Protein AF-A0A926Q793-F1 (afdb_monomer)

pLDDT: mean 77.3, std 20.94, range [22.98, 98.56]

Foldseek 3Di:
DPPPPQAFPDDQVWTWGQAPVRDTWTKHKHDPDDPPPDDDDDDDDDDDDPDDDDDDDDDDDDDDDDDDDDPPQAEIEMETDPDPPPDPRSLVSVLVNVLVVLVVVVHAYEYEEEEVRQVSSQSSQLSNAQRYEYEYEDYYADDPPPPDQPPLPSQGSHQEYEYEYELPRPSLQRTVLSVCVSNVWDDPFLQWTAGPSQYIYRYAHQDDPVRDHDPVLVCQQVVQVSPSPHTNCVSVVSCVVVVRGDRVLRFLGADDCQLVLCVFPVVWWWFWDDPDPFKIKIFTPPGDASGNNKKKKKWWDAPPDDPPDGTDIDIGSHRIDMDTQPGWGKIKIWIAGSNNDTSDIDMDTPPPPDRDTHDDNFAEEEEEEDVLLVVLCVDRRFTHHQYYAYLAQLLQLPFPAFPCPPQFALVLQPDPVLSVNQVNSNVSCPLVCLQVTDHQAYEYERLSLQWKWFDGDRGIGTPDPSRVSRRHDGDPVRIDGRLDPSSLVSNLVSVVVVCVSPPQLRYEYELDAFAQAAPVRHGDPPNVSSVVSRVSSVVSVVSCVVVSHHYQDDDNNFQHAYCPAPVHTDSSHTDPVSSVSSRVVVSVSVVVVVVVVVVVVD

Sequence (602 aa):
MTSDALMPRLTSQGGSVTLSSGRRLGIKIDLLGDVEGLQDGGAVPVWLVPGSRMVGHGIPARNSGPQPEDVALPAVVVTFEPCEVDSASEQGELTDVLARLCDRLGREIVLLGQDETAEEALAQAAALGQAASCLVWSLPRRDAGDGAPLSPGNTSWGRRTVILQDAADPGIRTGLGPRMRALGYVHRGRGLHTTATGHCAIILRFGTDDHTPSPTLLRVALGSLLDPGRPARSVFEALQGAGFIDAASALALPRDLRREAWSLLADAALEAEPVASDRQSVRMSGVKTGVGGLTFEFSLTCDADDPTDAPLRVITASPSATLRTECPGTLKVAVVDGLGNRLQTLWSRWPIADSGAQRSLAPVVFVYGSCVTRDAFALSGAPPLADYIARSPLGSAFSPPPDAQDLIRLEDNPSAFQRRMVDVDLNKGLATLLESTRFDLLVLDFIDERLSMVRTGSGFVTYSPEAERCGLRPDTADLVSPGSAEHVAAFTSGLDALIAVVPSDRILVNKVYWATTTADGEPLAHADSIRQNNETLDALYTLSADRDLRFLHYPERVFVSDPAHKWGLSPFHYAGTLYDHTLRGIAGAFSDLSVHATASRR

Mean predicted aligned error: 17.27 Å

Solvent-accessible surface area (backbone atoms only — not comparable to full-atom values): 33531 Å² total; per-residue (Å²): 131,67,89,71,78,59,58,57,70,87,39,94,85,39,34,55,41,61,46,96,88,69,49,71,45,53,36,37,49,52,75,68,71,92,68,91,86,67,88,78,88,81,82,95,80,85,88,84,76,91,88,73,93,74,84,87,81,90,84,84,93,80,80,93,71,82,84,80,75,90,74,80,67,61,41,39,40,38,37,64,50,92,65,86,76,88,41,75,67,57,50,50,52,51,44,53,47,52,50,53,50,30,65,73,67,74,35,41,33,37,28,34,22,50,33,76,35,20,57,54,26,43,53,46,11,26,75,49,27,81,49,14,26,25,46,30,32,39,62,48,66,53,64,101,75,72,83,68,73,83,60,90,81,74,79,51,48,21,56,30,24,36,38,41,37,35,55,83,45,75,29,34,39,54,27,51,26,56,50,37,62,77,62,55,49,42,80,74,58,69,28,35,25,34,31,95,84,45,32,29,40,38,38,41,74,62,87,41,99,80,44,54,74,48,72,70,56,50,50,42,37,48,64,38,60,46,39,83,88,49,60,35,59,46,24,58,55,43,34,42,76,70,64,62,56,57,76,84,61,27,57,36,33,45,33,88,43,74,61,48,32,43,84,37,42,72,61,33,22,43,37,46,46,81,77,50,100,54,29,32,36,39,32,52,43,56,54,72,76,74,42,23,36,44,32,30,37,41,35,40,43,48,74,84,60,61,94,85,61,80,57,56,70,48,77,36,74,51,58,55,51,76,46,68,43,88,57,44,28,41,36,36,41,33,36,27,29,26,28,52,48,76,62,50,73,41,76,42,62,30,60,65,88,54,86,56,67,52,60,58,76,71,67,21,31,29,38,44,25,36,68,65,64,56,56,30,59,76,43,89,49,46,65,55,70,57,48,78,47,35,73,49,29,46,30,22,32,64,26,49,64,46,88,57,77,86,52,55,43,55,82,66,33,87,47,70,68,50,33,49,32,44,49,34,29,53,67,32,39,54,62,59,49,64,72,74,48,78,56,64,35,38,41,35,39,66,71,30,46,71,47,31,31,33,63,29,95,83,20,26,35,49,55,35,78,56,32,43,52,13,52,49,79,81,58,80,89,36,54,40,50,54,72,35,74,67,40,52,51,32,32,52,56,15,49,54,53,48,44,74,76,42,60,35,87,39,34,36,34,48,62,78,64,59,18,63,26,31,74,89,67,48,76,49,84,61,57,69,61,46,50,53,51,39,55,34,50,50,54,53,53,58,72,46,63,83,59,67,54,42,72,42,82,72,67,74,89,44,44,19,10,21,78,83,32,97,85,44,70,42,48,70,29,56,36,70,67,38,33,58,50,52,51,52,45,54,56,50,53,55,56,52,55,63,51,49,70,64,56,80,72,110

Nearest PDB structures (foldseek):
  8iyk-assembly1_J  TM=6.801E-01  e=9.091E-03  Escherichia phage Lambda
  8xci-assembly1_J  TM=6.787E-01  e=3.158E-02  Escherichia phage Lambda
  4m4r-assembly3_E  TM=6.258E-01  e=3.961E-02  Homo sapiens
  8ave-assembly1_B  TM=6.323E-01  e=1.376E-01  Homo sapiens
  8u18-assembly1_B  TM=6.955E-01  e=2.083E+00  Mus musculus

Radius of gyration: 31.12 Å; Cα contacts (8 Å, |Δi|>4): 1107; chains: 1; bounding box: 81×74×91 Å

Structure (mmCIF, N/CA/C/O backbone):
data_AF-A0A926Q793-F1
#
_entry.id   AF-A0A926Q793-F1
#
loop_
_atom_site.group_PDB
_atom_site.id
_atom_site.type_symbol
_atom_site.label_atom_id
_atom_site.label_alt_id
_atom_site.label_comp_id
_atom_site.label_asym_id
_atom_site.label_entity_id
_atom_site.label_seq_id
_atom_site.pdbx_PDB_ins_code
_atom_site.Cartn_x
_atom_site.Cartn_y
_atom_site.Cartn_z
_atom_site.occupancy
_atom_site.B_iso_or_equiv
_atom_site.auth_seq_id
_atom_site.auth_comp_id
_atom_site.auth_asym_id
_atom_site.auth_atom_id
_atom_site.pdbx_PDB_model_num
ATOM 1 N N . MET A 1 1 ? -3.024 -10.209 53.846 1.00 34.31 1 MET A N 1
ATOM 2 C CA . MET A 1 1 ? -4.459 -9.857 53.804 1.00 34.31 1 MET A CA 1
ATOM 3 C C . MET A 1 1 ? -5.192 -11.045 53.201 1.00 34.31 1 MET A C 1
ATOM 5 O O . MET A 1 1 ? -4.675 -11.608 52.247 1.00 34.31 1 MET A O 1
ATOM 9 N N . THR A 1 2 ? -6.285 -11.513 53.802 1.00 28.75 2 THR A N 1
ATOM 10 C CA . THR A 1 2 ? -7.090 -12.629 53.267 1.00 28.75 2 THR A CA 1
ATOM 11 C C . THR A 1 2 ? -7.702 -12.246 51.912 1.00 28.75 2 THR A C 1
ATOM 13 O O . THR A 1 2 ? -7.978 -11.070 51.680 1.00 28.75 2 THR A O 1
ATOM 16 N N . SER A 1 3 ? -7.895 -13.221 51.015 1.00 35.44 3 SER A N 1
ATOM 17 C CA . SER A 1 3 ? -8.279 -13.022 49.601 1.00 35.44 3 SER A CA 1
ATOM 18 C C . SER A 1 3 ? -9.604 -12.277 49.375 1.00 35.44 3 SER A C 1
ATOM 20 O O . SER A 1 3 ? -9.831 -11.772 48.281 1.00 35.44 3 SER A O 1
ATOM 22 N N . ASP A 1 4 ? -10.447 -12.147 50.402 1.00 36.28 4 ASP A N 1
ATOM 23 C CA . ASP A 1 4 ? -11.729 -11.430 50.342 1.00 36.28 4 ASP A CA 1
ATOM 24 C C . ASP A 1 4 ? -11.617 -9.914 50.582 1.00 36.28 4 ASP A C 1
ATOM 26 O O . ASP A 1 4 ? -12.575 -9.180 50.348 1.00 36.28 4 ASP A O 1
ATOM 30 N N . ALA A 1 5 ? -10.461 -9.408 51.032 1.00 38.66 5 ALA A N 1
ATOM 31 C CA . ALA A 1 5 ? -10.291 -7.990 51.375 1.00 38.66 5 ALA A CA 1
ATOM 32 C C . ALA A 1 5 ? -10.231 -7.045 50.154 1.00 38.66 5 ALA A C 1
ATOM 34 O O . ALA A 1 5 ? -10.380 -5.836 50.317 1.00 38.66 5 ALA A O 1
ATOM 35 N N . LEU A 1 6 ? -10.023 -7.590 48.950 1.00 37.19 6 LEU A N 1
ATOM 36 C CA . LEU A 1 6 ? -9.885 -6.851 47.684 1.00 37.19 6 LEU A CA 1
ATOM 37 C C . LEU A 1 6 ? -11.171 -6.814 46.842 1.00 37.19 6 LEU A C 1
ATOM 39 O O . LEU A 1 6 ? -11.205 -6.153 45.806 1.00 37.19 6 LEU A O 1
ATOM 43 N N . MET A 1 7 ? -12.231 -7.521 47.248 1.00 38.41 7 MET A N 1
ATOM 44 C CA . MET A 1 7 ? -13.502 -7.492 46.522 1.00 38.41 7 MET A CA 1
ATOM 45 C C . MET A 1 7 ? -14.282 -6.217 46.871 1.00 38.41 7 MET A C 1
ATOM 47 O O . MET A 1 7 ? -14.561 -5.984 48.052 1.00 38.41 7 MET A O 1
ATOM 51 N N . PRO A 1 8 ? -14.685 -5.391 45.886 1.00 42.28 8 PRO A N 1
ATOM 52 C CA . PRO A 1 8 ? -15.555 -4.259 46.163 1.00 42.28 8 PRO A CA 1
ATOM 53 C C . PRO A 1 8 ? -16.870 -4.774 46.761 1.00 42.28 8 PRO A C 1
ATOM 55 O O . PRO A 1 8 ? -17.512 -5.676 46.215 1.00 42.28 8 PRO A O 1
ATOM 58 N N . ARG A 1 9 ? -17.287 -4.199 47.897 1.00 37.53 9 ARG A N 1
ATOM 59 C CA . ARG A 1 9 ? -18.649 -4.399 48.405 1.00 37.53 9 ARG A CA 1
ATOM 60 C C . ARG A 1 9 ? -19.602 -3.815 47.365 1.00 37.53 9 ARG A C 1
ATOM 62 O O . ARG A 1 9 ? -19.669 -2.599 47.214 1.00 37.53 9 ARG A O 1
ATOM 69 N N . LEU A 1 10 ? -20.281 -4.685 46.622 1.00 40.56 10 LEU A N 1
ATOM 70 C CA . LEU A 1 10 ? -21.237 -4.288 45.594 1.00 40.56 10 LEU A CA 1
ATOM 71 C C . LEU A 1 10 ? -22.401 -3.542 46.253 1.00 40.56 10 LEU A C 1
ATOM 73 O O . LEU A 1 10 ? -23.198 -4.146 46.966 1.00 40.56 10 LEU A O 1
ATOM 77 N N . THR A 1 11 ? -22.494 -2.238 46.015 1.00 40.78 11 THR A N 1
ATOM 78 C CA . THR A 1 11 ? -23.680 -1.440 46.340 1.00 40.78 11 THR A CA 1
ATOM 79 C C . THR A 1 11 ? -24.105 -0.667 45.096 1.00 40.78 11 THR A C 1
ATOM 81 O O . THR A 1 11 ? -23.256 -0.285 44.291 1.00 40.78 11 THR A O 1
ATOM 84 N N . SER A 1 12 ? -25.404 -0.406 44.939 1.00 38.47 12 SER A N 1
ATOM 85 C CA . SER A 1 12 ? -25.966 0.375 43.822 1.00 38.47 12 SER A CA 1
ATOM 86 C C . SER A 1 12 ? -25.524 1.850 43.798 1.00 38.47 12 SER A C 1
ATOM 88 O O . SER A 1 12 ? -25.884 2.584 42.883 1.00 38.47 12 SER A O 1
ATOM 90 N N . GLN A 1 13 ? -24.738 2.296 44.788 1.00 39.31 13 GLN A N 1
ATOM 91 C CA . GLN A 1 13 ? -24.248 3.672 44.927 1.00 39.31 13 GLN A CA 1
ATOM 92 C C . GLN A 1 13 ? -22.768 3.853 44.543 1.00 39.31 13 GLN A C 1
ATOM 94 O O . GLN A 1 13 ? -22.224 4.938 44.728 1.00 39.31 13 GLN A O 1
ATOM 99 N N . GLY A 1 14 ? -22.128 2.826 43.973 1.00 49.50 14 GLY A N 1
ATOM 100 C CA . GLY A 1 14 ? -20.699 2.831 43.644 1.00 49.50 14 GLY A CA 1
ATOM 101 C C . GLY A 1 14 ? -19.843 2.097 44.680 1.00 49.50 14 GLY A C 1
ATOM 102 O O . GLY A 1 14 ? -20.291 1.778 45.784 1.00 49.50 14 GLY A O 1
ATOM 103 N N . GLY A 1 15 ? -18.608 1.773 44.297 1.00 51.38 15 GLY A N 1
ATOM 104 C CA . GLY A 1 15 ? -17.627 1.104 45.145 1.00 51.38 15 GLY A CA 1
ATOM 105 C C . GLY A 1 15 ? -16.230 1.684 44.936 1.00 51.38 15 GLY A C 1
ATOM 106 O O . GLY A 1 15 ? -15.945 2.334 43.938 1.00 51.38 15 GLY A O 1
ATOM 107 N N . SER A 1 16 ? -15.332 1.458 45.890 1.00 54.00 16 SER A N 1
ATOM 108 C CA . SER A 1 16 ? -13.910 1.762 45.709 1.00 54.00 16 SER A CA 1
ATOM 109 C C . SER A 1 16 ? -13.113 0.473 45.809 1.00 54.00 16 SER A C 1
ATOM 111 O O . SER A 1 16 ? -13.300 -0.267 46.780 1.00 54.00 16 SER A O 1
ATOM 113 N N . VAL A 1 17 ? -12.207 0.230 44.869 1.00 57.56 17 VAL A N 1
ATOM 114 C CA . VAL A 1 17 ? -11.187 -0.813 45.011 1.00 57.56 17 VAL A CA 1
ATOM 115 C C . VAL A 1 17 ? -9.955 -0.163 45.622 1.00 57.56 17 VAL A C 1
ATOM 117 O O . VAL A 1 17 ? -9.436 0.817 45.093 1.00 57.56 17 VAL A O 1
ATOM 120 N N . THR A 1 18 ? -9.516 -0.672 46.772 1.00 56.72 18 THR A N 1
ATOM 121 C CA . THR A 1 18 ? -8.247 -0.253 47.374 1.00 56.72 18 THR A CA 1
ATOM 122 C C . THR A 1 18 ? -7.154 -1.173 46.850 1.00 56.72 18 THR A C 1
ATOM 124 O O . THR A 1 18 ? -7.192 -2.371 47.120 1.00 56.72 18 THR A O 1
ATOM 127 N N . LEU A 1 19 ? -6.207 -0.612 46.106 1.00 59.62 19 LEU A N 1
ATOM 128 C CA . LEU A 1 19 ? -5.046 -1.323 45.577 1.00 59.62 19 LEU A CA 1
ATOM 129 C C . LEU A 1 19 ? -4.042 -1.635 46.694 1.00 59.62 19 LEU A C 1
ATOM 131 O O . LEU A 1 19 ? -4.097 -1.048 47.780 1.00 59.62 19 LEU A O 1
ATOM 135 N N . SER A 1 20 ? -3.089 -2.527 46.433 1.00 56.03 20 SER A N 1
ATOM 136 C CA . SER A 1 20 ? -2.014 -2.872 47.371 1.00 56.03 20 SER A CA 1
ATOM 137 C C . SER A 1 20 ? -1.132 -1.667 47.729 1.00 56.03 20 SER A C 1
ATOM 139 O O . SER A 1 20 ? -0.585 -1.616 48.832 1.00 56.03 20 SER A O 1
ATOM 141 N N . SER A 1 21 ? -1.088 -0.654 46.853 1.00 56.56 21 SER A N 1
ATOM 142 C CA . SER A 1 21 ? -0.462 0.656 47.081 1.00 56.56 21 SER A CA 1
ATOM 143 C C . SER A 1 21 ? -1.178 1.508 48.142 1.00 56.56 21 SER A C 1
ATOM 145 O O . SER A 1 21 ? -0.675 2.555 48.544 1.00 56.56 21 SER A O 1
ATOM 147 N N . GLY A 1 22 ? -2.357 1.086 48.613 1.00 53.34 22 GLY A N 1
ATOM 148 C CA . GLY A 1 22 ? -3.218 1.847 49.522 1.00 53.34 22 GLY A CA 1
ATOM 149 C C . GLY A 1 22 ? -4.073 2.905 48.818 1.00 53.34 22 GLY A C 1
ATOM 150 O O . GLY A 1 22 ? -4.920 3.537 49.455 1.00 53.34 22 GLY A O 1
ATOM 151 N N . ARG A 1 23 ? -3.893 3.082 47.505 1.00 58.78 23 ARG A N 1
ATOM 152 C CA . ARG A 1 23 ? -4.673 3.997 46.672 1.00 58.78 23 ARG A CA 1
ATOM 153 C C . ARG A 1 23 ? -6.082 3.446 46.440 1.00 58.78 23 ARG A C 1
ATOM 155 O O . ARG A 1 23 ? -6.265 2.252 46.217 1.00 58.78 23 ARG A O 1
ATOM 162 N N . ARG A 1 24 ? -7.092 4.319 46.492 1.00 55.59 24 ARG A N 1
ATOM 163 C CA . ARG A 1 24 ? -8.491 3.978 46.190 1.00 55.59 24 ARG A CA 1
ATOM 164 C C . ARG A 1 24 ? -8.835 4.382 44.762 1.00 55.59 24 ARG A C 1
ATOM 166 O O . ARG A 1 24 ? -8.795 5.565 44.448 1.00 55.59 24 ARG A O 1
ATOM 173 N N . LEU A 1 25 ? -9.216 3.408 43.942 1.00 57.34 25 LEU A N 1
ATOM 174 C CA . LEU A 1 25 ? -9.839 3.632 42.641 1.00 57.34 25 LEU A CA 1
ATOM 175 C C . LEU A 1 25 ? -11.357 3.629 42.801 1.00 57.34 25 LEU A C 1
ATOM 177 O O . LEU A 1 25 ? -11.924 2.661 43.318 1.00 57.34 25 LEU A O 1
ATOM 181 N N . GLY A 1 26 ? -12.010 4.702 42.362 1.00 54.91 26 GLY A N 1
ATOM 182 C CA . GLY A 1 26 ? -13.461 4.746 42.237 1.00 54.91 26 GLY A CA 1
ATOM 183 C C . GLY A 1 26 ? -13.909 3.875 41.068 1.00 54.91 26 GLY A C 1
ATOM 184 O O . GLY A 1 26 ? -13.520 4.108 39.925 1.00 54.91 26 GLY A O 1
ATOM 185 N N . ILE A 1 27 ? -14.708 2.849 41.356 1.00 55.69 27 ILE A N 1
ATOM 186 C CA . ILE A 1 27 ? -15.314 1.990 40.340 1.00 55.69 27 ILE A CA 1
ATOM 187 C C . ILE A 1 27 ? -16.811 1.983 40.581 1.00 55.69 27 ILE A C 1
ATOM 189 O O . ILE A 1 27 ? -17.297 1.547 41.630 1.00 55.69 27 ILE A O 1
ATOM 193 N N . LYS A 1 28 ? -17.566 2.410 39.576 1.00 59.88 28 LYS A N 1
ATOM 194 C CA . LYS A 1 28 ? -19.014 2.292 39.627 1.00 59.88 28 LYS A CA 1
ATOM 195 C C . LYS A 1 28 ? -19.443 1.060 38.841 1.00 59.88 28 LYS A C 1
ATOM 197 O O . LYS A 1 28 ? -19.129 0.911 37.662 1.00 59.88 28 LYS A O 1
ATOM 202 N N . ILE A 1 29 ? -20.112 0.152 39.547 1.00 54.25 29 ILE A N 1
ATOM 203 C CA . ILE A 1 29 ? -20.659 -1.087 39.001 1.00 54.25 29 ILE A CA 1
ATOM 204 C C . ILE A 1 29 ? -22.170 -0.914 38.971 1.00 54.25 29 ILE A C 1
ATOM 206 O O . ILE A 1 29 ? -22.807 -0.863 40.023 1.00 54.25 29 ILE A O 1
ATOM 210 N N . ASP A 1 30 ? -22.727 -0.823 37.770 1.00 55.72 30 ASP A N 1
ATOM 211 C CA . ASP A 1 30 ? -24.167 -0.748 37.570 1.00 55.72 30 ASP A CA 1
ATOM 212 C C . ASP A 1 30 ? -24.683 -2.139 37.184 1.00 55.72 30 ASP A C 1
ATOM 214 O O . ASP A 1 30 ? -24.424 -2.663 36.095 1.00 55.72 30 ASP A O 1
ATOM 218 N N . LEU A 1 31 ? -25.405 -2.763 38.118 1.00 46.66 31 LEU A N 1
ATOM 219 C CA . LEU A 1 31 ? -26.127 -4.004 37.864 1.00 46.66 31 LEU A CA 1
ATOM 220 C C . LEU A 1 31 ? -27.448 -3.655 37.178 1.00 46.66 31 LEU A C 1
ATOM 222 O O . LEU A 1 31 ? -28.327 -3.036 37.773 1.00 46.66 31 LEU A O 1
ATOM 226 N N . LEU A 1 32 ? -27.585 -4.042 35.914 1.00 45.41 32 LEU A N 1
ATOM 227 C CA . LEU A 1 32 ? -28.839 -3.903 35.185 1.00 45.41 32 LEU A CA 1
ATOM 228 C C . LEU A 1 32 ? -29.719 -5.114 35.530 1.00 45.41 32 LEU A C 1
ATOM 230 O O . LEU A 1 32 ? -29.405 -6.225 35.103 1.00 45.41 32 LEU A O 1
ATOM 234 N N . GLY A 1 33 ? -30.774 -4.906 36.332 1.00 37.12 33 GLY A N 1
ATOM 235 C CA . GLY A 1 33 ? -31.764 -5.931 36.701 1.00 37.12 33 GLY A CA 1
ATOM 236 C C . GLY A 1 33 ? -32.275 -5.876 38.140 1.00 37.12 33 GLY A C 1
ATOM 237 O O . GLY A 1 33 ? -31.576 -5.376 39.018 1.00 37.12 33 GLY A O 1
ATOM 238 N N . ASP A 1 34 ? -33.473 -6.425 38.378 1.00 33.47 34 ASP A N 1
ATOM 239 C CA . ASP A 1 34 ? -33.979 -6.682 39.731 1.00 33.47 34 ASP A CA 1
ATOM 240 C C . ASP A 1 34 ? -33.060 -7.688 40.438 1.00 33.47 34 ASP A C 1
ATOM 242 O O . ASP A 1 34 ? -32.859 -8.815 39.985 1.00 33.47 34 ASP A O 1
ATOM 246 N N . VAL A 1 35 ? -32.485 -7.262 41.562 1.00 32.94 35 VAL A N 1
ATOM 247 C CA . VAL A 1 35 ? -31.796 -8.139 42.511 1.00 32.94 35 VAL A CA 1
ATOM 248 C C . VAL A 1 35 ? -32.752 -8.348 43.682 1.00 32.94 35 VAL A C 1
ATOM 250 O O . VAL A 1 35 ? -32.570 -7.774 44.758 1.00 32.94 35 VAL A O 1
ATOM 253 N N . GLU A 1 36 ? -33.813 -9.133 43.481 1.00 31.09 36 GLU A N 1
ATOM 254 C CA . GLU A 1 36 ? -34.595 -9.637 44.614 1.00 31.09 36 GLU A CA 1
ATOM 255 C C . GLU A 1 36 ? -33.693 -10.575 45.435 1.00 31.09 36 GLU A C 1
ATOM 257 O O . GLU A 1 36 ? -33.402 -11.708 45.062 1.00 31.09 36 GLU A O 1
ATOM 262 N N . GLY A 1 37 ? -33.160 -10.040 46.534 1.00 32.03 37 GLY A N 1
ATOM 263 C CA . GLY A 1 37 ? -32.202 -10.716 47.413 1.00 32.03 37 GLY A CA 1
ATOM 264 C C . GLY A 1 37 ? -31.459 -9.786 48.378 1.00 32.03 37 GLY A C 1
ATOM 265 O O . GLY A 1 37 ? -30.885 -10.257 49.357 1.00 32.03 37 GLY A O 1
ATOM 266 N N . LEU A 1 38 ? -31.504 -8.467 48.163 1.00 31.42 38 LEU A N 1
ATOM 267 C CA . LEU A 1 38 ? -31.003 -7.461 49.106 1.00 31.42 38 LEU A CA 1
ATOM 268 C C . LEU A 1 38 ? -32.174 -6.582 49.577 1.00 31.42 38 LEU A C 1
ATOM 270 O O . LEU A 1 38 ? -32.523 -5.598 48.934 1.00 31.42 38 LEU A O 1
ATOM 274 N N . GLN A 1 39 ? -32.806 -6.960 50.692 1.00 25.59 39 GLN A N 1
ATOM 275 C CA . GLN A 1 39 ? -33.683 -6.066 51.471 1.00 25.59 39 GLN A CA 1
ATOM 276 C C . GLN A 1 39 ? -32.825 -4.878 51.969 1.00 25.59 39 GLN A C 1
ATOM 278 O O . GLN A 1 39 ? -31.686 -5.096 52.372 1.00 25.59 39 GLN A O 1
ATOM 283 N N . ASP A 1 40 ? -33.213 -3.602 51.937 1.00 27.59 40 ASP A N 1
ATOM 284 C CA . ASP A 1 40 ? -34.526 -2.959 51.948 1.00 27.59 40 ASP A CA 1
ATOM 285 C C . ASP A 1 40 ? -34.541 -1.685 51.075 1.00 27.59 40 ASP A C 1
ATOM 287 O O . ASP A 1 40 ? -33.612 -0.878 51.117 1.00 27.59 40 ASP A O 1
ATOM 291 N N . GLY A 1 41 ? -35.679 -1.441 50.411 1.00 26.38 41 GLY A N 1
ATOM 292 C CA . GLY A 1 41 ? -36.278 -0.102 50.359 1.00 26.38 41 GLY A CA 1
ATOM 293 C C . GLY A 1 41 ? -35.934 0.835 49.193 1.00 26.38 41 GLY A C 1
ATOM 294 O O . GLY A 1 41 ? -35.222 1.814 49.377 1.00 26.38 41 GLY A O 1
ATOM 295 N N . GLY A 1 42 ? -36.636 0.666 48.065 1.00 23.61 42 GLY A N 1
ATOM 296 C CA . GLY A 1 42 ? -37.146 1.803 47.280 1.00 23.61 42 GLY A CA 1
ATOM 297 C C . GLY A 1 42 ? -36.498 2.077 45.915 1.00 23.61 42 GLY A C 1
ATOM 298 O O . GLY A 1 42 ? -35.332 2.431 45.833 1.00 23.61 42 GLY A O 1
ATOM 299 N N . ALA A 1 43 ? -37.337 2.023 44.870 1.00 23.20 43 ALA A N 1
ATOM 300 C CA . ALA A 1 43 ? -37.154 2.558 43.512 1.00 23.20 43 ALA A CA 1
ATOM 301 C C . ALA A 1 43 ? -35.888 2.129 42.733 1.00 23.20 43 ALA A C 1
ATOM 303 O O . ALA A 1 43 ? -34.804 2.668 42.921 1.00 23.20 43 ALA A O 1
ATOM 304 N N . VAL A 1 44 ? -36.068 1.261 41.729 1.00 31.72 44 VAL A N 1
ATOM 305 C CA . VAL A 1 44 ? -35.074 1.025 40.666 1.00 31.72 44 VAL A CA 1
ATOM 306 C C . VAL A 1 44 ? -35.256 2.083 39.575 1.00 31.72 44 VAL A C 1
ATOM 308 O O . VAL A 1 44 ? -36.219 2.029 38.808 1.00 31.72 44 VAL A O 1
ATOM 311 N N . PRO A 1 45 ? -34.402 3.117 39.547 1.00 30.91 45 PRO A N 1
ATOM 312 C CA . PRO A 1 45 ? -33.781 3.485 38.274 1.00 30.91 45 PRO A CA 1
ATOM 313 C C . PRO A 1 45 ? -32.407 4.144 38.469 1.00 30.91 45 PRO A C 1
ATOM 315 O O . PRO A 1 45 ? -32.345 5.241 39.016 1.00 30.91 45 PRO A O 1
ATOM 318 N N . VAL A 1 46 ? -31.310 3.592 37.935 1.00 23.33 46 VAL A N 1
ATOM 319 C CA . VAL A 1 46 ? -30.091 4.405 37.754 1.00 23.33 46 VAL A CA 1
ATOM 320 C C . VAL A 1 46 ? -29.374 4.078 36.447 1.00 23.33 46 VAL A C 1
ATOM 322 O O . VAL A 1 46 ? -28.727 3.051 36.286 1.00 23.33 46 VAL A O 1
ATOM 325 N N . TRP A 1 47 ? -29.505 5.031 35.526 1.00 34.09 47 TRP A N 1
ATOM 326 C CA . TRP A 1 47 ? -28.586 5.331 34.433 1.00 34.09 47 TRP A CA 1
ATOM 327 C C . TRP A 1 47 ? -27.540 6.311 34.953 1.00 34.09 47 TRP A C 1
ATOM 329 O O . TRP A 1 47 ? -27.947 7.317 35.530 1.00 34.09 47 TRP A O 1
ATOM 339 N N . LEU A 1 48 ? -26.249 6.109 34.682 1.00 24.81 48 LEU A N 1
ATOM 340 C CA . LEU A 1 48 ? -25.236 7.157 34.855 1.00 24.81 48 LEU A CA 1
ATOM 341 C C . LEU A 1 48 ? -24.120 7.003 33.810 1.00 24.81 48 LEU A C 1
ATOM 343 O O . LEU A 1 48 ? -23.364 6.039 33.814 1.00 24.81 48 LEU A O 1
ATOM 347 N N . VAL A 1 49 ? -24.070 7.991 32.918 1.00 28.00 49 VAL A N 1
ATOM 348 C CA . VAL A 1 49 ? -22.944 8.348 32.043 1.00 28.00 49 VAL A CA 1
ATOM 349 C C . VAL A 1 49 ? -22.160 9.447 32.782 1.00 28.00 49 VAL A C 1
ATOM 351 O O . VAL A 1 49 ? -22.812 10.292 33.409 1.00 28.00 49 VAL A O 1
ATOM 354 N N . PRO A 1 50 ? -20.816 9.481 32.762 1.00 27.11 50 PRO A N 1
ATOM 355 C CA . PRO A 1 50 ? -20.056 10.534 33.437 1.00 27.11 50 PRO A CA 1
ATOM 356 C C . PRO A 1 50 ? -20.296 11.912 32.789 1.00 27.11 50 PRO A C 1
ATOM 358 O O . PRO A 1 50 ? -20.356 12.022 31.571 1.00 27.11 50 PRO A O 1
ATOM 361 N N . GLY A 1 51 ? -20.412 12.976 33.596 1.00 28.64 51 GLY A N 1
ATOM 362 C CA . GLY A 1 51 ? -20.114 14.350 33.150 1.00 28.64 51 GLY A CA 1
ATOM 363 C C . GLY A 1 51 ? -21.246 15.387 33.087 1.00 28.64 51 GLY A C 1
ATOM 364 O O . GLY A 1 51 ? -20.957 16.573 33.223 1.00 28.64 51 GLY A O 1
ATOM 365 N N . SER A 1 52 ? -22.529 15.030 32.963 1.00 23.97 52 SER A N 1
ATOM 366 C CA . SER A 1 52 ? -23.607 16.039 32.848 1.00 23.97 52 SER A CA 1
ATOM 367 C C . SER A 1 52 ? -24.463 16.138 34.118 1.00 23.97 52 SER A C 1
ATOM 369 O O . SER A 1 52 ? -25.220 15.229 34.453 1.00 23.97 52 SER A O 1
ATOM 371 N N . ARG A 1 53 ? -24.411 17.281 34.821 1.00 29.38 53 ARG A N 1
ATOM 372 C CA . ARG A 1 53 ? -25.445 17.647 35.808 1.00 29.38 53 ARG A CA 1
ATOM 373 C C . ARG A 1 53 ? -26.794 17.739 35.084 1.00 29.38 53 ARG A C 1
ATOM 375 O O . ARG A 1 53 ? -27.022 18.705 34.363 1.00 29.38 53 ARG A O 1
ATOM 382 N N . MET A 1 54 ? -27.709 16.797 35.312 1.00 25.02 54 MET A N 1
ATOM 383 C CA . MET A 1 54 ? -29.122 16.980 34.970 1.00 25.02 54 MET A CA 1
ATOM 384 C C . MET A 1 54 ? -30.030 16.714 36.165 1.00 25.02 54 MET A C 1
ATOM 386 O O . MET A 1 54 ? -29.974 15.682 36.828 1.00 25.02 54 MET A O 1
ATOM 390 N N . VAL A 1 55 ? -30.846 17.730 36.421 1.00 25.61 55 VAL A N 1
ATOM 391 C CA . VAL A 1 55 ? -31.783 17.895 37.525 1.00 25.61 55 VAL A CA 1
ATOM 392 C C . VAL A 1 55 ? -32.935 16.902 37.391 1.00 25.61 55 VAL A C 1
ATOM 394 O O . VAL A 1 55 ? -33.505 16.732 36.315 1.00 25.61 55 VAL A O 1
ATOM 397 N N . GLY A 1 56 ? -33.275 16.252 38.503 1.00 30.22 56 GLY A N 1
ATOM 398 C CA . GLY A 1 56 ? -34.395 15.328 38.582 1.00 30.22 56 GLY A CA 1
ATOM 399 C C . GLY A 1 56 ? -35.744 16.037 38.520 1.00 30.22 56 GLY A C 1
ATOM 400 O O . GLY A 1 56 ? -35.948 17.046 39.184 1.00 30.22 56 GLY A O 1
ATOM 401 N N . HIS A 1 57 ? -36.689 15.444 37.795 1.00 22.98 57 HIS A N 1
ATOM 402 C CA . HIS A 1 57 ? -38.114 15.607 38.065 1.00 22.98 57 HIS A CA 1
ATOM 403 C C . HIS A 1 57 ? -38.845 14.298 37.754 1.00 22.98 57 HIS A C 1
ATOM 405 O O . HIS A 1 57 ? -38.770 13.773 36.646 1.00 22.98 57 HIS A O 1
ATOM 411 N N . GLY A 1 58 ? -39.506 13.752 38.778 1.00 30.39 58 GLY A N 1
ATOM 412 C CA . GLY A 1 58 ? -40.311 12.536 38.699 1.00 30.39 58 GLY A CA 1
ATOM 413 C C . GLY A 1 58 ? -41.727 12.784 38.179 1.00 30.39 58 GLY A C 1
ATOM 414 O O . GLY A 1 58 ? -42.241 13.894 38.287 1.00 30.39 58 GLY A O 1
ATOM 415 N N . ILE A 1 59 ? -42.359 11.725 37.662 1.00 23.02 59 ILE A N 1
ATOM 416 C CA . ILE A 1 59 ? -43.790 11.611 37.311 1.00 23.02 59 ILE A CA 1
ATOM 417 C C . ILE A 1 59 ? -44.220 10.141 37.583 1.00 23.02 59 ILE A C 1
ATOM 419 O O . ILE A 1 59 ? -43.368 9.255 37.510 1.00 23.02 59 ILE A O 1
ATOM 423 N N . PRO A 1 60 ? -45.478 9.867 38.006 1.00 28.98 60 PRO A N 1
ATOM 424 C CA . PRO A 1 60 ? -45.764 8.912 39.075 1.00 28.98 60 PRO A CA 1
ATOM 425 C C . PRO A 1 60 ? -46.102 7.490 38.616 1.00 28.98 60 PRO A C 1
ATOM 427 O O . PRO A 1 60 ? -46.567 7.245 37.505 1.00 28.98 60 PRO A O 1
ATOM 430 N N . ALA A 1 61 ? -45.935 6.566 39.563 1.00 35.06 61 ALA A N 1
ATOM 431 C CA . ALA A 1 61 ? -46.286 5.160 39.457 1.00 35.06 61 ALA A CA 1
ATOM 432 C C . ALA A 1 61 ? -47.770 4.940 39.116 1.00 35.06 61 ALA A C 1
ATOM 434 O O . ALA A 1 61 ? -48.655 5.480 39.786 1.00 35.06 61 ALA A O 1
ATOM 435 N N . ARG A 1 62 ? -48.041 4.059 38.142 1.00 27.25 62 ARG A N 1
ATOM 436 C CA . ARG A 1 62 ? -49.317 3.339 38.042 1.00 27.25 62 ARG A CA 1
ATOM 437 C C . ARG A 1 62 ? -49.148 1.889 37.575 1.00 27.25 62 ARG A C 1
ATOM 439 O O . ARG A 1 62 ? -48.745 1.635 36.449 1.00 27.25 62 ARG A O 1
ATOM 446 N N . ASN A 1 63 ? -49.594 1.015 38.480 1.00 30.02 63 ASN A N 1
ATOM 447 C CA . ASN A 1 63 ? -50.396 -0.203 38.324 1.00 30.02 63 ASN A CA 1
ATOM 448 C C . ASN A 1 63 ? -49.865 -1.428 37.560 1.00 30.02 63 ASN A C 1
ATOM 450 O O . ASN A 1 63 ? -49.962 -1.524 36.343 1.00 30.02 63 ASN A O 1
ATOM 454 N N . SER A 1 64 ? -49.488 -2.426 38.373 1.00 40.50 64 SER A N 1
ATOM 455 C CA . SER A 1 64 ? -50.008 -3.809 38.395 1.00 40.50 64 SER A CA 1
ATOM 456 C C . SER A 1 64 ? -50.387 -4.443 37.046 1.00 40.50 64 SER A C 1
ATOM 458 O O . SER A 1 64 ? -51.553 -4.427 36.645 1.00 40.50 64 SER A O 1
ATOM 460 N N . GLY A 1 65 ? -49.396 -5.079 36.420 1.00 27.47 65 GLY A N 1
ATOM 461 C CA . GLY A 1 65 ? -49.526 -6.131 35.406 1.00 27.47 65 GLY A CA 1
ATOM 462 C C . GLY A 1 65 ? -48.733 -7.378 35.838 1.00 27.47 65 GLY A C 1
ATOM 463 O O . GLY A 1 65 ? -48.021 -7.300 36.842 1.00 27.47 65 GLY A O 1
ATOM 464 N N . PRO A 1 66 ? -48.889 -8.527 35.151 1.00 29.84 66 PRO A N 1
ATOM 465 C CA . PRO A 1 66 ? -48.386 -9.822 35.613 1.00 29.84 66 PRO A CA 1
ATOM 466 C C . PRO A 1 66 ? -46.863 -9.791 35.781 1.00 29.84 66 PRO A C 1
ATOM 468 O O . PRO A 1 66 ? -46.171 -9.160 34.982 1.00 29.84 66 PRO A O 1
ATOM 471 N N . GLN A 1 67 ? -46.363 -10.444 36.836 1.00 32.91 67 GLN A N 1
ATOM 472 C CA . GLN A 1 67 ? -44.929 -10.511 37.113 1.00 32.91 67 GLN A CA 1
ATOM 473 C C . GLN A 1 67 ? -44.181 -11.099 35.906 1.00 32.91 67 GLN A C 1
ATOM 475 O O . GLN A 1 67 ? -44.623 -12.123 35.378 1.00 32.91 67 GLN A O 1
ATOM 480 N N . PRO A 1 68 ? -43.095 -10.456 35.445 1.00 32.44 68 PRO A N 1
ATOM 481 C CA . PRO A 1 68 ? -42.303 -10.990 34.355 1.00 32.44 68 PRO A CA 1
ATOM 482 C C . PRO A 1 68 ? -41.539 -12.223 34.847 1.00 32.44 68 PRO A C 1
ATOM 484 O O . PRO A 1 68 ? -40.923 -12.199 35.907 1.00 32.44 68 PRO A O 1
ATOM 487 N N . GLU A 1 69 ? -41.609 -13.301 34.068 1.00 29.98 69 GLU A N 1
ATOM 488 C CA . GLU A 1 69 ? -40.742 -14.474 34.197 1.00 29.98 69 GLU A CA 1
ATOM 489 C C . GLU A 1 69 ? -39.263 -14.037 34.227 1.00 29.98 69 GLU A C 1
ATOM 491 O O . GLU A 1 69 ? -38.901 -13.080 33.540 1.00 29.98 69 GLU A O 1
ATOM 496 N N . ASP A 1 70 ? -38.427 -14.728 35.014 1.00 32.53 70 ASP A N 1
ATOM 497 C CA . ASP A 1 70 ? -36.986 -14.481 35.197 1.00 32.53 70 ASP A CA 1
ATOM 498 C C . ASP A 1 70 ? -36.221 -14.401 33.859 1.00 32.53 70 ASP A C 1
ATOM 500 O O . ASP A 1 70 ? -35.637 -15.373 33.369 1.00 32.53 70 ASP A O 1
ATOM 504 N N . VAL A 1 71 ? -36.175 -13.215 33.252 1.00 33.69 71 VAL A N 1
ATOM 505 C CA . VAL A 1 71 ? -35.265 -12.920 32.145 1.00 33.69 71 VAL A CA 1
ATOM 506 C C . VAL A 1 71 ? -33.896 -12.652 32.762 1.00 33.69 71 VAL A C 1
ATOM 508 O O . VAL A 1 71 ? -33.600 -11.541 33.200 1.00 33.69 71 VAL A O 1
ATOM 511 N N . ALA A 1 72 ? -33.048 -13.679 32.822 1.00 39.53 72 ALA A N 1
ATOM 512 C CA . ALA A 1 72 ? -31.653 -13.527 33.220 1.00 39.53 72 ALA A CA 1
ATOM 513 C C . ALA A 1 72 ? -30.966 -12.478 32.325 1.00 39.53 72 ALA A C 1
ATOM 515 O O . ALA A 1 72 ? -30.790 -12.681 31.123 1.00 39.53 72 ALA A O 1
ATOM 516 N N . LEU A 1 73 ? -30.600 -11.334 32.907 1.00 48.69 73 LEU A N 1
ATOM 517 C CA . LEU A 1 73 ? -29.982 -10.238 32.162 1.00 48.69 73 LEU A CA 1
ATOM 518 C C . LEU A 1 73 ? -28.503 -10.546 31.855 1.00 48.69 73 LEU A C 1
ATOM 520 O O . LEU A 1 73 ? -27.797 -11.051 32.734 1.00 48.69 73 LEU A O 1
ATOM 524 N N . PRO A 1 74 ? -27.997 -10.255 30.641 1.00 54.84 74 PRO A N 1
ATOM 525 C CA . PRO A 1 74 ? -26.861 -11.015 30.108 1.00 54.84 74 PRO A CA 1
ATOM 526 C C . PRO A 1 74 ? -25.462 -10.500 30.500 1.00 54.84 74 PRO A C 1
ATOM 528 O O . PRO A 1 74 ? -24.499 -11.260 30.397 1.00 54.84 74 PRO A O 1
ATOM 531 N N . ALA A 1 75 ? -25.324 -9.236 30.930 1.00 55.88 75 ALA A N 1
ATOM 532 C CA . ALA A 1 75 ? -24.025 -8.579 31.138 1.00 55.88 75 ALA A CA 1
ATOM 533 C C . ALA A 1 75 ? -24.021 -7.552 32.293 1.00 55.88 75 ALA A C 1
ATOM 535 O O . ALA A 1 75 ? -25.073 -7.062 32.706 1.00 55.88 75 ALA A O 1
ATOM 536 N N . VAL A 1 76 ? -22.829 -7.228 32.810 1.00 65.25 76 VAL A N 1
ATOM 537 C CA . VAL A 1 76 ? -22.585 -6.308 33.944 1.00 65.25 76 VAL A CA 1
ATOM 538 C C . VAL A 1 76 ? -21.835 -5.073 33.457 1.00 65.25 76 VAL A C 1
ATOM 540 O O . VAL A 1 76 ? -20.844 -5.224 32.751 1.00 65.25 76 VAL A O 1
ATOM 543 N N . VAL A 1 77 ? -22.257 -3.864 33.838 1.00 64.69 77 VAL A N 1
ATOM 544 C CA . VAL A 1 77 ? -21.613 -2.620 33.380 1.00 64.69 77 VAL A CA 1
ATOM 545 C C . VAL A 1 77 ? -20.647 -2.086 34.431 1.00 64.69 77 VAL A C 1
ATOM 547 O O . VAL A 1 77 ? -20.995 -1.971 35.607 1.00 64.69 77 VAL A O 1
ATOM 550 N N . VAL A 1 78 ? -19.439 -1.731 33.994 1.00 66.38 78 VAL A N 1
ATOM 551 C CA . VAL A 1 78 ? -18.411 -1.118 34.841 1.00 66.38 78 VAL A CA 1
ATOM 552 C C . VAL A 1 78 ? -17.927 0.177 34.196 1.00 66.38 78 VAL A C 1
ATOM 554 O O . VAL A 1 78 ? -17.524 0.188 33.034 1.00 66.38 78 VAL A O 1
ATOM 557 N N . THR A 1 79 ? -17.953 1.263 34.965 1.00 63.88 79 THR A N 1
ATOM 558 C CA . THR A 1 79 ? -17.391 2.571 34.591 1.00 63.88 79 THR A CA 1
ATOM 559 C C . THR A 1 79 ? -16.269 2.942 35.554 1.00 63.88 79 THR A C 1
ATOM 561 O O . THR A 1 79 ? -16.389 2.719 36.765 1.00 63.88 79 THR A O 1
ATOM 564 N N . PHE A 1 80 ? -15.220 3.564 35.028 1.00 62.72 80 PHE A N 1
ATOM 565 C CA . PHE A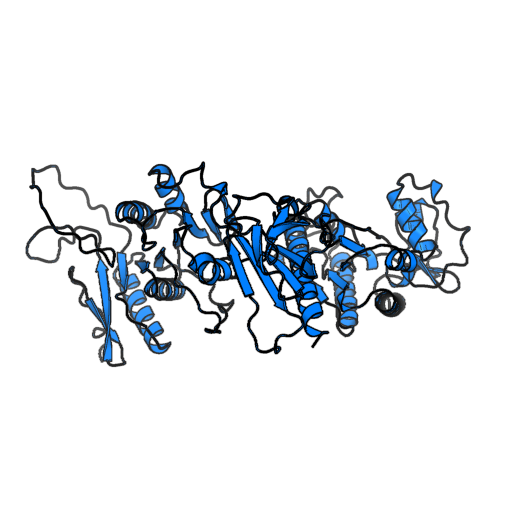 1 80 ? -14.102 4.082 35.815 1.00 62.72 80 PHE A CA 1
ATOM 566 C C . PHE A 1 80 ? -14.351 5.546 36.190 1.00 62.72 80 PHE A C 1
ATOM 568 O O . PHE A 1 80 ? -14.831 6.325 35.365 1.00 62.72 80 PHE A O 1
ATOM 575 N N . GLU A 1 81 ? -14.032 5.931 37.425 1.00 61.03 81 GLU A N 1
ATOM 576 C CA . GLU A 1 81 ? -13.853 7.351 37.742 1.00 61.03 81 GLU A CA 1
ATOM 577 C C . GLU A 1 81 ? -12.498 7.826 37.190 1.00 61.03 81 GLU A C 1
ATOM 579 O O . GLU A 1 81 ? -11.557 7.027 37.173 1.00 61.03 81 GLU A O 1
ATOM 584 N N . PRO A 1 82 ? -12.366 9.093 36.744 1.00 54.94 82 PRO A N 1
ATOM 585 C CA . PRO A 1 82 ? -11.094 9.637 36.271 1.00 54.94 82 PRO A CA 1
ATOM 586 C C . PRO A 1 82 ? -10.013 9.462 37.338 1.00 54.94 82 PRO A C 1
ATOM 588 O O . PRO A 1 82 ? -10.051 10.084 38.401 1.00 54.94 82 PRO A O 1
ATOM 591 N N . CYS A 1 83 ? -9.088 8.542 37.093 1.00 51.25 83 CYS A N 1
ATOM 592 C CA . CYS A 1 83 ? -8.027 8.200 38.022 1.00 51.25 83 CYS A CA 1
ATOM 593 C C . CYS A 1 83 ? -6.898 7.560 37.211 1.00 51.25 83 CYS A C 1
ATOM 595 O O . CYS A 1 83 ? -7.054 6.437 36.740 1.00 51.25 83 CYS A O 1
ATOM 597 N N . GLU A 1 84 ? -5.782 8.264 37.025 1.00 51.16 84 GLU A N 1
ATOM 598 C CA . GLU A 1 84 ? -4.650 7.781 36.221 1.00 51.16 84 GLU A CA 1
ATOM 599 C C . GLU A 1 84 ? -4.008 6.558 36.885 1.00 51.16 84 GLU A C 1
ATOM 601 O O . GLU A 1 84 ? -3.331 6.689 37.903 1.00 51.16 84 GLU A O 1
ATOM 606 N N . VAL A 1 85 ? -4.272 5.340 36.411 1.00 56.53 85 VAL A N 1
ATOM 607 C CA . VAL A 1 85 ? -3.586 4.147 36.929 1.00 56.53 85 VAL A CA 1
ATOM 608 C C . VAL A 1 85 ? -2.166 4.139 36.357 1.00 56.53 85 VAL A C 1
ATOM 610 O O . VAL A 1 85 ? -1.931 3.652 35.255 1.00 56.53 85 VAL A O 1
ATOM 613 N N . ASP A 1 86 ? -1.224 4.718 37.100 1.00 56.50 86 ASP A N 1
ATOM 614 C CA . ASP A 1 86 ? 0.100 5.081 36.574 1.00 56.50 86 ASP A CA 1
ATOM 615 C C . ASP A 1 86 ? 1.092 3.914 36.497 1.00 56.50 86 ASP A C 1
ATOM 617 O O . ASP A 1 86 ? 2.126 4.016 35.834 1.00 56.50 86 ASP A O 1
ATOM 621 N N . SER A 1 87 ? 0.820 2.797 37.182 1.00 64.62 87 SER A N 1
ATOM 622 C CA . SER A 1 87 ? 1.763 1.680 37.270 1.00 64.62 87 SER A CA 1
ATOM 623 C C . SER A 1 87 ? 1.207 0.361 36.730 1.00 64.62 87 SER A C 1
ATOM 625 O O . SER A 1 87 ? 0.060 -0.014 36.966 1.00 64.62 87 SER A O 1
ATOM 627 N N . ALA A 1 88 ? 2.069 -0.410 36.058 1.00 65.56 88 ALA A N 1
ATOM 628 C CA . ALA A 1 88 ? 1.732 -1.740 35.538 1.00 65.56 88 ALA A CA 1
ATOM 629 C C . ALA A 1 88 ? 1.267 -2.718 36.639 1.00 65.56 88 ALA A C 1
ATOM 631 O O . ALA A 1 88 ? 0.459 -3.608 36.382 1.00 65.56 88 ALA A O 1
ATOM 632 N N . SER A 1 89 ? 1.756 -2.538 37.872 1.00 68.69 89 SER A N 1
ATOM 633 C CA . SER A 1 89 ? 1.317 -3.316 39.038 1.00 68.69 89 SER A CA 1
ATOM 634 C C . SER A 1 89 ? -0.143 -3.029 39.386 1.00 68.69 89 SER A C 1
ATOM 636 O O . SER A 1 89 ? -0.920 -3.952 39.611 1.00 68.69 89 SER A O 1
ATOM 638 N N . GLU A 1 90 ? -0.529 -1.754 39.399 1.00 68.38 90 GLU A N 1
ATOM 639 C CA . GLU A 1 90 ? -1.894 -1.331 39.711 1.00 68.38 90 GLU A CA 1
ATOM 640 C C . GLU A 1 90 ? -2.882 -1.732 38.607 1.00 68.38 90 GLU A C 1
ATOM 642 O O . GLU A 1 90 ? -3.994 -2.169 38.909 1.00 68.38 90 GLU A O 1
ATOM 647 N N . GLN A 1 91 ? -2.457 -1.684 37.339 1.00 69.88 91 GLN A N 1
ATOM 648 C CA . GLN A 1 91 ? -3.242 -2.208 36.216 1.00 69.88 91 GLN A CA 1
ATOM 649 C C . GLN A 1 91 ? -3.506 -3.713 36.355 1.00 69.88 91 GLN A C 1
ATOM 651 O O . GLN A 1 91 ? -4.642 -4.148 36.170 1.00 69.88 91 GLN A O 1
ATOM 656 N N . GLY A 1 92 ? -2.483 -4.495 36.724 1.00 70.62 92 GLY A N 1
ATOM 657 C CA . GLY A 1 92 ? -2.614 -5.937 36.947 1.00 70.62 92 GLY A CA 1
ATOM 658 C C . GLY A 1 92 ? -3.551 -6.280 38.107 1.00 70.62 92 GLY A C 1
ATOM 659 O O . GLY A 1 92 ? -4.391 -7.168 37.985 1.00 70.62 92 GLY A O 1
ATOM 660 N N . GLU A 1 93 ? -3.480 -5.535 39.212 1.00 72.00 93 GLU A N 1
ATOM 661 C CA . GLU A 1 93 ? -4.396 -5.719 40.345 1.00 72.00 93 GLU A CA 1
ATOM 662 C C . GLU A 1 93 ? -5.853 -5.416 39.988 1.00 72.00 93 GLU A C 1
ATOM 664 O O . GLU A 1 93 ? -6.763 -6.137 40.411 1.00 72.00 93 GLU A O 1
ATOM 669 N N . LEU A 1 94 ? -6.084 -4.367 39.197 1.00 72.06 94 LEU A N 1
ATOM 670 C CA . LEU A 1 94 ? -7.411 -4.025 38.702 1.00 72.06 94 LEU A CA 1
ATOM 671 C C . LEU A 1 94 ? -7.956 -5.117 37.770 1.00 72.06 94 LEU A C 1
ATOM 673 O O . LEU A 1 94 ? -9.095 -5.557 37.955 1.00 72.06 94 LEU A O 1
ATOM 677 N N . THR A 1 95 ? -7.137 -5.615 36.838 1.00 77.75 95 THR A N 1
ATOM 678 C CA . THR A 1 95 ? -7.489 -6.750 35.971 1.00 77.75 95 THR A CA 1
ATOM 679 C C . THR A 1 95 ? -7.885 -7.971 36.797 1.00 77.75 95 THR A C 1
ATOM 681 O O . THR A 1 95 ? -8.936 -8.563 36.560 1.00 77.75 95 THR A O 1
ATOM 684 N N . ASP A 1 96 ? -7.099 -8.313 37.816 1.00 75.00 96 ASP A N 1
ATOM 685 C CA . ASP A 1 96 ? -7.362 -9.433 38.719 1.00 75.00 96 ASP A CA 1
ATOM 686 C C . ASP A 1 96 ? -8.700 -9.294 39.463 1.00 75.00 96 ASP A C 1
ATOM 688 O O . ASP A 1 96 ? -9.430 -10.271 39.664 1.00 75.00 96 ASP A O 1
ATOM 692 N N . VAL A 1 97 ? -9.042 -8.078 39.899 1.00 72.00 97 VAL A N 1
ATOM 693 C CA . VAL A 1 97 ? -10.332 -7.795 40.544 1.00 72.00 97 VAL A CA 1
ATOM 694 C C . VAL A 1 97 ? -11.486 -7.978 39.559 1.00 72.00 97 VAL A C 1
ATOM 696 O O . VAL A 1 97 ? -12.483 -8.613 39.914 1.00 72.00 97 VAL A O 1
ATOM 699 N N . LEU A 1 98 ? -11.353 -7.473 38.332 1.00 74.12 98 LEU A N 1
ATOM 700 C CA . LEU A 1 98 ? -12.375 -7.600 37.292 1.00 74.12 98 LEU A CA 1
ATOM 701 C C . LEU A 1 98 ? -12.547 -9.052 36.820 1.00 74.12 98 LEU A C 1
ATOM 703 O O . LEU A 1 98 ? -13.679 -9.496 36.634 1.00 74.12 98 LEU A O 1
ATOM 707 N N . ALA A 1 99 ? -11.461 -9.819 36.705 1.00 75.50 99 ALA A N 1
ATOM 708 C CA . ALA A 1 99 ? -11.501 -11.238 36.354 1.00 75.50 99 ALA A CA 1
ATOM 709 C C . ALA A 1 99 ? -12.264 -12.049 37.410 1.00 75.50 99 ALA A C 1
ATOM 711 O O . ALA A 1 99 ? -13.217 -12.757 37.089 1.00 75.50 99 ALA A O 1
ATOM 712 N N . ARG A 1 100 ? -11.940 -11.853 38.697 1.00 71.75 100 ARG A N 1
ATOM 713 C CA . ARG A 1 100 ? -12.675 -12.482 39.809 1.00 71.75 100 ARG A CA 1
ATOM 714 C C . ARG A 1 100 ? -14.149 -12.073 39.846 1.00 71.75 100 ARG A C 1
ATOM 716 O O . ARG A 1 100 ? -15.002 -12.875 40.225 1.00 71.75 100 ARG A O 1
ATOM 723 N N . LEU A 1 101 ? -14.464 -10.831 39.473 1.00 68.62 101 LEU A N 1
ATOM 724 C CA . LEU A 1 101 ? -15.845 -10.368 39.359 1.00 68.62 101 LEU A CA 1
ATOM 725 C C . LEU A 1 101 ? -16.585 -11.101 38.230 1.00 68.62 101 LEU A C 1
ATOM 727 O O . LEU A 1 101 ? -17.705 -11.559 38.455 1.00 68.62 101 LEU A O 1
ATOM 731 N N . CYS A 1 102 ? -15.957 -11.245 37.061 1.00 69.38 102 CYS A N 1
ATOM 732 C CA . CYS A 1 102 ? -16.497 -11.999 35.930 1.00 69.38 102 CYS A CA 1
ATOM 733 C C . CYS A 1 102 ? -16.772 -13.458 36.319 1.00 69.38 102 CYS A C 1
ATOM 735 O O . CYS A 1 102 ? -17.892 -13.936 36.137 1.00 69.38 102 CYS A O 1
ATOM 737 N N . ASP A 1 103 ? -15.796 -14.131 36.936 1.00 70.75 103 ASP A N 1
ATOM 738 C CA . ASP A 1 103 ? -15.918 -15.525 37.377 1.00 70.75 103 ASP A CA 1
ATOM 739 C C . ASP A 1 103 ? -17.048 -15.711 38.394 1.00 70.75 103 ASP A C 1
ATOM 741 O O . ASP A 1 103 ? -17.850 -16.638 38.286 1.00 70.75 103 ASP A O 1
ATOM 745 N N . ARG A 1 104 ? -17.156 -14.802 39.371 1.00 67.50 104 ARG A N 1
ATOM 746 C CA . ARG A 1 104 ? -18.194 -14.873 40.408 1.00 67.50 104 ARG A CA 1
ATOM 747 C C . ARG A 1 104 ? -19.597 -14.650 39.853 1.00 67.50 104 ARG A C 1
ATOM 749 O O . ARG A 1 104 ? -20.549 -15.237 40.361 1.00 67.50 104 ARG A O 1
ATOM 756 N N . LEU A 1 105 ? -19.740 -13.761 38.873 1.00 67.00 105 LEU A N 1
ATOM 757 C CA . LEU A 1 105 ? -21.037 -13.440 38.281 1.00 67.00 105 LEU A CA 1
ATOM 758 C C . LEU A 1 105 ? -21.423 -14.421 37.168 1.00 67.00 105 LEU A C 1
ATOM 760 O O . LEU A 1 105 ? -22.610 -14.534 36.868 1.00 67.00 105 LEU A O 1
ATOM 764 N N . GLY A 1 106 ? -20.452 -15.119 36.568 1.00 69.19 106 GLY A N 1
ATOM 765 C CA . GLY A 1 106 ? -20.667 -16.003 35.422 1.00 69.19 106 GLY A CA 1
ATOM 766 C C . GLY A 1 106 ? -21.207 -15.260 34.195 1.00 69.19 106 GLY A C 1
ATOM 767 O O . GLY A 1 106 ? -21.949 -15.838 33.402 1.00 69.19 106 GLY A O 1
ATOM 768 N N . ARG A 1 107 ? -20.906 -13.961 34.075 1.00 71.81 107 ARG A N 1
ATOM 769 C CA . ARG A 1 107 ? -21.468 -13.043 33.071 1.00 71.81 107 ARG A CA 1
ATOM 770 C C . ARG A 1 107 ? -20.370 -12.221 32.417 1.00 71.81 107 ARG A C 1
ATOM 772 O O . ARG A 1 107 ? -19.368 -11.911 33.050 1.00 71.81 107 ARG A O 1
ATOM 779 N N . GLU A 1 108 ? -20.611 -11.818 31.173 1.00 79.56 108 GLU A N 1
ATOM 780 C CA . GLU A 1 108 ? -19.745 -10.870 30.474 1.00 79.56 108 GLU A CA 1
ATOM 781 C C . GLU A 1 108 ? -19.778 -9.495 31.160 1.00 79.56 108 GLU A C 1
ATOM 783 O O . GLU A 1 108 ? -20.842 -9.006 31.556 1.00 79.56 108 GLU A O 1
ATOM 788 N N . ILE A 1 109 ? -18.616 -8.850 31.260 1.00 82.19 109 ILE A N 1
ATOM 789 C CA . ILE A 1 109 ? -18.505 -7.464 31.721 1.00 82.19 109 ILE A CA 1
ATOM 790 C C . ILE A 1 109 ? -18.449 -6.525 30.511 1.00 82.19 109 ILE A C 1
ATOM 792 O O . ILE A 1 109 ? -17.707 -6.766 29.566 1.00 82.19 109 ILE A O 1
ATOM 796 N N . VAL A 1 110 ? -19.206 -5.430 30.541 1.00 83.56 110 VAL A N 1
ATOM 797 C CA . VAL A 1 110 ? -19.114 -4.328 29.579 1.00 83.56 110 VAL A CA 1
ATOM 798 C C . VAL A 1 110 ? -18.439 -3.142 30.261 1.00 83.56 110 VAL A C 1
ATOM 800 O O . VAL A 1 110 ? -19.002 -2.525 31.165 1.00 83.56 110 VAL A O 1
ATOM 803 N N . LEU A 1 111 ? -17.226 -2.833 29.816 1.00 85.50 111 LEU A N 1
ATOM 804 C CA . LEU A 1 111 ? -16.438 -1.697 30.276 1.00 85.50 111 LEU A CA 1
ATOM 805 C C . LEU A 1 111 ? -16.832 -0.438 29.498 1.00 85.50 111 LEU A C 1
ATOM 807 O O . LEU A 1 111 ? -16.922 -0.468 28.269 1.00 85.50 111 LEU A O 1
ATOM 811 N N . LEU A 1 112 ? -17.064 0.660 30.213 1.00 84.62 112 LEU A N 1
ATOM 812 C CA . LEU A 1 112 ? -17.373 1.966 29.636 1.00 84.62 112 LEU A CA 1
ATOM 813 C C . LEU A 1 112 ? -16.270 2.969 29.957 1.00 84.62 112 LEU A C 1
ATOM 815 O O . LEU A 1 112 ? -15.804 3.033 31.097 1.00 84.62 112 LEU A O 1
ATOM 819 N N . GLY A 1 113 ? -15.903 3.782 28.969 1.00 80.62 113 GLY A N 1
ATOM 820 C CA . GLY A 1 113 ? -14.896 4.823 29.143 1.00 80.62 113 GLY A CA 1
ATOM 821 C C . GLY A 1 113 ? -15.086 6.012 28.206 1.00 80.62 113 GLY A C 1
ATOM 822 O O . GLY A 1 113 ? -15.524 5.870 27.067 1.00 80.62 113 GLY A O 1
ATOM 823 N N . GLN A 1 114 ? -14.729 7.184 28.709 1.00 81.75 114 GLN A N 1
ATOM 824 C CA . GLN A 1 114 ? -14.737 8.464 28.010 1.00 81.75 114 GLN A CA 1
ATOM 825 C C . GLN A 1 114 ? -13.391 9.166 28.206 1.00 81.75 114 GLN A C 1
ATOM 827 O O . GLN A 1 114 ? -12.851 9.123 29.316 1.00 81.75 114 GLN A O 1
ATOM 832 N N . ASP A 1 115 ? -12.886 9.849 27.177 1.00 76.25 115 ASP A N 1
ATOM 833 C CA . ASP A 1 115 ? -11.670 10.664 27.270 1.00 76.25 115 ASP A CA 1
ATOM 834 C C . ASP A 1 115 ? -10.518 9.841 27.881 1.00 76.25 115 ASP A C 1
ATOM 836 O O . ASP A 1 115 ? -10.237 8.728 27.436 1.00 76.25 115 ASP A O 1
ATOM 840 N N . GLU A 1 116 ? -9.874 10.318 28.941 1.00 72.94 116 GLU A N 1
ATOM 841 C CA . GLU A 1 116 ? -8.777 9.611 29.619 1.00 72.94 116 GLU A CA 1
ATOM 842 C C . GLU A 1 116 ? -9.182 8.215 30.133 1.00 72.94 116 GLU A C 1
ATOM 844 O O . GLU A 1 116 ? -8.409 7.261 30.038 1.00 72.94 116 GLU A O 1
ATOM 849 N N . THR A 1 117 ? -10.429 8.043 30.589 1.00 75.44 117 THR A N 1
ATOM 850 C CA . THR A 1 117 ? -10.929 6.739 31.073 1.00 75.44 117 THR A CA 1
ATOM 851 C C . THR A 1 117 ? -11.198 5.740 29.945 1.00 75.44 117 THR A C 1
ATOM 853 O O . THR A 1 117 ? -11.325 4.541 30.201 1.00 75.44 117 THR A O 1
ATOM 856 N N . ALA A 1 118 ? -11.264 6.198 28.689 1.00 79.19 118 ALA A N 1
ATOM 857 C CA . ALA A 1 118 ? -11.389 5.310 27.540 1.00 79.19 118 ALA A CA 1
ATOM 858 C C . ALA A 1 118 ? -10.143 4.433 27.369 1.00 79.19 118 ALA A C 1
ATOM 860 O O . ALA A 1 118 ? -10.276 3.254 27.057 1.00 79.19 118 ALA A O 1
ATOM 861 N N . GLU A 1 119 ? -8.942 4.968 27.601 1.00 78.88 119 GLU A N 1
ATOM 862 C CA . GLU A 1 119 ? -7.703 4.182 27.508 1.00 78.88 119 GLU A CA 1
ATOM 863 C C . GLU A 1 119 ? -7.663 3.069 28.559 1.00 78.88 119 GLU A C 1
ATOM 865 O O . GLU A 1 119 ? -7.337 1.928 28.230 1.00 78.88 119 GLU A O 1
ATOM 870 N N . GLU A 1 120 ? -8.083 3.367 29.790 1.00 76.94 120 GLU A N 1
ATOM 871 C CA . GLU A 1 120 ? -8.154 2.372 30.863 1.00 76.94 120 GLU A CA 1
ATOM 872 C C . GLU A 1 120 ? -9.180 1.278 30.540 1.00 76.94 120 GLU A C 1
ATOM 874 O O . GLU A 1 120 ? -8.877 0.087 30.609 1.00 76.94 120 GLU A O 1
ATOM 879 N N . ALA A 1 121 ? -10.381 1.656 30.089 1.00 81.00 121 ALA A N 1
ATOM 880 C CA . ALA A 1 121 ? -11.408 0.692 29.699 1.00 81.00 121 ALA A CA 1
ATOM 881 C C . ALA A 1 121 ? -10.945 -0.230 28.559 1.00 81.00 121 ALA A C 1
ATOM 883 O O . ALA A 1 121 ? -11.274 -1.419 28.540 1.00 81.00 121 ALA A O 1
ATOM 884 N N . LEU A 1 122 ? -10.165 0.296 27.613 1.00 83.69 122 LEU A N 1
ATOM 885 C CA . LEU A 1 122 ? -9.573 -0.485 26.531 1.00 83.69 122 LEU A CA 1
ATOM 886 C C . LEU A 1 122 ? -8.468 -1.420 27.029 1.00 83.69 122 LEU A C 1
ATOM 888 O O . LEU A 1 122 ? -8.440 -2.581 26.620 1.00 83.69 122 LEU A O 1
ATOM 892 N N . ALA A 1 123 ? -7.593 -0.946 27.919 1.00 80.38 123 ALA A N 1
ATOM 893 C CA . ALA A 1 123 ? -6.523 -1.746 28.510 1.00 80.38 123 ALA A CA 1
ATOM 894 C C . ALA A 1 123 ? -7.077 -2.920 29.332 1.00 80.38 123 ALA A C 1
ATOM 896 O O . ALA A 1 123 ? -6.651 -4.062 29.156 1.00 80.38 123 ALA A O 1
ATOM 897 N N . GLN A 1 124 ? -8.090 -2.669 30.162 1.00 83.00 124 GLN A N 1
ATOM 898 C CA . GLN A 1 124 ? -8.737 -3.713 30.956 1.00 83.00 124 GLN A CA 1
ATOM 899 C C . GLN A 1 124 ? -9.511 -4.702 30.075 1.00 83.00 124 GLN A C 1
ATOM 901 O O . GLN A 1 124 ? -9.437 -5.911 30.295 1.00 83.00 124 GLN A O 1
ATOM 906 N N . ALA A 1 125 ? -10.197 -4.233 29.025 1.00 85.94 125 ALA A N 1
ATOM 907 C CA . ALA A 1 125 ? -10.852 -5.126 28.067 1.00 85.94 125 ALA A CA 1
ATOM 908 C C . ALA A 1 125 ? -9.833 -6.040 27.373 1.00 85.94 125 ALA A C 1
ATOM 910 O O . ALA A 1 125 ? -10.055 -7.245 27.253 1.00 85.94 125 ALA A O 1
ATOM 911 N N . ALA A 1 126 ? -8.696 -5.476 26.957 1.00 83.75 126 ALA A N 1
ATOM 912 C CA . ALA A 1 126 ? -7.600 -6.212 26.342 1.00 83.75 126 ALA A CA 1
ATOM 913 C C . ALA A 1 126 ? -7.075 -7.334 27.243 1.00 83.75 126 ALA A C 1
ATOM 915 O O . ALA A 1 126 ? -6.920 -8.464 26.768 1.00 83.75 126 ALA A O 1
ATOM 916 N N . ALA A 1 127 ? -6.858 -7.025 28.524 1.00 83.25 127 ALA A N 1
ATOM 917 C CA . ALA A 1 127 ? -6.344 -7.951 29.526 1.00 83.25 127 ALA A CA 1
ATOM 918 C C . ALA A 1 127 ? -7.348 -9.063 29.884 1.00 83.25 127 ALA A C 1
ATOM 920 O O . ALA A 1 127 ? -6.961 -10.218 30.052 1.00 83.25 127 ALA A O 1
ATOM 921 N N . LEU A 1 128 ? -8.644 -8.743 29.941 1.00 82.75 128 LEU A N 1
ATOM 922 C CA . LEU A 1 128 ? -9.715 -9.700 30.251 1.00 82.75 128 LEU A CA 1
ATOM 923 C C . LEU A 1 128 ? -10.106 -10.590 29.058 1.00 82.75 128 LEU A C 1
ATOM 925 O O . LEU A 1 128 ? -10.746 -11.631 29.231 1.00 82.75 128 LEU A O 1
ATOM 929 N N . GLY A 1 129 ? -9.748 -10.207 27.831 1.00 86.19 129 GLY A N 1
ATOM 930 C CA . GLY A 1 129 ? -10.004 -11.007 26.635 1.00 86.19 129 GLY A CA 1
ATOM 931 C C . GLY A 1 129 ? -11.493 -11.319 26.441 1.00 86.19 129 GLY A C 1
ATOM 932 O O . GLY A 1 129 ? -12.331 -10.423 26.396 1.00 86.19 129 GLY A O 1
ATOM 933 N N . GLN A 1 130 ? -11.849 -12.601 26.315 1.00 85.69 130 GLN A N 1
ATOM 934 C CA . GLN A 1 130 ? -13.232 -13.024 26.033 1.00 85.69 130 GLN A CA 1
ATOM 935 C C . GLN A 1 130 ? -14.224 -12.773 27.185 1.00 85.69 130 GLN A C 1
ATOM 937 O O . GLN A 1 130 ? -15.433 -12.898 26.981 1.00 85.69 130 GLN A O 1
ATOM 942 N N . ALA A 1 131 ? -13.728 -12.418 28.372 1.00 83.69 131 ALA A N 1
ATOM 943 C CA . ALA A 1 131 ? -14.544 -12.120 29.544 1.00 83.69 131 ALA A CA 1
ATOM 944 C C . ALA A 1 131 ? -15.175 -10.715 29.512 1.00 83.69 131 ALA A C 1
ATOM 946 O O . ALA A 1 131 ? -16.142 -10.464 30.236 1.00 83.69 131 ALA A O 1
ATOM 947 N N . ALA A 1 132 ? -14.658 -9.802 28.679 1.00 86.88 132 ALA A N 1
ATOM 948 C CA . ALA A 1 132 ? -15.100 -8.412 28.673 1.00 86.88 132 ALA A CA 1
ATOM 949 C C . ALA A 1 132 ? -15.335 -7.850 27.270 1.00 86.88 132 ALA A C 1
ATOM 951 O O . ALA A 1 132 ? -14.532 -8.044 26.363 1.00 86.88 132 ALA A O 1
ATOM 952 N N . SER A 1 133 ? -16.406 -7.080 27.113 1.00 90.00 133 SER A N 1
ATOM 953 C CA . SER A 1 133 ? -16.614 -6.159 25.998 1.00 90.00 133 SER A CA 1
ATOM 954 C C . SER A 1 133 ? -16.398 -4.718 26.445 1.00 90.00 133 SER A C 1
ATOM 956 O O . SER A 1 133 ? -16.376 -4.421 27.636 1.00 90.00 133 SER A O 1
ATOM 958 N N . CYS A 1 134 ? -16.242 -3.807 25.491 1.00 91.12 134 CYS A N 1
ATOM 959 C CA . CYS A 1 134 ? -15.933 -2.415 25.779 1.00 91.12 134 CYS A CA 1
ATOM 960 C C . CYS A 1 134 ? -16.663 -1.456 24.831 1.00 91.12 134 CYS A C 1
ATOM 962 O O . CYS A 1 134 ? -16.698 -1.679 23.617 1.00 91.12 134 CYS A O 1
ATOM 964 N N . LEU A 1 135 ? -17.244 -0.392 25.386 1.00 90.44 135 LEU A N 1
ATOM 965 C CA . LEU A 1 135 ? -17.795 0.744 24.649 1.00 90.44 135 LEU A CA 1
ATOM 966 C C . LEU A 1 135 ? -17.121 2.016 25.151 1.00 90.44 135 LEU A C 1
ATOM 968 O O . LEU A 1 135 ? -17.323 2.424 26.292 1.00 90.44 135 LEU A O 1
ATOM 972 N N . VAL A 1 136 ? -16.357 2.654 24.273 1.00 89.12 136 VAL A N 1
ATOM 973 C CA . VAL A 1 136 ? -15.663 3.901 24.583 1.00 89.12 136 VAL A CA 1
ATOM 974 C C . VAL A 1 136 ? -16.020 5.005 23.612 1.00 89.12 136 VAL A C 1
ATOM 976 O O . VAL A 1 136 ? -16.422 4.738 22.476 1.00 89.12 136 VAL A O 1
ATOM 979 N N . TRP A 1 137 ? -15.851 6.247 24.046 1.00 88.19 137 TRP A N 1
ATOM 980 C CA . TRP A 1 137 ? -16.018 7.408 23.186 1.00 88.19 137 TRP A CA 1
ATOM 981 C C . TRP A 1 137 ? -15.024 8.523 23.492 1.00 88.19 137 TRP A C 1
ATOM 983 O O . TRP A 1 137 ? -14.421 8.540 24.563 1.00 88.19 137 TRP A O 1
ATOM 993 N N . SER A 1 138 ? -14.857 9.422 22.518 1.00 77.69 138 SER A N 1
ATOM 994 C CA . SER A 1 138 ? -14.023 10.629 22.622 1.00 77.69 138 SER A CA 1
ATOM 995 C C . SER A 1 138 ? -12.593 10.300 23.047 1.00 77.69 138 SER A C 1
ATOM 997 O O . SER A 1 138 ? -12.152 10.640 24.132 1.00 77.69 138 SER A O 1
ATOM 999 N N . LEU A 1 139 ? -11.865 9.546 22.216 1.00 78.56 139 LEU A N 1
ATOM 1000 C CA . LEU A 1 139 ? -10.500 9.160 22.576 1.00 78.56 139 LEU A CA 1
ATOM 1001 C C . LEU A 1 139 ? -9.594 10.395 22.709 1.00 78.56 139 LEU A C 1
ATOM 1003 O O . LEU A 1 139 ? -9.618 11.261 21.829 1.00 78.56 139 LEU A O 1
ATOM 1007 N N . PRO A 1 140 ? -8.745 10.454 23.751 1.00 69.19 140 PRO A N 1
ATOM 1008 C CA . PRO A 1 140 ? -7.947 11.630 24.038 1.00 69.19 140 PRO A CA 1
ATOM 1009 C C . PRO A 1 140 ? -6.895 11.855 22.951 1.00 69.19 140 PRO A C 1
ATOM 1011 O O . PRO A 1 140 ? -6.435 10.933 22.262 1.00 69.19 140 PRO A O 1
ATOM 1014 N N . ARG A 1 141 ? -6.488 13.117 22.802 1.00 68.12 141 ARG A N 1
ATOM 1015 C CA . ARG A 1 141 ? -5.357 13.480 21.945 1.00 68.12 141 ARG A CA 1
ATOM 1016 C C . ARG A 1 141 ? -4.079 12.896 22.540 1.00 68.12 141 ARG A C 1
ATOM 1018 O O . ARG A 1 141 ? -3.860 12.999 23.739 1.00 68.12 141 ARG A O 1
ATOM 1025 N N . ARG A 1 142 ? -3.210 12.345 21.693 1.00 61.25 142 ARG A N 1
ATOM 1026 C CA . ARG A 1 142 ? -1.812 12.096 22.059 1.00 61.25 142 ARG A CA 1
ATOM 1027 C C . ARG A 1 142 ? -0.961 13.236 21.526 1.00 61.25 142 ARG A C 1
ATOM 1029 O O . ARG A 1 142 ? -0.987 13.498 20.319 1.00 61.25 142 ARG A O 1
ATOM 1036 N N . ASP A 1 143 ? -0.237 13.914 22.407 1.00 47.38 143 ASP A N 1
ATOM 1037 C CA . ASP A 1 143 ? 0.725 14.926 21.992 1.00 47.38 143 ASP A CA 1
ATOM 1038 C C . ASP A 1 143 ? 1.935 14.259 21.330 1.00 47.38 143 ASP A C 1
ATOM 1040 O O . ASP A 1 143 ? 2.316 13.132 21.649 1.00 47.38 143 ASP A O 1
ATOM 1044 N N . ALA A 1 144 ? 2.552 14.958 20.375 1.00 38.19 144 ALA A N 1
ATOM 1045 C CA . ALA A 1 144 ? 3.636 14.442 19.532 1.00 38.19 144 ALA A CA 1
ATOM 1046 C C . ALA A 1 144 ? 4.952 14.115 20.286 1.00 38.19 144 ALA A C 1
ATOM 1048 O O . ALA A 1 144 ? 5.965 13.847 19.642 1.00 38.19 144 ALA A O 1
ATOM 1049 N N . GLY A 1 145 ? 4.943 14.133 21.624 1.00 35.00 145 GLY A N 1
ATOM 1050 C CA . GLY A 1 145 ? 6.062 13.801 22.510 1.00 35.00 145 GLY A CA 1
ATOM 1051 C C . GLY A 1 145 ? 5.846 12.570 23.401 1.00 35.00 145 GLY A C 1
ATOM 1052 O O . GLY A 1 145 ? 6.829 12.065 23.940 1.00 35.00 145 GLY A O 1
ATOM 1053 N N . ASP A 1 146 ? 4.625 12.030 23.511 1.00 37.75 146 ASP A N 1
ATOM 1054 C CA . ASP A 1 146 ? 4.344 10.831 24.319 1.00 37.75 146 ASP A CA 1
ATOM 1055 C C . ASP A 1 146 ? 4.694 9.560 23.532 1.00 37.75 146 ASP A C 1
ATOM 1057 O O . ASP A 1 146 ? 3.857 8.822 23.005 1.00 37.75 146 ASP A O 1
ATOM 1061 N N . GLY A 1 147 ? 6.006 9.365 23.388 1.00 34.84 147 GLY A N 1
ATOM 1062 C CA . GLY A 1 147 ? 6.691 8.381 22.557 1.00 34.84 147 GLY A CA 1
ATOM 1063 C C . GLY A 1 147 ? 6.596 6.925 23.013 1.00 34.84 147 GLY A C 1
ATOM 1064 O O . GLY A 1 147 ? 7.600 6.219 22.988 1.00 34.84 147 GLY A O 1
ATOM 1065 N N . ALA A 1 148 ? 5.408 6.435 23.359 1.00 33.44 148 ALA A N 1
ATOM 1066 C CA . ALA A 1 148 ? 5.155 4.999 23.358 1.00 33.44 148 ALA A CA 1
ATOM 1067 C C . ALA A 1 148 ? 4.412 4.629 22.061 1.00 33.44 148 ALA A C 1
ATOM 1069 O O . ALA A 1 148 ? 3.193 4.836 21.974 1.00 33.44 148 ALA A O 1
ATOM 1070 N N . PRO A 1 149 ? 5.096 4.090 21.027 1.00 36.69 149 PRO A N 1
ATOM 1071 C CA . PRO A 1 149 ? 4.390 3.442 19.931 1.00 36.69 149 PRO A CA 1
ATOM 1072 C C . PRO A 1 149 ? 3.440 2.401 20.526 1.00 36.69 149 PRO A C 1
ATOM 1074 O O . PRO A 1 149 ? 3.818 1.658 21.435 1.00 36.69 149 PRO A O 1
ATOM 1077 N N . LEU A 1 150 ? 2.195 2.360 20.036 1.00 41.41 150 LEU A N 1
ATOM 1078 C CA . LEU A 1 150 ? 1.282 1.264 20.356 1.00 41.41 150 LEU A CA 1
ATOM 1079 C C . LEU A 1 150 ? 2.017 -0.028 20.000 1.00 41.41 150 LEU A C 1
ATOM 1081 O O . LEU A 1 150 ? 2.271 -0.292 18.825 1.00 41.41 150 LEU A O 1
ATOM 1085 N N . SER A 1 151 ? 2.444 -0.771 21.022 1.00 35.00 151 SER A N 1
ATOM 1086 C CA . SER A 1 151 ? 3.231 -1.978 20.818 1.00 35.00 151 SER A CA 1
ATOM 1087 C C . SER A 1 151 ? 2.403 -2.938 19.957 1.00 35.00 151 SER A C 1
ATOM 1089 O O . SER A 1 151 ? 1.263 -3.229 20.332 1.00 35.00 151 SER A O 1
ATOM 1091 N N . PRO A 1 152 ? 2.941 -3.455 18.835 1.00 34.69 152 PRO A N 1
ATOM 1092 C CA . PRO A 1 152 ? 2.232 -4.369 17.930 1.00 34.69 152 PRO A CA 1
ATOM 1093 C C . PRO A 1 152 ? 1.682 -5.645 18.598 1.00 34.69 152 PRO A C 1
ATOM 1095 O O . PRO A 1 152 ? 0.944 -6.395 17.967 1.00 34.69 152 PRO A O 1
ATOM 1098 N N . GLY A 1 153 ? 2.039 -5.900 19.862 1.00 33.84 153 GLY A N 1
ATOM 1099 C CA . GLY A 1 153 ? 1.604 -7.047 20.655 1.00 33.84 153 GLY A CA 1
ATOM 1100 C C . GLY A 1 153 ? 0.256 -6.905 21.370 1.00 33.84 153 GLY A C 1
ATOM 1101 O O . GLY A 1 153 ? -0.291 -7.928 21.764 1.00 33.84 153 GLY A O 1
ATOM 1102 N N . ASN A 1 154 ? -0.324 -5.706 21.519 1.00 42.75 154 ASN A N 1
ATOM 1103 C CA . ASN A 1 154 ? -1.593 -5.545 22.250 1.00 42.75 154 ASN A CA 1
ATOM 1104 C C . ASN A 1 154 ? -2.790 -5.510 21.279 1.00 42.75 154 ASN A C 1
ATOM 1106 O O . ASN A 1 154 ? -3.395 -4.470 21.017 1.00 42.75 154 ASN A O 1
ATOM 1110 N N . THR A 1 155 ? -3.057 -6.652 20.637 1.00 46.56 155 THR A N 1
ATOM 1111 C CA . THR A 1 155 ? -4.081 -6.799 19.581 1.00 46.56 155 THR A CA 1
ATOM 1112 C C . THR A 1 155 ? -5.394 -7.433 20.053 1.00 46.56 155 THR A C 1
ATOM 1114 O O . THR A 1 155 ? -6.300 -7.609 19.239 1.00 46.56 155 THR A O 1
ATOM 1117 N N . SER A 1 156 ? -5.567 -7.715 21.347 1.00 53.34 156 SER A N 1
ATOM 1118 C CA . SER A 1 156 ? -6.871 -8.068 21.922 1.00 53.34 156 SER A CA 1
ATOM 1119 C C . SER A 1 156 ? -7.529 -6.815 22.490 1.00 53.34 156 SER A C 1
ATOM 1121 O O . SER A 1 156 ? -6.918 -6.105 23.268 1.00 53.34 156 SER A O 1
ATOM 1123 N N . TRP A 1 157 ? -8.767 -6.509 22.101 1.00 66.19 157 TRP A N 1
ATOM 1124 C CA . TRP A 1 157 ? -9.530 -5.366 22.635 1.00 66.19 157 TRP A CA 1
ATOM 1125 C C . TRP A 1 157 ? -10.664 -5.833 23.569 1.00 66.19 157 TRP A C 1
ATOM 1127 O O . TRP A 1 157 ? -11.656 -5.136 23.786 1.00 66.19 157 TRP A O 1
ATOM 1137 N N . GLY A 1 158 ? -10.526 -7.049 24.095 1.00 73.19 158 GLY A N 1
ATOM 1138 C CA . GLY A 1 158 ? -11.607 -7.818 24.704 1.00 73.19 158 GLY A CA 1
ATOM 1139 C C . GLY A 1 158 ? -12.389 -8.640 23.676 1.00 73.19 158 GLY A C 1
ATOM 1140 O O . GLY A 1 158 ? -11.944 -8.844 22.545 1.00 73.19 158 GLY A O 1
ATOM 1141 N N . ARG A 1 159 ? -13.567 -9.125 24.069 1.00 86.94 159 ARG A N 1
ATOM 1142 C CA . ARG A 1 159 ? -14.511 -9.905 23.260 1.00 86.94 159 ARG A CA 1
ATOM 1143 C C . ARG A 1 159 ? -15.110 -9.082 22.124 1.00 86.94 159 ARG A C 1
ATOM 1145 O O . ARG A 1 159 ? -15.080 -9.510 20.973 1.00 86.94 159 ARG A O 1
ATOM 1152 N N . ARG A 1 160 ? -15.663 -7.904 22.432 1.00 91.50 160 ARG A N 1
ATOM 1153 C CA . ARG A 1 160 ? -16.211 -6.944 21.456 1.00 91.50 160 ARG A CA 1
ATOM 1154 C C . ARG A 1 160 ? -15.850 -5.536 21.882 1.00 91.50 160 ARG A C 1
ATOM 1156 O O . ARG A 1 160 ? -15.960 -5.195 23.053 1.00 91.50 160 ARG A O 1
ATOM 1163 N N . THR A 1 161 ? -15.492 -4.701 20.916 1.00 92.69 161 THR A N 1
ATOM 1164 C CA . THR A 1 161 ? -15.094 -3.321 21.210 1.00 92.69 161 THR A CA 1
ATOM 1165 C C . THR A 1 161 ? -15.760 -2.379 20.251 1.00 92.69 161 THR A C 1
ATOM 1167 O O . THR A 1 161 ? -15.767 -2.631 19.043 1.00 92.69 161 THR A O 1
ATOM 1170 N N . VAL A 1 162 ? -16.319 -1.312 20.801 1.00 94.56 162 VAL A N 1
ATOM 1171 C CA . VAL A 1 162 ? -16.978 -0.257 20.053 1.00 94.56 162 VAL A CA 1
ATOM 1172 C C . VAL A 1 162 ? -16.383 1.073 20.480 1.00 94.56 162 VAL A C 1
ATOM 1174 O O . VAL A 1 162 ? -16.429 1.430 21.651 1.00 94.56 162 VAL A O 1
ATOM 1177 N N . ILE A 1 163 ? -15.831 1.798 19.517 1.00 93.69 163 ILE A N 1
ATOM 1178 C CA . ILE A 1 163 ? -15.340 3.163 19.695 1.00 93.69 163 ILE A CA 1
ATOM 1179 C C . ILE A 1 163 ? -16.326 4.094 18.994 1.00 93.69 163 ILE A C 1
ATOM 1181 O O . ILE A 1 163 ? -16.571 3.927 17.799 1.00 93.69 163 ILE A O 1
ATOM 1185 N N . LEU A 1 164 ? -16.885 5.066 19.706 1.00 93.00 164 LEU A N 1
ATOM 1186 C CA . LEU A 1 164 ? -17.700 6.135 19.132 1.00 93.00 164 LEU A CA 1
ATOM 1187 C C . LEU A 1 164 ? -16.883 7.423 19.100 1.00 93.00 164 LEU A C 1
ATOM 1189 O O . LEU A 1 164 ? -16.335 7.839 20.114 1.00 93.00 164 LEU A O 1
ATOM 1193 N N . GLN A 1 165 ? -16.803 8.070 17.946 1.00 91.69 165 GLN A N 1
ATOM 1194 C CA . GLN A 1 165 ? -15.984 9.268 17.798 1.00 91.69 165 GLN A CA 1
ATOM 1195 C C . GLN A 1 165 ? -16.751 10.349 17.045 1.00 91.69 165 GLN A C 1
ATOM 1197 O O . GLN A 1 165 ? -17.319 10.076 15.982 1.00 91.69 165 GLN A O 1
ATOM 1202 N N . ASP A 1 166 ? -16.759 11.570 17.584 1.00 91.06 166 ASP A N 1
ATOM 1203 C CA . ASP A 1 166 ? -17.382 12.696 16.893 1.00 91.06 166 ASP A CA 1
ATOM 1204 C C . ASP A 1 166 ? -16.539 13.083 15.682 1.00 91.06 166 ASP A C 1
ATOM 1206 O O . ASP A 1 166 ? -15.334 13.292 15.789 1.00 91.06 166 ASP A O 1
ATOM 1210 N N . ALA A 1 167 ? -17.167 13.226 14.520 1.00 90.19 167 ALA A N 1
ATOM 1211 C CA . ALA A 1 167 ? -16.480 13.570 13.279 1.00 90.19 167 ALA A CA 1
ATOM 1212 C C . ALA A 1 167 ? -15.860 14.978 13.288 1.00 90.19 167 ALA A C 1
ATOM 1214 O O . ALA A 1 167 ? -15.041 15.280 12.418 1.00 90.19 167 ALA A O 1
ATOM 1215 N N . ALA A 1 168 ? -16.284 15.847 14.212 1.00 86.31 168 ALA A N 1
ATOM 1216 C CA . ALA A 1 168 ? -15.686 17.160 14.427 1.00 86.31 168 ALA A CA 1
ATOM 1217 C C . ALA A 1 168 ? -14.532 17.139 15.442 1.00 86.31 168 ALA A C 1
ATOM 1219 O O . ALA A 1 168 ? -13.871 18.166 15.583 1.00 86.31 168 ALA A O 1
ATOM 1220 N N . ASP A 1 169 ? -14.268 16.008 16.108 1.00 86.00 169 ASP A N 1
ATOM 1221 C CA . ASP A 1 169 ? -13.216 15.925 17.113 1.00 86.00 169 ASP A CA 1
ATOM 1222 C C . ASP A 1 169 ? -11.824 16.028 16.450 1.00 86.00 169 ASP A C 1
ATOM 1224 O O . ASP A 1 169 ? -11.413 15.141 15.687 1.00 86.00 169 ASP A O 1
ATOM 1228 N N . PRO A 1 170 ? -11.052 17.089 16.736 1.00 78.19 170 PRO A N 1
ATOM 1229 C CA . PRO A 1 170 ? -9.687 17.246 16.227 1.00 78.19 170 PRO A CA 1
ATOM 1230 C C . PRO A 1 170 ? -8.725 16.129 16.674 1.00 78.19 170 PRO A C 1
ATOM 1232 O O . PRO A 1 170 ? -7.709 15.899 16.011 1.00 78.19 170 PRO A O 1
ATOM 1235 N N . GLY A 1 171 ? -9.036 15.409 17.755 1.00 79.25 171 GLY A N 1
ATOM 1236 C CA . GLY A 1 171 ? -8.293 14.254 18.254 1.00 79.25 171 GLY A CA 1
ATOM 1237 C C . GLY A 1 171 ? -8.356 13.020 17.359 1.00 79.25 171 GLY A C 1
ATOM 1238 O O . GLY A 1 171 ? -7.526 12.124 17.513 1.00 79.25 171 GLY A O 1
ATOM 1239 N N . ILE A 1 172 ? -9.224 12.988 16.339 1.00 87.62 172 ILE A N 1
ATOM 1240 C CA . ILE A 1 172 ? -9.218 11.903 15.346 1.00 87.62 172 ILE A CA 1
ATOM 1241 C C . ILE A 1 172 ? -7.836 11.751 14.702 1.00 87.62 172 ILE A C 1
ATOM 1243 O O . ILE A 1 172 ? -7.350 10.634 14.537 1.00 87.62 172 ILE A O 1
ATOM 1247 N N . ARG A 1 173 ? -7.179 12.859 14.340 1.00 82.31 173 ARG A N 1
ATOM 1248 C CA . ARG A 1 173 ? -5.931 12.819 13.556 1.00 82.31 173 ARG A CA 1
ATOM 1249 C C . ARG A 1 173 ? -4.721 12.381 14.382 1.00 82.31 173 ARG A C 1
ATOM 1251 O O . ARG A 1 173 ? -3.799 11.788 13.825 1.00 82.31 173 ARG A O 1
ATOM 1258 N N . THR A 1 174 ? -4.714 12.673 15.681 1.00 74.12 174 THR A N 1
ATOM 1259 C CA . THR A 1 174 ? -3.574 12.413 16.577 1.00 74.12 174 THR A CA 1
ATOM 1260 C C . THR A 1 174 ? -3.789 11.219 17.509 1.00 74.12 174 THR A C 1
ATOM 1262 O O . THR A 1 174 ? -2.812 10.593 17.905 1.00 74.12 174 THR A O 1
ATOM 1265 N N . GLY A 1 175 ? -5.037 10.852 17.810 1.00 78.00 175 GLY A N 1
ATOM 1266 C CA . GLY A 1 175 ? -5.395 9.711 18.659 1.00 78.00 175 GLY A CA 1
ATOM 1267 C C . GLY A 1 175 ? -5.933 8.520 17.862 1.00 78.00 175 GLY A C 1
ATOM 1268 O O . GLY A 1 175 ? -5.239 7.517 17.665 1.00 78.00 175 GLY A O 1
ATOM 1269 N N . LEU A 1 176 ? -7.179 8.619 17.381 1.00 85.06 176 LEU A N 1
ATOM 1270 C CA . LEU A 1 176 ? -7.894 7.489 16.770 1.00 85.06 176 LEU A CA 1
ATOM 1271 C C . LEU A 1 176 ? -7.253 7.004 15.453 1.00 85.06 176 LEU A C 1
ATOM 1273 O O . LEU A 1 176 ? -7.091 5.801 15.252 1.00 85.06 176 LEU A O 1
ATOM 1277 N N . GLY A 1 177 ? -6.854 7.912 14.562 1.00 83.44 177 GLY A N 1
ATOM 1278 C CA . GLY A 1 177 ? -6.294 7.601 13.244 1.00 83.44 177 GLY A CA 1
ATOM 1279 C C . GLY A 1 177 ? -5.052 6.698 13.294 1.00 83.44 177 GLY A C 1
ATOM 1280 O O . GLY A 1 177 ? -5.068 5.617 12.697 1.00 83.44 177 GLY A O 1
ATOM 1281 N N . PRO A 1 178 ? -3.981 7.064 14.029 1.00 73.12 178 PRO A N 1
ATOM 1282 C CA . PRO A 1 178 ? -2.806 6.210 14.216 1.00 73.12 178 PRO A CA 1
ATOM 1283 C C . PRO A 1 178 ? -3.137 4.812 14.749 1.00 73.12 178 PRO A C 1
ATOM 1285 O O . PRO A 1 178 ? -2.623 3.817 14.234 1.00 73.12 178 PRO A O 1
ATOM 1288 N N . ARG A 1 179 ? -4.044 4.729 15.725 1.00 77.50 179 ARG A N 1
ATOM 1289 C CA . ARG A 1 179 ? -4.505 3.471 16.321 1.00 77.50 179 ARG A CA 1
ATOM 1290 C C . ARG A 1 179 ? -5.258 2.598 15.321 1.00 77.50 179 ARG A C 1
ATOM 1292 O O . ARG A 1 179 ? -4.966 1.411 15.198 1.00 77.50 179 ARG A O 1
ATOM 1299 N N . MET A 1 180 ? -6.169 3.187 14.549 1.00 81.88 180 MET A N 1
ATOM 1300 C CA . MET A 1 180 ? -6.889 2.487 13.485 1.00 81.88 180 MET A CA 1
ATOM 1301 C C . MET A 1 180 ? -5.937 1.883 12.448 1.00 81.88 180 MET A C 1
ATOM 1303 O O . MET A 1 180 ? -6.167 0.761 11.994 1.00 81.88 180 MET A O 1
ATOM 1307 N N . ARG A 1 181 ? -4.845 2.585 12.109 1.00 73.56 181 ARG A N 1
ATOM 1308 C CA . ARG A 1 181 ? -3.803 2.073 11.201 1.00 73.56 181 ARG A CA 1
ATOM 1309 C C . ARG A 1 181 ? -3.047 0.896 11.801 1.00 73.56 181 ARG A C 1
ATOM 1311 O O . ARG A 1 181 ? -2.905 -0.118 11.124 1.00 73.56 181 ARG A O 1
ATOM 1318 N N . ALA A 1 182 ? -2.595 1.023 13.048 1.00 66.00 182 ALA A N 1
ATOM 1319 C CA . ALA A 1 182 ? -1.848 -0.028 13.739 1.00 66.00 182 ALA A CA 1
ATOM 1320 C C . ALA A 1 182 ? -2.661 -1.327 13.873 1.00 66.00 182 ALA A C 1
ATOM 1322 O O . ALA A 1 182 ? -2.120 -2.419 13.741 1.00 66.00 182 ALA A O 1
ATOM 1323 N N . LEU A 1 183 ? -3.975 -1.205 14.075 1.00 71.44 183 LEU A N 1
ATOM 1324 C CA . LEU A 1 183 ? -4.883 -2.333 14.307 1.00 71.44 183 LEU A CA 1
ATOM 1325 C C . LEU A 1 183 ? -5.597 -2.828 13.040 1.00 71.44 183 LEU A C 1
ATOM 1327 O O . LEU A 1 183 ? -6.437 -3.724 13.110 1.00 71.44 183 LEU A O 1
ATOM 1331 N N . GLY A 1 184 ? -5.291 -2.244 11.878 1.00 70.81 184 GLY A N 1
ATOM 1332 C CA . GLY A 1 184 ? -5.840 -2.682 10.596 1.00 70.81 184 GLY A CA 1
ATOM 1333 C C . GLY A 1 184 ? -7.350 -2.471 10.448 1.00 70.81 184 GLY A C 1
ATOM 1334 O O . GLY A 1 184 ? -8.029 -3.312 9.856 1.00 70.81 184 GLY A O 1
ATOM 1335 N N . TYR A 1 185 ? -7.894 -1.368 10.970 1.00 83.50 185 TYR A N 1
ATOM 1336 C CA . TYR A 1 185 ? -9.291 -1.000 10.734 1.00 83.50 185 TYR A CA 1
ATOM 1337 C C . TYR A 1 185 ? -9.538 -0.700 9.252 1.00 83.50 185 TYR A C 1
ATOM 1339 O O . TYR A 1 185 ? -8.802 0.050 8.612 1.00 83.50 185 TYR A O 1
ATOM 1347 N N . VAL A 1 186 ? -10.630 -1.241 8.716 1.00 78.62 186 VAL A N 1
ATOM 1348 C CA . VAL A 1 186 ? -11.066 -1.029 7.331 1.00 78.62 186 VAL A CA 1
ATOM 1349 C C . VAL A 1 186 ? -12.399 -0.297 7.326 1.00 78.62 186 VAL A C 1
ATOM 1351 O O . VAL A 1 186 ? -13.338 -0.725 7.996 1.00 78.62 186 VAL A O 1
ATOM 1354 N N . HIS A 1 187 ? -12.498 0.790 6.559 1.00 87.94 187 HIS A N 1
ATOM 1355 C CA . HIS A 1 187 ? -13.749 1.523 6.363 1.00 87.94 187 HIS A CA 1
ATOM 1356 C C . HIS A 1 187 ? -14.780 0.661 5.615 1.00 87.94 187 HIS A C 1
ATOM 1358 O O . HIS A 1 187 ? -14.483 0.071 4.577 1.00 87.94 187 HIS A O 1
ATOM 1364 N N . ARG A 1 188 ? -16.005 0.596 6.141 1.00 88.19 188 ARG A N 1
ATOM 1365 C CA . ARG A 1 188 ? -17.137 -0.187 5.615 1.00 88.19 188 ARG A CA 1
ATOM 1366 C C . ARG A 1 188 ? -18.292 0.683 5.111 1.00 88.19 188 ARG A C 1
ATOM 1368 O O . ARG A 1 188 ? -19.325 0.148 4.719 1.00 88.19 188 ARG A O 1
ATOM 1375 N N . GLY A 1 189 ? -18.106 2.002 5.074 1.00 87.94 189 GLY A N 1
ATOM 1376 C CA . GLY A 1 189 ? -19.121 2.964 4.650 1.00 87.94 189 GLY A CA 1
ATOM 1377 C C . GLY A 1 189 ? -19.825 3.636 5.825 1.00 87.94 189 GLY A C 1
ATOM 1378 O O . GLY A 1 189 ? -19.921 3.075 6.913 1.00 87.94 189 GLY A O 1
ATOM 1379 N N . ARG A 1 190 ? -20.341 4.851 5.587 1.00 90.94 190 ARG A N 1
ATOM 1380 C CA . ARG A 1 190 ? -21.150 5.623 6.550 1.00 90.94 190 ARG A CA 1
ATOM 1381 C C . ARG A 1 190 ? -20.495 5.794 7.930 1.00 90.94 190 ARG A C 1
ATOM 1383 O O . ARG A 1 190 ? -21.192 5.791 8.937 1.00 90.94 190 ARG A O 1
ATOM 1390 N N . GLY A 1 191 ? -19.166 5.916 7.965 1.00 92.19 191 GLY A N 1
ATOM 1391 C CA . GLY A 1 191 ? -18.408 6.115 9.202 1.00 92.19 191 GLY A CA 1
ATOM 1392 C C . GLY A 1 191 ? -18.123 4.843 10.003 1.00 92.19 191 GLY A C 1
ATOM 1393 O O . GLY A 1 191 ? -17.472 4.921 11.040 1.00 92.19 191 GLY A O 1
ATOM 1394 N N . LEU A 1 192 ? -18.564 3.667 9.539 1.00 95.06 192 LEU A N 1
ATOM 1395 C CA . LEU A 1 192 ? -18.209 2.391 10.155 1.00 95.06 192 LEU A CA 1
ATOM 1396 C C . LEU A 1 192 ? -16.810 1.955 9.725 1.00 95.06 192 LEU A C 1
ATOM 1398 O O . LEU A 1 192 ? -16.504 1.888 8.533 1.00 95.06 192 LEU A O 1
ATOM 1402 N N . HIS A 1 193 ? -16.004 1.541 10.692 1.00 93.31 193 HIS A N 1
ATOM 1403 C CA . HIS A 1 193 ? -14.723 0.889 10.483 1.00 93.31 193 HIS A CA 1
ATOM 1404 C C . HIS A 1 193 ? -14.641 -0.390 11.308 1.00 93.31 193 HIS A C 1
ATOM 1406 O O . HIS A 1 193 ? -15.068 -0.411 12.458 1.00 93.31 193 HIS A O 1
ATOM 1412 N N . THR A 1 194 ? -14.067 -1.448 10.736 1.00 90.94 194 THR A N 1
ATOM 1413 C CA . THR A 1 194 ? -14.005 -2.771 11.380 1.00 90.94 194 THR A CA 1
ATOM 1414 C C . THR A 1 194 ? -12.619 -3.392 11.300 1.00 90.94 194 THR A C 1
ATOM 1416 O O . THR A 1 194 ? -11.981 -3.283 10.249 1.00 90.94 194 THR A O 1
ATOM 1419 N N . THR A 1 195 ? -12.203 -4.126 12.330 1.00 84.12 195 THR A N 1
ATOM 1420 C CA . THR A 1 195 ? -11.033 -5.023 12.277 1.00 84.12 195 THR A CA 1
ATOM 1421 C C . THR A 1 195 ? -11.408 -6.407 11.729 1.00 84.12 195 THR A C 1
ATOM 1423 O O . THR A 1 195 ? -12.588 -6.733 11.584 1.00 84.12 195 THR A O 1
ATOM 1426 N N . ALA A 1 196 ? -10.410 -7.257 11.456 1.00 73.81 196 ALA A N 1
ATOM 1427 C CA . ALA A 1 196 ? -10.633 -8.667 11.106 1.00 73.81 196 ALA A CA 1
ATOM 1428 C C . ALA A 1 196 ? -11.259 -9.483 12.257 1.00 73.81 196 ALA A C 1
ATOM 1430 O O . ALA A 1 196 ? -11.968 -10.451 12.008 1.00 73.81 196 ALA A O 1
ATOM 1431 N N . THR A 1 197 ? -11.026 -9.066 13.504 1.00 75.75 197 THR A N 1
ATOM 1432 C CA . THR A 1 197 ? -11.570 -9.688 14.723 1.00 75.75 197 THR A CA 1
ATOM 1433 C C . THR A 1 197 ? -12.971 -9.188 15.089 1.00 75.75 197 THR A C 1
ATOM 1435 O O . THR A 1 197 ? -13.551 -9.652 16.064 1.00 75.75 197 THR A O 1
ATOM 1438 N N . GLY A 1 198 ? -13.545 -8.262 14.312 1.00 83.31 198 GLY A N 1
ATOM 1439 C CA . GLY A 1 198 ? -14.926 -7.808 14.486 1.00 83.31 198 GLY A CA 1
ATOM 1440 C C . GLY A 1 198 ? -15.130 -6.634 15.449 1.00 83.31 198 GLY A C 1
ATOM 1441 O O . GLY A 1 198 ? -16.282 -6.304 15.728 1.00 83.31 198 GLY A O 1
ATOM 1442 N N . HIS A 1 199 ? -14.069 -5.964 15.919 1.00 91.00 199 HIS A N 1
ATOM 1443 C CA . HIS A 1 199 ? -14.188 -4.691 16.649 1.00 91.00 199 HIS A CA 1
ATOM 1444 C C . HIS A 1 199 ? -14.634 -3.567 15.708 1.00 91.00 199 HIS A C 1
ATOM 1446 O O . HIS A 1 199 ? -14.379 -3.624 14.502 1.00 91.00 199 HIS A O 1
ATOM 1452 N N . CYS A 1 200 ? -15.297 -2.547 16.254 1.00 94.38 200 CYS A N 1
ATOM 1453 C CA . CYS A 1 200 ? -15.876 -1.442 15.498 1.00 94.38 200 CYS A CA 1
ATOM 1454 C C . CYS A 1 200 ? -15.390 -0.081 16.006 1.00 94.38 200 CYS A C 1
ATOM 1456 O O . CYS A 1 200 ? -15.366 0.174 17.205 1.00 94.38 200 CYS A O 1
ATOM 1458 N N . ALA A 1 201 ? -15.085 0.818 15.076 1.00 94.00 201 ALA A N 1
ATOM 1459 C CA . ALA A 1 201 ? -14.982 2.248 15.326 1.00 94.00 201 ALA A CA 1
ATOM 1460 C C . ALA A 1 201 ? -16.021 2.945 14.447 1.00 94.00 201 ALA A C 1
ATOM 1462 O O . ALA A 1 201 ? -16.106 2.668 13.249 1.00 94.00 201 ALA A O 1
ATOM 1463 N N . ILE A 1 202 ? -16.846 3.793 15.049 1.00 94.94 202 ILE A N 1
ATOM 1464 C CA . ILE A 1 202 ? -17.951 4.479 14.391 1.00 94.94 202 ILE A CA 1
ATOM 1465 C C . ILE A 1 202 ? -17.707 5.976 14.526 1.00 94.94 202 ILE A C 1
ATOM 1467 O O . ILE A 1 202 ? -17.837 6.549 15.607 1.00 94.94 202 ILE A O 1
ATOM 1471 N N . ILE A 1 203 ? -17.344 6.592 13.407 1.00 94.00 203 ILE A N 1
ATOM 1472 C CA . ILE A 1 203 ? -17.163 8.034 13.293 1.00 94.00 203 ILE A CA 1
ATOM 1473 C C . ILE A 1 203 ? -18.475 8.614 12.775 1.00 94.00 203 ILE A C 1
ATOM 1475 O O . ILE A 1 203 ? -18.908 8.266 11.679 1.00 94.00 203 ILE A O 1
ATOM 1479 N N . LEU A 1 204 ? -19.127 9.484 13.539 1.00 91.50 204 LEU A N 1
ATOM 1480 C CA . LEU A 1 204 ? -20.374 10.136 13.126 1.00 91.50 204 LEU A CA 1
ATOM 1481 C C . LEU A 1 204 ? -20.473 11.542 13.724 1.00 91.50 204 LEU A C 1
ATOM 1483 O O . LEU A 1 204 ? -19.704 11.889 14.608 1.00 91.50 204 LEU A O 1
ATOM 1487 N N . ARG A 1 205 ? -21.396 12.371 13.229 1.00 88.81 205 ARG A N 1
ATOM 1488 C CA . ARG A 1 205 ? -21.648 13.699 13.806 1.00 88.81 205 ARG A CA 1
ATOM 1489 C C . ARG A 1 205 ? -22.726 13.583 14.871 1.00 88.81 205 ARG A C 1
ATOM 1491 O O . ARG A 1 205 ? -23.872 13.312 14.526 1.00 88.81 205 ARG A O 1
ATOM 1498 N N . PHE A 1 206 ? -22.378 13.815 16.131 1.00 81.62 206 PHE A N 1
ATOM 1499 C CA . PHE A 1 206 ? -23.370 13.897 17.213 1.00 81.62 206 PHE A CA 1
ATOM 1500 C C . PHE A 1 206 ? -23.377 15.237 17.963 1.00 81.62 206 PHE A C 1
ATOM 1502 O O . PHE A 1 206 ? -24.219 15.424 18.835 1.00 81.62 206 PHE A O 1
ATOM 1509 N N . GLY A 1 207 ? -22.574 16.208 17.509 1.00 58.16 207 GLY A N 1
ATOM 1510 C CA . GLY A 1 207 ? -22.977 17.619 17.460 1.00 58.16 207 GLY A CA 1
ATOM 1511 C C . GLY A 1 207 ? -23.067 18.367 18.789 1.00 58.16 207 GLY A C 1
ATOM 1512 O O . GLY A 1 207 ? -23.840 19.319 18.875 1.00 58.16 207 GLY A O 1
ATOM 1513 N N . THR A 1 208 ? -22.306 17.969 19.803 1.00 62.44 208 THR A N 1
ATOM 1514 C CA . THR A 1 208 ? -22.140 18.762 21.025 1.00 62.44 208 THR A CA 1
ATOM 1515 C C . THR A 1 208 ? -20.798 19.497 20.991 1.00 62.44 208 THR A C 1
ATOM 1517 O O . THR A 1 208 ? -19.825 18.993 20.429 1.00 62.44 208 THR A O 1
ATOM 1520 N N . ASP A 1 209 ? -20.734 20.696 21.578 1.00 62.81 209 ASP A N 1
ATOM 1521 C CA . ASP A 1 209 ? -19.502 21.508 21.616 1.00 62.81 209 ASP A CA 1
ATOM 1522 C C . ASP A 1 209 ? -18.350 20.811 22.366 1.00 62.81 209 ASP A C 1
ATOM 1524 O O . ASP A 1 209 ? -17.186 21.156 22.183 1.00 62.81 209 ASP A O 1
ATOM 1528 N N . ASP A 1 210 ? -18.677 19.829 23.208 1.00 70.25 210 ASP A N 1
ATOM 1529 C CA . ASP A 1 210 ? -17.744 19.035 24.006 1.00 70.25 210 ASP A CA 1
ATOM 1530 C C . ASP A 1 210 ? -17.388 17.679 23.371 1.00 70.25 210 ASP A C 1
ATOM 1532 O O . ASP A 1 210 ? -16.678 16.895 23.989 1.00 70.25 210 ASP A O 1
ATOM 1536 N N . HIS A 1 211 ? -17.878 17.382 22.160 1.00 77.75 211 HIS A N 1
ATOM 1537 C CA . HIS A 1 211 ? -17.694 16.088 21.493 1.00 77.75 211 HIS A CA 1
ATOM 1538 C C . HIS A 1 211 ? -18.176 14.879 22.321 1.00 77.75 211 HIS A C 1
ATOM 1540 O O . HIS A 1 211 ? -17.722 13.757 22.092 1.00 77.75 211 HIS A O 1
ATOM 1546 N N . THR A 1 212 ? -19.117 15.066 23.252 1.00 80.38 212 THR A N 1
ATOM 1547 C CA . THR A 1 212 ? -19.733 13.993 24.046 1.00 80.38 212 THR A CA 1
ATOM 1548 C C . THR A 1 212 ? -21.011 13.455 23.376 1.00 80.38 212 THR A C 1
ATOM 1550 O O . THR A 1 212 ? -21.924 14.216 23.047 1.00 80.38 212 THR A O 1
ATOM 1553 N N . PRO A 1 213 ? -21.172 12.131 23.203 1.00 81.62 213 PRO A N 1
ATOM 1554 C CA . PRO A 1 213 ? -22.404 11.569 22.664 1.00 81.62 213 PRO A CA 1
ATOM 1555 C C . PRO A 1 213 ? -23.617 11.846 23.564 1.00 81.62 213 PRO A C 1
ATOM 1557 O O . PRO A 1 213 ? -23.551 11.735 24.787 1.00 81.62 213 PRO A O 1
ATOM 1560 N N . SER A 1 214 ? -24.773 12.135 22.956 1.00 80.88 214 SER A N 1
ATOM 1561 C CA . SER A 1 214 ? -26.009 12.336 23.726 1.00 80.88 214 SER A CA 1
ATOM 1562 C C . SER A 1 214 ? -26.384 11.091 24.551 1.00 80.88 214 SER A C 1
ATOM 1564 O O . SER A 1 214 ? -26.147 9.961 24.102 1.00 80.88 214 SER A O 1
ATOM 1566 N N . PRO A 1 215 ? -27.077 11.250 25.698 1.00 77.62 215 PRO A N 1
ATOM 1567 C CA . PRO A 1 215 ? -27.541 10.114 26.487 1.00 77.62 215 PRO A CA 1
ATOM 1568 C C . PRO A 1 215 ? -28.337 9.106 25.656 1.00 77.62 215 PRO A C 1
ATOM 1570 O O . PRO A 1 215 ? -28.116 7.908 25.785 1.00 77.62 215 PRO A O 1
ATOM 1573 N N . THR A 1 216 ? -29.214 9.576 24.760 1.00 77.69 216 THR A N 1
ATOM 1574 C CA . THR A 1 216 ? -30.023 8.732 23.864 1.00 77.69 216 THR A CA 1
ATOM 1575 C C . THR A 1 216 ? -29.163 7.881 22.931 1.00 77.69 216 THR A C 1
ATOM 1577 O O . THR A 1 216 ? -29.440 6.694 22.769 1.00 77.69 216 THR A O 1
ATOM 1580 N N . LEU A 1 217 ? -28.105 8.458 22.356 1.00 85.56 217 LEU A N 1
A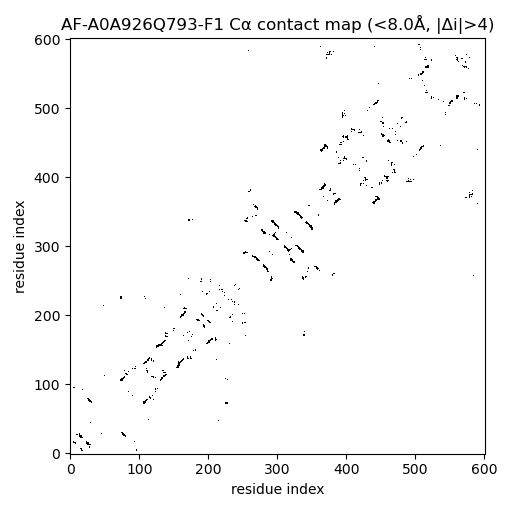TOM 1581 C CA . LEU A 1 217 ? -27.159 7.738 21.503 1.00 85.56 217 LEU A CA 1
ATOM 1582 C C . LEU A 1 217 ? -26.462 6.626 22.297 1.00 85.56 217 LEU A C 1
ATOM 1584 O O . LEU A 1 217 ? -26.460 5.472 21.866 1.00 85.56 217 LEU A O 1
ATOM 1588 N N . LEU A 1 218 ? -25.957 6.947 23.493 1.00 83.69 218 LEU A N 1
ATOM 1589 C CA . LEU A 1 218 ? -25.326 5.964 24.378 1.00 83.69 218 LEU A CA 1
ATOM 1590 C C . LEU A 1 218 ? -26.301 4.861 24.799 1.00 83.69 218 LEU A C 1
ATOM 1592 O O . LEU A 1 218 ? -25.903 3.701 24.840 1.00 83.69 218 LEU A O 1
ATOM 1596 N N . ARG A 1 219 ? -27.587 5.177 25.032 1.00 79.12 219 ARG A N 1
ATOM 1597 C CA . ARG A 1 219 ? -28.616 4.160 25.329 1.00 79.12 219 ARG A CA 1
ATOM 1598 C C . ARG A 1 219 ? -28.739 3.137 24.208 1.00 79.12 219 ARG A C 1
ATOM 1600 O O . ARG A 1 219 ? -28.798 1.942 24.479 1.00 79.12 219 ARG A O 1
ATOM 1607 N N . VAL A 1 220 ? -28.798 3.605 22.961 1.00 81.31 220 VAL A N 1
ATOM 1608 C CA . VAL A 1 220 ? -28.937 2.737 21.784 1.00 81.31 220 VAL A CA 1
ATOM 1609 C C . VAL A 1 220 ? -27.683 1.888 21.593 1.00 81.31 220 VAL A C 1
ATOM 1611 O O . VAL A 1 220 ? -27.788 0.680 21.378 1.00 81.31 220 VAL A O 1
ATOM 1614 N N . ALA A 1 221 ? -26.501 2.496 21.727 1.00 84.88 221 ALA A N 1
ATOM 1615 C CA . ALA A 1 221 ? -25.236 1.785 21.604 1.00 84.88 221 ALA A CA 1
ATOM 1616 C C . ALA A 1 221 ? -25.069 0.710 22.687 1.00 84.88 221 ALA A C 1
ATOM 1618 O O . ALA A 1 221 ? -24.831 -0.458 22.374 1.00 84.88 221 ALA A O 1
ATOM 1619 N N . LEU A 1 222 ? -25.269 1.083 23.952 1.00 83.81 222 LEU A N 1
ATOM 1620 C CA . LEU A 1 222 ? -25.167 0.172 25.086 1.00 83.81 222 LEU A CA 1
ATOM 1621 C C . LEU A 1 222 ? -26.220 -0.936 25.011 1.00 83.81 222 LEU A C 1
ATOM 1623 O O . LEU A 1 222 ? -25.886 -2.103 25.186 1.00 83.81 222 LEU A O 1
ATOM 1627 N N . GLY A 1 223 ? -27.469 -0.599 24.678 1.00 77.88 223 GLY A N 1
ATOM 1628 C CA . GLY A 1 223 ? -28.557 -1.570 24.560 1.00 77.88 223 GLY A CA 1
ATOM 1629 C C . GLY A 1 223 ? -28.260 -2.695 23.567 1.00 77.88 223 GLY A C 1
ATOM 1630 O O . GLY A 1 223 ? -28.625 -3.839 23.819 1.00 77.88 223 GLY A O 1
ATOM 1631 N N . SER A 1 224 ? -27.553 -2.403 22.469 1.00 83.25 224 SER A N 1
ATOM 1632 C CA . SER A 1 224 ? -27.132 -3.444 21.523 1.00 83.25 224 SER A CA 1
ATOM 1633 C C . SER A 1 224 ? -25.915 -4.239 22.006 1.00 83.25 224 SER A C 1
ATOM 1635 O O . SER A 1 224 ? -25.817 -5.428 21.709 1.00 83.25 224 SER A O 1
ATOM 1637 N N . LEU A 1 225 ? -24.990 -3.613 22.742 1.00 84.50 225 LEU A N 1
ATOM 1638 C CA . LEU A 1 225 ? -23.779 -4.275 23.236 1.00 84.50 225 LEU A CA 1
ATOM 1639 C C . LEU A 1 225 ? -24.046 -5.189 24.445 1.00 84.50 225 LEU A C 1
ATOM 1641 O O . LEU A 1 225 ? -23.349 -6.184 24.614 1.00 84.50 225 LEU A O 1
ATOM 1645 N N . LEU A 1 226 ? -25.067 -4.901 25.257 1.00 81.25 226 LEU A N 1
ATOM 1646 C CA . LEU A 1 226 ? -25.429 -5.706 26.433 1.00 81.25 226 LEU A CA 1
ATOM 1647 C C . LEU A 1 226 ? -25.876 -7.140 26.107 1.00 81.25 226 LEU A C 1
ATOM 1649 O O . LEU A 1 226 ? -25.879 -7.987 26.994 1.00 81.25 226 LEU A O 1
ATOM 1653 N N . ASP A 1 227 ? -26.245 -7.426 24.858 1.00 80.75 227 ASP A N 1
ATOM 1654 C CA . ASP A 1 227 ? -26.545 -8.780 24.392 1.00 80.75 227 ASP A CA 1
ATOM 1655 C C . ASP A 1 227 ? -25.244 -9.478 23.934 1.00 80.75 227 ASP A C 1
ATOM 1657 O O . ASP A 1 227 ? -24.725 -9.125 22.870 1.00 80.75 227 ASP A O 1
ATOM 1661 N N . PRO A 1 228 ? -24.700 -10.465 24.677 1.00 79.88 228 PRO A N 1
ATOM 1662 C CA . PRO A 1 228 ? -23.439 -11.155 24.378 1.00 79.88 228 PRO A CA 1
ATOM 1663 C C . PRO A 1 228 ? -23.466 -11.939 23.063 1.00 79.88 228 PRO A C 1
ATOM 1665 O O . PRO A 1 228 ? -22.403 -12.302 22.542 1.00 79.88 228 PRO A O 1
ATOM 1668 N N . GLY A 1 229 ? -24.661 -12.229 22.535 1.00 82.94 229 GLY A N 1
ATOM 1669 C CA . GLY A 1 229 ? -24.859 -12.914 21.262 1.00 82.94 229 GLY A CA 1
ATOM 1670 C C . GLY A 1 229 ? -24.711 -11.999 20.047 1.00 82.94 229 GLY A C 1
ATOM 1671 O O . GLY A 1 229 ? -24.551 -12.488 18.928 1.00 82.94 229 GLY A O 1
ATOM 1672 N N . ARG A 1 230 ? -24.733 -10.673 20.232 1.00 87.75 230 ARG A N 1
ATOM 1673 C CA . ARG A 1 230 ? -24.624 -9.717 19.124 1.00 87.75 230 ARG A CA 1
ATOM 1674 C C . ARG A 1 230 ? -23.175 -9.322 18.844 1.00 87.75 230 ARG A C 1
ATOM 1676 O O . ARG A 1 230 ? -22.421 -9.049 19.774 1.00 87.75 230 ARG A O 1
ATOM 1683 N N . PRO A 1 231 ? -22.753 -9.197 17.577 1.00 91.69 231 PRO A N 1
ATOM 1684 C CA . PRO A 1 231 ? -21.430 -8.666 17.253 1.00 91.69 231 PRO A CA 1
ATOM 1685 C C . PRO A 1 231 ? -21.346 -7.158 17.540 1.00 91.69 231 PRO A C 1
ATOM 1687 O O . PRO A 1 231 ? -22.369 -6.473 17.563 1.00 91.69 231 PRO A O 1
ATOM 1690 N N . ALA A 1 232 ? -20.132 -6.606 17.662 1.00 92.81 232 ALA A N 1
ATOM 1691 C CA . ALA A 1 232 ? -19.917 -5.163 17.866 1.00 92.81 232 ALA A CA 1
ATOM 1692 C C . ALA A 1 232 ? -20.607 -4.302 16.785 1.00 92.81 232 ALA A C 1
ATOM 1694 O O . ALA A 1 232 ? -21.170 -3.248 17.072 1.00 92.81 232 ALA A O 1
ATOM 1695 N N . ARG A 1 233 ? -20.645 -4.803 15.542 1.00 94.50 233 ARG A N 1
ATOM 1696 C CA . ARG A 1 233 ? -21.324 -4.169 14.400 1.00 94.50 233 ARG A CA 1
ATOM 1697 C C . ARG A 1 233 ? -22.819 -3.919 14.632 1.00 94.50 233 ARG A C 1
ATOM 1699 O O . ARG A 1 233 ? -23.356 -2.978 14.055 1.00 94.50 233 ARG A O 1
ATOM 1706 N N . SER A 1 234 ? -23.481 -4.702 15.484 1.00 93.56 234 SER A N 1
ATOM 1707 C CA . SER A 1 234 ? -24.900 -4.493 15.805 1.00 93.56 234 SER A CA 1
ATOM 1708 C C . SER A 1 234 ? -25.170 -3.103 16.393 1.00 93.56 234 SER A C 1
ATOM 1710 O O . SER A 1 234 ? -26.238 -2.543 16.165 1.00 93.56 234 SER A O 1
ATOM 1712 N N . VAL A 1 235 ? -24.182 -2.499 17.069 1.00 94.00 235 VAL A N 1
ATOM 1713 C CA . VAL A 1 235 ? -24.275 -1.121 17.569 1.00 94.00 235 VAL A CA 1
ATOM 1714 C C . VAL A 1 235 ? -24.462 -0.131 16.421 1.00 94.00 235 VAL A C 1
ATOM 1716 O O . VAL A 1 235 ? -25.322 0.740 16.498 1.00 94.00 235 VAL A O 1
ATOM 1719 N N . PHE A 1 236 ? -23.716 -0.286 15.326 1.00 95.75 236 PHE A N 1
ATOM 1720 C CA . PHE A 1 236 ? -23.880 0.557 14.141 1.00 95.75 236 PHE A CA 1
ATOM 1721 C C . PHE A 1 236 ? -25.279 0.412 13.530 1.00 95.75 236 PHE A C 1
ATOM 1723 O O . PHE A 1 236 ? -25.906 1.407 13.176 1.00 95.75 236 PHE A O 1
ATOM 1730 N N . GLU A 1 237 ? -25.780 -0.819 13.427 1.00 94.56 237 GLU A N 1
ATOM 1731 C CA . GLU A 1 237 ? -27.108 -1.111 12.874 1.00 94.56 237 GLU A CA 1
ATOM 1732 C C . GLU A 1 237 ? -28.218 -0.520 13.753 1.00 94.56 237 GLU A C 1
ATOM 1734 O O . GLU A 1 237 ? -29.158 0.084 13.236 1.00 94.56 237 GLU A O 1
ATOM 1739 N N . ALA A 1 238 ? -28.067 -0.599 15.077 1.00 91.88 238 ALA A N 1
ATOM 1740 C CA . ALA A 1 238 ? -28.976 0.020 16.035 1.00 91.88 238 ALA A CA 1
ATOM 1741 C C . ALA A 1 238 ? -28.964 1.555 15.931 1.00 91.88 238 ALA A C 1
ATOM 1743 O O . ALA A 1 238 ? -30.024 2.176 15.863 1.00 91.88 238 ALA A O 1
ATOM 1744 N N . LEU A 1 239 ? -27.780 2.174 15.855 1.00 93.12 239 LEU A N 1
ATOM 1745 C CA . LEU A 1 239 ? -27.636 3.624 15.682 1.00 93.12 239 LEU A CA 1
ATOM 1746 C C . LEU A 1 239 ? -28.219 4.105 14.348 1.00 93.12 239 LEU A C 1
ATOM 1748 O O . LEU A 1 239 ? -28.878 5.143 14.296 1.00 93.12 239 LEU A O 1
ATOM 1752 N N . GLN A 1 240 ? -28.019 3.336 13.277 1.00 92.62 240 GLN A N 1
ATOM 1753 C CA . GLN A 1 240 ? -28.622 3.602 11.976 1.00 92.62 240 GLN A CA 1
ATOM 1754 C C . GLN A 1 240 ? -30.149 3.498 12.028 1.00 92.62 240 GLN A C 1
ATOM 1756 O O . GLN A 1 240 ? -30.827 4.402 11.544 1.00 92.62 240 GLN A O 1
ATOM 1761 N N . GLY A 1 241 ? -30.692 2.441 12.638 1.00 92.19 241 GLY A N 1
ATOM 1762 C CA . GLY A 1 241 ? -32.137 2.262 12.810 1.00 92.19 241 GLY A CA 1
ATOM 1763 C C . GLY A 1 241 ? -32.782 3.349 13.674 1.00 92.19 241 GLY A C 1
ATOM 1764 O O . GLY A 1 241 ? -33.926 3.724 13.435 1.00 92.19 241 GLY A O 1
ATOM 1765 N N . ALA A 1 242 ? -32.031 3.903 14.628 1.00 89.88 242 ALA A N 1
ATOM 1766 C CA . ALA A 1 242 ? -32.446 5.026 15.466 1.00 89.88 242 ALA A CA 1
ATOM 1767 C C . ALA A 1 242 ? -32.253 6.409 14.807 1.00 89.88 242 ALA A C 1
ATOM 1769 O O . ALA A 1 242 ? -32.568 7.424 15.424 1.00 89.88 242 ALA A O 1
ATOM 1770 N N . GLY A 1 243 ? -31.747 6.471 13.569 1.00 90.81 243 GLY A N 1
ATOM 1771 C CA . GLY A 1 243 ? -31.615 7.718 12.808 1.00 90.81 243 GLY A CA 1
ATOM 1772 C C . GLY A 1 243 ? -30.398 8.580 13.161 1.00 90.81 243 GLY A C 1
ATOM 1773 O O . GLY A 1 243 ? -30.330 9.722 12.719 1.00 90.81 243 GLY A O 1
ATOM 1774 N N . PHE A 1 244 ? -29.419 8.058 13.909 1.00 89.75 244 PHE A N 1
ATOM 1775 C CA . PHE A 1 244 ? -28.188 8.796 14.240 1.00 89.75 244 PHE A CA 1
ATOM 1776 C C . PHE A 1 244 ? -27.169 8.843 13.093 1.00 89.75 244 PHE A C 1
ATOM 1778 O O . PHE A 1 244 ? -26.207 9.605 13.152 1.00 89.75 244 PHE A O 1
ATOM 1785 N N . ILE A 1 245 ? -27.345 8.016 12.059 1.00 89.00 245 ILE A N 1
ATOM 1786 C CA . ILE A 1 245 ? -26.397 7.897 10.946 1.00 89.00 245 ILE A CA 1
ATOM 1787 C C . ILE A 1 245 ? -27.031 8.448 9.676 1.00 89.00 245 ILE A C 1
ATOM 1789 O O . ILE A 1 245 ? -27.827 7.774 9.019 1.00 89.00 245 ILE A O 1
ATOM 1793 N N . ASP A 1 246 ? -26.631 9.663 9.313 1.00 81.19 246 ASP A N 1
ATOM 1794 C CA . ASP A 1 246 ? -27.058 10.315 8.082 1.00 81.19 246 ASP A CA 1
ATOM 1795 C C . ASP A 1 246 ? -26.230 9.837 6.875 1.00 81.19 246 ASP A C 1
ATOM 1797 O O . ASP A 1 246 ? -25.005 9.971 6.814 1.00 81.19 246 ASP A O 1
ATOM 1801 N N . ALA A 1 247 ? -26.916 9.277 5.878 1.00 75.81 247 ALA A N 1
ATOM 1802 C CA . ALA A 1 247 ? -26.291 8.811 4.648 1.00 75.81 247 ALA A CA 1
ATOM 1803 C C . ALA A 1 247 ? -25.817 9.959 3.739 1.00 75.81 247 ALA A C 1
ATOM 1805 O O . ALA A 1 247 ? -24.904 9.739 2.943 1.00 75.81 247 ALA A O 1
ATOM 1806 N N . ALA A 1 248 ? -26.404 11.158 3.840 1.00 72.19 248 ALA A N 1
ATOM 1807 C CA . ALA A 1 248 ? -26.052 12.294 2.990 1.00 72.19 248 ALA A CA 1
ATOM 1808 C C . ALA A 1 248 ? -24.701 12.913 3.386 1.00 72.19 248 ALA A C 1
ATOM 1810 O O . ALA A 1 248 ? -23.878 13.213 2.521 1.00 72.19 248 ALA A O 1
ATOM 1811 N N . SER A 1 249 ? -24.427 13.038 4.686 1.00 76.25 249 SER A N 1
ATOM 1812 C CA . SER A 1 249 ? -23.150 13.553 5.208 1.00 76.25 249 SER A CA 1
ATOM 1813 C C . SER A 1 249 ? -22.041 12.500 5.331 1.00 76.25 249 SER A C 1
ATOM 1815 O O . SER A 1 249 ? -20.872 12.851 5.513 1.00 76.25 249 SER A O 1
ATOM 1817 N N . ALA A 1 250 ? -22.370 11.217 5.150 1.00 83.12 250 ALA A N 1
ATOM 1818 C CA . ALA A 1 250 ? -21.448 10.088 5.268 1.00 83.12 250 ALA A CA 1
ATOM 1819 C C . ALA A 1 250 ? -20.182 10.190 4.401 1.00 83.12 250 ALA A C 1
ATOM 1821 O O . ALA A 1 250 ? -19.132 9.666 4.774 1.00 83.12 250 ALA A O 1
ATOM 1822 N N . LEU A 1 251 ? -20.269 10.832 3.231 1.00 85.12 251 LEU A N 1
ATOM 1823 C CA . LEU A 1 251 ? -19.132 10.959 2.316 1.00 85.12 251 LEU A CA 1
ATOM 1824 C C . LEU A 1 251 ? -18.020 11.848 2.893 1.00 85.12 251 LEU A C 1
ATOM 1826 O O . LEU A 1 251 ? -16.845 11.595 2.627 1.00 85.12 251 LEU A O 1
ATOM 1830 N N . ALA A 1 252 ? -18.395 12.850 3.691 1.00 88.06 252 ALA A N 1
ATOM 1831 C CA . ALA A 1 252 ? -17.490 13.835 4.272 1.00 88.06 252 ALA A CA 1
ATOM 1832 C C . ALA A 1 252 ? -16.869 13.382 5.602 1.00 88.06 252 ALA A C 1
ATOM 1834 O O . ALA A 1 252 ? -15.973 14.058 6.106 1.00 88.06 252 ALA A O 1
ATOM 1835 N N . LEU A 1 253 ? -17.337 12.268 6.179 1.00 92.75 253 LEU A N 1
ATOM 1836 C CA . LEU A 1 253 ? -16.839 11.765 7.458 1.00 92.75 253 LEU A CA 1
ATOM 1837 C C . LEU A 1 253 ? -15.355 11.375 7.361 1.00 92.75 253 LEU A C 1
ATOM 1839 O O . LEU A 1 253 ? -14.967 10.770 6.358 1.00 92.75 253 LEU A O 1
ATOM 1843 N N . PRO A 1 254 ? -14.537 11.681 8.386 1.00 92.62 254 PRO A N 1
ATOM 1844 C CA . PRO A 1 254 ? -13.133 11.290 8.442 1.00 92.62 254 PRO A CA 1
ATOM 1845 C C . PRO A 1 254 ? -12.913 9.806 8.133 1.00 92.62 254 PRO A C 1
ATOM 1847 O O . PRO A 1 254 ? -13.547 8.944 8.738 1.00 92.62 254 PRO A O 1
ATOM 1850 N N . ARG A 1 255 ? -12.017 9.495 7.188 1.00 91.00 255 ARG A N 1
ATOM 1851 C CA . ARG A 1 255 ? -11.633 8.113 6.856 1.00 91.00 255 ARG A CA 1
ATOM 1852 C C . ARG A 1 255 ? -10.247 8.046 6.220 1.00 91.00 255 ARG A C 1
ATOM 1854 O O . ARG A 1 255 ? -9.717 9.065 5.791 1.00 91.00 255 ARG A O 1
ATOM 1861 N N . ASP A 1 256 ? -9.693 6.837 6.149 1.00 81.56 256 ASP A N 1
ATOM 1862 C CA . ASP A 1 256 ? -8.460 6.563 5.405 1.00 81.56 256 ASP A CA 1
ATOM 1863 C C . ASP A 1 256 ? -8.737 6.704 3.905 1.00 81.56 256 ASP A C 1
ATOM 1865 O O . ASP A 1 256 ? -9.601 6.000 3.381 1.00 81.56 256 ASP A O 1
ATOM 1869 N N . LEU A 1 257 ? -8.036 7.623 3.241 1.00 80.56 257 LEU A N 1
ATOM 1870 C CA . LEU A 1 257 ? -8.153 7.881 1.804 1.00 80.56 257 LEU A CA 1
ATOM 1871 C C . LEU A 1 257 ? -6.895 7.488 1.026 1.00 80.56 257 LEU A C 1
ATOM 1873 O O . LEU A 1 257 ? -6.761 7.848 -0.142 1.00 80.56 257 LEU A O 1
ATOM 1877 N N . ARG A 1 258 ? -5.939 6.772 1.632 1.00 75.81 258 ARG A N 1
ATOM 1878 C CA . ARG A 1 258 ? -4.672 6.432 0.957 1.00 75.81 258 ARG A CA 1
ATOM 1879 C C . ARG A 1 258 ? -4.873 5.586 -0.299 1.00 75.81 258 ARG A C 1
ATOM 1881 O O . ARG A 1 258 ? -4.089 5.707 -1.232 1.00 75.81 258 ARG A O 1
ATOM 1888 N N . ARG A 1 259 ? -5.923 4.757 -0.346 1.00 63.66 259 ARG A N 1
ATOM 1889 C CA . ARG A 1 259 ? -6.262 3.944 -1.530 1.00 63.66 259 ARG A CA 1
ATOM 1890 C C . ARG A 1 259 ? -6.891 4.786 -2.644 1.00 63.66 259 ARG A C 1
ATOM 1892 O O . ARG A 1 259 ? -6.689 4.509 -3.820 1.00 63.66 259 ARG A O 1
ATOM 1899 N N . GLU A 1 260 ? -7.644 5.820 -2.281 1.00 72.69 260 GLU A N 1
ATOM 1900 C CA . GLU A 1 260 ? -8.332 6.723 -3.204 1.00 72.69 260 GLU A CA 1
ATOM 1901 C C . GLU A 1 260 ? -7.507 7.960 -3.574 1.00 72.69 260 GLU A C 1
ATOM 1903 O O . GLU A 1 260 ? -7.905 8.684 -4.489 1.00 72.69 260 GLU A O 1
ATOM 1908 N N . ALA A 1 261 ? -6.376 8.195 -2.897 1.00 68.75 261 ALA A N 1
ATOM 1909 C CA . ALA A 1 261 ? -5.526 9.380 -3.022 1.00 68.75 261 ALA A CA 1
ATOM 1910 C C . ALA A 1 261 ? -5.260 9.749 -4.483 1.00 68.75 261 ALA A C 1
ATOM 1912 O O . ALA A 1 261 ? -5.477 10.891 -4.876 1.00 68.75 261 ALA A O 1
ATOM 1913 N N . TRP A 1 262 ? -4.911 8.762 -5.311 1.00 61.31 262 TRP A N 1
ATOM 1914 C CA . TRP A 1 262 ? -4.737 8.952 -6.748 1.00 61.31 262 TRP A CA 1
ATOM 1915 C C . TRP A 1 262 ? -5.989 9.533 -7.424 1.00 61.31 262 TRP A C 1
ATOM 1917 O O . TRP A 1 262 ? -5.942 10.595 -8.031 1.00 61.31 262 TRP A O 1
ATOM 1927 N N . SER A 1 263 ? -7.148 8.891 -7.265 1.00 69.69 263 SER A N 1
ATOM 1928 C CA . SER A 1 263 ? -8.411 9.324 -7.892 1.00 69.69 263 SER A CA 1
ATOM 1929 C C . SER A 1 263 ? -8.926 10.693 -7.418 1.00 69.69 263 SER A C 1
ATOM 1931 O O . SER A 1 263 ? -9.805 11.290 -8.058 1.00 69.69 263 SER A O 1
ATOM 1933 N N . LEU A 1 264 ? -8.433 11.147 -6.263 1.00 73.69 264 LEU A N 1
ATOM 1934 C CA . LEU A 1 264 ? -8.776 12.417 -5.635 1.00 73.69 264 LEU A CA 1
ATOM 1935 C C . LEU A 1 264 ? -7.815 13.541 -6.034 1.00 73.69 264 LEU A C 1
ATOM 1937 O O . LEU A 1 264 ? -8.235 14.698 -6.000 1.00 73.69 264 LEU A O 1
ATOM 1941 N N . LEU A 1 265 ? -6.564 13.202 -6.373 1.00 76.75 265 LEU A N 1
ATOM 1942 C CA . LEU A 1 265 ? -5.445 14.143 -6.466 1.00 76.75 265 LEU A CA 1
ATOM 1943 C C . LEU A 1 265 ? -4.617 14.031 -7.762 1.00 76.75 265 LEU A C 1
ATOM 1945 O O . LEU A 1 265 ? -3.634 14.749 -7.909 1.00 76.75 265 LEU A O 1
ATOM 1949 N N . ALA A 1 266 ? -4.986 13.164 -8.713 1.00 68.38 266 ALA A N 1
ATOM 1950 C CA . ALA A 1 266 ? -4.232 12.953 -9.959 1.00 68.38 266 ALA A CA 1
ATOM 1951 C C . ALA A 1 266 ? -3.999 14.244 -10.765 1.00 68.38 266 ALA A C 1
ATOM 1953 O O . ALA A 1 266 ? -2.944 14.407 -11.374 1.00 68.38 266 ALA A O 1
ATOM 1954 N N . ASP A 1 267 ? -4.962 15.167 -10.730 1.00 75.00 267 ASP A N 1
ATOM 1955 C CA . ASP A 1 267 ? -4.902 16.453 -11.429 1.00 75.00 267 ASP A CA 1
ATOM 1956 C C . ASP A 1 267 ? -4.481 17.614 -10.511 1.00 75.00 267 ASP A C 1
ATOM 1958 O O . ASP A 1 267 ? -4.587 18.777 -10.906 1.00 75.00 267 ASP A O 1
ATOM 1962 N N . ALA A 1 268 ? -4.024 17.320 -9.285 1.00 83.00 268 ALA A N 1
ATOM 1963 C CA . ALA A 1 268 ? -3.715 18.337 -8.293 1.00 83.00 268 ALA A CA 1
ATOM 1964 C C . ALA A 1 268 ? -2.556 19.242 -8.737 1.00 83.00 268 ALA A C 1
ATOM 1966 O O . ALA A 1 268 ? -1.463 18.774 -9.069 1.00 83.00 268 ALA A O 1
ATOM 1967 N N . ALA A 1 269 ? -2.776 20.554 -8.699 1.00 84.69 269 ALA A N 1
ATOM 1968 C CA . ALA A 1 269 ? -1.770 21.547 -9.061 1.00 84.69 269 ALA A CA 1
ATOM 1969 C C . ALA A 1 269 ? -1.843 22.773 -8.152 1.00 84.69 269 ALA A C 1
ATOM 1971 O O . ALA A 1 269 ? -2.895 23.052 -7.578 1.00 84.69 269 ALA A O 1
ATOM 1972 N N . LEU A 1 270 ? -0.732 23.504 -8.028 1.00 86.81 270 LEU A N 1
ATOM 1973 C CA . LEU A 1 270 ? -0.716 24.794 -7.342 1.00 86.81 270 LEU A CA 1
ATOM 1974 C C . LEU A 1 270 ? -0.954 25.923 -8.337 1.00 86.81 270 LEU A C 1
ATOM 1976 O O . LEU A 1 270 ? -0.221 26.075 -9.312 1.00 86.81 270 LEU A O 1
ATOM 1980 N N . GLU A 1 271 ? -1.963 26.727 -8.042 1.00 88.06 271 GLU A N 1
ATOM 1981 C CA . GLU A 1 271 ? -2.283 27.980 -8.712 1.00 88.06 271 GLU A CA 1
ATOM 1982 C C . GLU A 1 271 ? -2.136 29.106 -7.695 1.00 88.06 271 GLU A C 1
ATOM 1984 O O . GLU A 1 271 ? -2.509 28.947 -6.531 1.00 88.06 271 GLU A O 1
ATOM 1989 N N . ALA A 1 272 ? -1.602 30.247 -8.115 1.00 88.06 272 ALA A N 1
ATOM 1990 C CA . ALA A 1 272 ? -1.522 31.420 -7.263 1.00 88.06 272 ALA A CA 1
ATOM 1991 C C . ALA A 1 272 ? -1.999 32.666 -7.993 1.00 88.06 272 ALA A C 1
ATOM 1993 O O . ALA A 1 272 ? -1.695 32.877 -9.166 1.00 88.06 272 ALA A O 1
ATOM 1994 N N . GLU A 1 273 ? -2.716 33.507 -7.261 1.00 89.06 273 GLU A N 1
ATOM 1995 C CA . GLU A 1 273 ? -3.220 34.783 -7.744 1.00 89.06 273 GLU A CA 1
ATOM 1996 C C . GLU A 1 273 ? -2.889 35.897 -6.738 1.00 89.06 273 GLU A C 1
ATOM 1998 O O . GLU A 1 273 ? -3.038 35.711 -5.523 1.00 89.06 273 GLU A O 1
ATOM 2003 N N . PRO A 1 274 ? -2.394 37.057 -7.200 1.00 88.25 274 PRO A N 1
ATOM 2004 C CA . PRO A 1 274 ? -2.163 38.197 -6.323 1.00 88.25 274 PRO A CA 1
ATOM 2005 C C . PRO A 1 274 ? -3.500 38.727 -5.787 1.00 88.25 274 PRO A C 1
ATOM 2007 O O . PRO A 1 274 ? -4.429 38.975 -6.552 1.00 88.25 274 PRO A O 1
ATOM 2010 N N . VAL A 1 275 ? -3.586 38.928 -4.469 1.00 90.12 275 VAL A N 1
ATOM 2011 C CA . VAL A 1 275 ? -4.774 39.498 -3.795 1.00 90.12 275 VAL A CA 1
ATOM 2012 C C . VAL A 1 275 ? -4.500 40.923 -3.312 1.00 90.12 275 VAL A C 1
ATOM 2014 O O . VAL A 1 275 ? -5.406 41.752 -3.267 1.00 90.12 275 VAL A O 1
ATOM 2017 N N . ALA A 1 276 ? -3.246 41.220 -2.963 1.00 87.69 276 ALA A N 1
ATOM 2018 C CA . ALA A 1 276 ? -2.755 42.546 -2.593 1.00 87.69 276 ALA A CA 1
ATOM 2019 C C . ALA A 1 276 ? -1.263 42.672 -2.949 1.00 87.69 276 ALA A C 1
ATOM 2021 O O . ALA A 1 276 ? -0.641 41.698 -3.373 1.00 87.69 276 ALA A O 1
ATOM 2022 N N . SER A 1 277 ? -0.669 43.854 -2.752 1.00 83.31 277 SER A N 1
ATOM 2023 C CA . SER A 1 277 ? 0.758 44.094 -3.028 1.00 83.31 277 SER A CA 1
ATOM 2024 C C . SER A 1 277 ? 1.704 43.195 -2.221 1.00 83.31 277 SER A C 1
ATOM 2026 O O . SER A 1 277 ? 2.789 42.878 -2.695 1.00 83.31 277 SER A O 1
ATOM 2028 N N . ASP A 1 278 ? 1.289 42.772 -1.025 1.00 88.12 278 ASP A N 1
ATOM 2029 C CA . ASP A 1 278 ? 2.049 41.946 -0.080 1.00 88.12 278 ASP A CA 1
ATOM 2030 C C . ASP A 1 278 ? 1.452 40.535 0.104 1.00 88.12 278 ASP A C 1
ATOM 2032 O O . ASP A 1 278 ? 1.864 39.808 1.012 1.00 88.12 278 ASP A O 1
ATOM 2036 N N . ARG A 1 279 ? 0.451 40.130 -0.699 1.00 90.12 279 ARG A N 1
ATOM 2037 C CA . ARG A 1 279 ? -0.280 38.860 -0.508 1.00 90.12 279 ARG A CA 1
ATOM 2038 C C . ARG A 1 279 ? -0.651 38.151 -1.806 1.00 90.12 279 ARG A C 1
ATOM 2040 O O . ARG A 1 279 ? -1.209 38.752 -2.724 1.00 90.12 279 ARG A O 1
ATOM 2047 N N . GLN A 1 280 ? -0.475 36.832 -1.804 1.00 90.88 280 GLN A N 1
ATOM 2048 C CA . GLN A 1 280 ? -0.986 35.916 -2.825 1.00 90.88 280 GLN A CA 1
ATOM 2049 C C . GLN A 1 280 ? -1.957 34.913 -2.190 1.00 90.88 280 GLN A C 1
ATOM 2051 O O . GLN A 1 280 ? -1.707 34.382 -1.105 1.00 90.88 280 GLN A O 1
ATOM 2056 N N . SER A 1 281 ? -3.067 34.646 -2.876 1.00 91.81 281 SER A N 1
ATOM 2057 C CA . SER A 1 281 ? -3.900 33.473 -2.625 1.00 91.81 281 SER A CA 1
ATOM 2058 C C . SER A 1 281 ? -3.292 32.315 -3.393 1.00 91.81 281 SER A C 1
ATOM 2060 O O . SER A 1 281 ? -3.098 32.418 -4.600 1.00 91.81 281 SER A O 1
ATOM 2062 N N . VAL A 1 282 ? -2.971 31.233 -2.695 1.00 91.75 282 VAL A N 1
ATOM 2063 C CA . VAL A 1 282 ? -2.569 29.972 -3.309 1.00 91.75 282 VAL A CA 1
ATOM 2064 C C . VAL A 1 282 ? -3.715 28.983 -3.186 1.00 91.75 282 VAL A C 1
ATOM 2066 O O . VAL A 1 282 ? -4.310 28.821 -2.118 1.00 91.75 282 VAL A O 1
ATOM 2069 N N . ARG A 1 283 ? -4.022 28.310 -4.287 1.00 91.88 283 ARG A N 1
ATOM 2070 C CA . ARG A 1 283 ? -5.064 27.302 -4.395 1.00 91.88 283 ARG A CA 1
ATOM 2071 C C . ARG A 1 283 ? -4.478 26.015 -4.944 1.00 91.88 283 ARG A C 1
ATOM 2073 O O . ARG A 1 283 ? -3.689 26.025 -5.880 1.00 91.88 283 ARG A O 1
ATOM 2080 N N . MET A 1 284 ? -4.922 24.900 -4.387 1.00 89.12 284 MET A N 1
ATOM 2081 C CA . MET A 1 284 ? -4.721 23.590 -4.969 1.00 89.12 284 MET A CA 1
ATOM 2082 C C . MET A 1 284 ? -5.924 23.245 -5.856 1.00 89.12 284 MET A C 1
ATOM 2084 O O . MET A 1 284 ? -7.021 22.975 -5.360 1.00 89.12 284 MET A O 1
ATOM 2088 N N . SER A 1 285 ? -5.748 23.333 -7.172 1.00 88.25 285 SER A N 1
ATOM 2089 C CA . SER A 1 285 ? -6.771 22.967 -8.157 1.00 88.25 285 SER A CA 1
ATOM 2090 C C . SER A 1 285 ? -6.739 21.463 -8.445 1.00 88.25 285 SER A C 1
ATOM 2092 O O . SER A 1 285 ? -5.876 20.759 -7.932 1.00 88.25 285 SER A O 1
ATOM 2094 N N . GLY A 1 286 ? -7.722 20.940 -9.188 1.00 83.81 286 GLY A N 1
ATOM 2095 C CA . GLY A 1 286 ? -7.766 19.518 -9.575 1.00 83.81 286 GLY A CA 1
ATOM 2096 C C . GLY A 1 286 ? -8.057 18.523 -8.443 1.00 83.81 286 GLY A C 1
ATOM 2097 O O . GLY A 1 286 ? -7.875 17.322 -8.621 1.00 83.81 286 GLY A O 1
ATOM 2098 N N . VAL A 1 287 ? -8.523 19.001 -7.284 1.00 85.50 287 VAL A N 1
ATOM 2099 C CA . VAL A 1 287 ? -8.764 18.176 -6.090 1.00 85.50 287 VAL A CA 1
ATOM 2100 C C . VAL A 1 287 ? -10.254 18.065 -5.793 1.00 85.50 287 VAL A C 1
ATOM 2102 O O . VAL A 1 287 ? -10.966 19.070 -5.736 1.00 85.50 287 VAL A O 1
ATOM 2105 N N . LYS A 1 288 ? -10.730 16.843 -5.539 1.00 84.19 288 LYS A N 1
ATOM 2106 C CA . LYS A 1 288 ? -12.102 16.600 -5.065 1.00 84.19 288 LYS A CA 1
ATOM 2107 C C . LYS A 1 288 ? -12.207 16.912 -3.570 1.00 84.19 288 LYS A C 1
ATOM 2109 O O . LYS A 1 288 ? -11.644 16.198 -2.745 1.00 84.19 288 LYS A O 1
ATOM 2114 N N . THR A 1 289 ? -12.934 17.968 -3.217 1.00 86.56 289 THR A N 1
ATOM 2115 C CA . THR A 1 289 ? -13.170 18.387 -1.824 1.00 86.56 289 THR A CA 1
ATOM 2116 C C . THR A 1 289 ? -14.431 17.745 -1.235 1.00 86.56 289 THR A C 1
ATOM 2118 O O . THR A 1 289 ? -15.217 17.116 -1.942 1.00 86.56 289 THR A O 1
ATOM 2121 N N . GLY A 1 290 ? -14.625 17.875 0.083 1.00 86.44 290 GLY A N 1
ATOM 2122 C CA . GLY A 1 290 ? -15.828 17.378 0.769 1.00 86.44 290 GLY A CA 1
ATOM 2123 C C . GLY A 1 290 ? -15.883 15.858 0.960 1.00 86.44 290 GLY A C 1
ATOM 2124 O O . GLY A 1 290 ? -16.924 15.324 1.335 1.00 86.44 290 GLY A O 1
ATOM 2125 N N . VAL A 1 291 ? -14.774 15.155 0.720 1.00 88.31 291 VAL A N 1
ATOM 2126 C CA . VAL A 1 291 ? -14.657 13.702 0.890 1.00 88.31 291 VAL A CA 1
ATOM 2127 C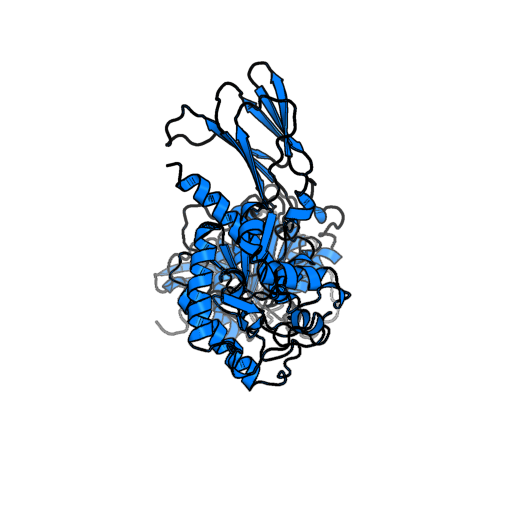 C . VAL A 1 291 ? -13.736 13.397 2.064 1.00 88.31 291 VAL A C 1
ATOM 2129 O O . VAL A 1 291 ? -12.675 13.999 2.190 1.00 88.31 291 VAL A O 1
ATOM 2132 N N . GLY A 1 292 ? -14.130 12.446 2.909 1.00 89.38 292 GLY A N 1
ATOM 2133 C CA . GLY A 1 292 ? -13.250 11.775 3.866 1.00 89.38 292 GLY A CA 1
ATOM 2134 C C . GLY A 1 292 ? -12.545 12.663 4.898 1.00 89.38 292 GLY A C 1
ATOM 2135 O O . GLY A 1 292 ? -11.503 12.261 5.413 1.00 89.38 292 GLY A O 1
ATOM 2136 N N . GLY A 1 293 ? -13.060 13.865 5.170 1.00 89.69 293 GLY A N 1
ATOM 2137 C CA . GLY A 1 293 ? -12.428 14.838 6.065 1.00 89.69 293 GLY A CA 1
ATOM 2138 C C . GLY A 1 293 ? -11.125 15.450 5.534 1.00 89.69 293 GLY A C 1
ATOM 2139 O O . GLY A 1 293 ? -10.256 15.779 6.336 1.00 89.69 293 GLY A O 1
ATOM 2140 N N . LEU A 1 294 ? -10.958 15.571 4.210 1.00 92.00 294 LEU A N 1
ATOM 2141 C CA . LEU A 1 294 ? -9.763 16.175 3.604 1.00 92.00 294 LEU A CA 1
ATOM 2142 C C . LEU A 1 294 ? -9.461 17.579 4.154 1.00 92.00 294 LEU A C 1
ATOM 2144 O O . LEU A 1 294 ? -10.336 18.442 4.231 1.00 92.00 294 LEU A O 1
ATOM 2148 N N . THR A 1 295 ? -8.187 17.806 4.465 1.00 92.25 295 THR A N 1
ATOM 2149 C CA . THR A 1 295 ? -7.620 19.089 4.888 1.00 92.25 295 THR A CA 1
ATOM 2150 C C . THR A 1 295 ? -6.337 19.394 4.119 1.00 92.25 295 THR A C 1
ATOM 2152 O O . THR A 1 295 ? -5.675 18.501 3.586 1.00 92.25 295 THR A O 1
ATOM 2155 N N . PHE A 1 296 ? -5.991 20.675 4.067 1.00 93.69 296 PHE A N 1
ATOM 2156 C CA . PHE A 1 296 ? -4.863 21.218 3.327 1.00 93.69 296 PHE A CA 1
ATOM 2157 C C . PHE A 1 296 ? -3.963 21.976 4.295 1.00 93.69 296 PHE A C 1
ATOM 2159 O O . PHE A 1 296 ? -4.422 22.851 5.031 1.00 93.69 296 PHE A O 1
ATOM 2166 N N . GLU A 1 297 ? -2.686 21.614 4.309 1.00 92.31 297 GLU A N 1
ATOM 2167 C CA . GLU A 1 297 ? -1.675 22.215 5.167 1.00 92.31 297 GLU A CA 1
ATOM 2168 C C . GLU A 1 297 ? -0.679 22.992 4.314 1.00 92.31 297 GLU A C 1
ATOM 2170 O O . GLU A 1 297 ? 0.157 22.409 3.623 1.00 92.31 297 GLU A O 1
ATOM 2175 N N . PHE A 1 298 ? -0.762 24.313 4.380 1.00 92.44 298 PHE A N 1
ATOM 2176 C CA . PHE A 1 298 ? 0.154 25.231 3.721 1.00 92.44 298 PHE A CA 1
ATOM 2177 C C . PHE A 1 298 ? 1.266 25.571 4.708 1.00 92.44 298 PHE A C 1
ATOM 2179 O O . PHE A 1 298 ? 0.986 26.037 5.809 1.00 92.44 298 PHE A O 1
ATOM 2186 N N . SER A 1 299 ? 2.516 25.288 4.356 1.00 87.81 299 SER A N 1
ATOM 2187 C CA . SER A 1 299 ? 3.697 25.590 5.169 1.00 87.81 299 SER A CA 1
ATOM 2188 C C . SER A 1 299 ? 4.679 26.416 4.348 1.00 87.81 299 SER A C 1
ATOM 2190 O O . SER A 1 299 ? 5.113 25.962 3.292 1.00 87.81 299 SER A O 1
ATOM 2192 N N . LEU A 1 300 ? 5.012 27.615 4.818 1.00 86.31 300 LEU A N 1
ATOM 2193 C CA . LEU A 1 300 ? 5.980 28.505 4.183 1.00 86.31 300 LEU A CA 1
ATOM 2194 C C . LEU A 1 300 ? 7.253 28.565 5.030 1.00 86.31 300 LEU A C 1
ATOM 2196 O O . LEU A 1 300 ? 7.190 28.872 6.219 1.00 86.31 300 LEU A O 1
ATOM 2200 N N . THR A 1 301 ? 8.388 28.282 4.397 1.00 80.19 301 THR A N 1
ATOM 2201 C CA . THR A 1 301 ? 9.730 28.434 4.973 1.00 80.19 301 THR A CA 1
ATOM 2202 C C . THR A 1 301 ? 10.470 29.495 4.176 1.00 80.19 301 THR A C 1
ATOM 2204 O O . THR A 1 301 ? 10.567 29.351 2.954 1.00 80.19 301 THR A O 1
ATOM 2207 N N . CYS A 1 302 ? 10.971 30.544 4.827 1.00 81.12 302 CYS A N 1
ATOM 2208 C CA . CYS A 1 302 ? 11.655 31.631 4.135 1.00 81.12 302 CYS A CA 1
ATOM 2209 C C . CYS A 1 302 ? 13.150 31.353 3.967 1.00 81.12 302 CYS A C 1
ATOM 2211 O O . CYS A 1 302 ? 13.759 30.660 4.776 1.00 81.12 302 CYS A O 1
ATOM 2213 N N . ASP A 1 303 ? 13.751 31.897 2.907 1.00 74.31 303 ASP A N 1
ATOM 2214 C CA . ASP A 1 303 ? 15.170 31.678 2.587 1.00 74.31 303 ASP A CA 1
ATOM 2215 C C . ASP A 1 303 ? 16.127 32.354 3.602 1.00 74.31 303 ASP A C 1
ATOM 2217 O O . ASP A 1 303 ? 17.305 32.006 3.650 1.00 74.31 303 ASP A O 1
ATOM 2221 N N . ALA A 1 304 ? 15.642 33.330 4.383 1.00 64.44 304 ALA A N 1
ATOM 2222 C CA . ALA A 1 304 ? 16.438 34.152 5.304 1.00 64.44 304 ALA A CA 1
ATOM 2223 C C . ALA A 1 304 ? 16.269 33.799 6.797 1.00 64.44 304 ALA A C 1
ATOM 2225 O O . ALA A 1 304 ? 16.925 34.427 7.629 1.00 64.44 304 ALA A O 1
ATOM 2226 N N . ASP A 1 305 ? 15.406 32.839 7.134 1.00 58.00 305 ASP A N 1
ATOM 2227 C CA . ASP A 1 305 ? 15.139 32.465 8.528 1.00 58.00 305 ASP A CA 1
ATOM 2228 C C . ASP A 1 305 ? 16.275 31.600 9.102 1.00 58.00 305 ASP A C 1
ATOM 2230 O O . ASP A 1 305 ? 16.888 30.790 8.395 1.00 58.00 305 ASP A O 1
ATOM 2234 N N . ASP A 1 306 ? 16.546 31.752 10.403 1.00 53.09 306 ASP A N 1
ATOM 2235 C CA . ASP A 1 306 ? 17.371 30.804 11.155 1.00 53.09 306 ASP A CA 1
ATOM 2236 C C . ASP A 1 306 ? 16.714 29.413 11.030 1.00 53.09 306 ASP A C 1
ATOM 2238 O O . ASP A 1 306 ? 15.500 29.302 11.205 1.00 53.09 306 ASP A O 1
ATOM 2242 N N . PRO A 1 307 ? 17.450 28.324 10.740 1.00 49.72 307 PRO A N 1
ATOM 2243 C CA . PRO A 1 307 ? 16.881 26.974 10.674 1.00 49.72 307 PRO A CA 1
ATOM 2244 C C . PRO A 1 307 ? 16.163 26.512 11.963 1.00 49.72 307 PRO A C 1
ATOM 2246 O O . PRO A 1 307 ? 15.554 25.438 11.964 1.00 49.72 307 PRO A O 1
ATOM 2249 N N . THR A 1 308 ? 16.242 27.283 13.053 1.00 50.62 308 THR A N 1
ATOM 2250 C CA . THR A 1 308 ? 15.479 27.096 14.294 1.00 50.62 308 THR A CA 1
ATOM 2251 C C . THR A 1 308 ? 14.095 27.763 14.316 1.00 50.62 308 THR A C 1
ATOM 2253 O O . THR A 1 308 ? 13.279 27.387 15.162 1.00 50.62 308 THR A O 1
ATOM 2256 N N . ASP A 1 309 ? 13.779 28.673 13.390 1.00 56.81 309 ASP A N 1
ATOM 2257 C CA . ASP A 1 309 ? 12.463 29.312 13.309 1.00 56.81 309 ASP A CA 1
ATOM 2258 C C . ASP A 1 309 ? 11.406 28.376 12.702 1.00 56.81 309 ASP A C 1
ATOM 2260 O O . ASP A 1 309 ? 11.615 27.667 11.711 1.00 56.81 309 ASP A O 1
ATOM 2264 N N . ALA A 1 310 ? 10.228 28.347 13.328 1.00 59.31 310 ALA A N 1
ATOM 2265 C CA . ALA A 1 310 ? 9.139 27.482 12.898 1.00 59.31 310 ALA A CA 1
ATOM 2266 C C . ALA A 1 310 ? 8.476 28.032 11.619 1.00 59.31 310 ALA A C 1
ATOM 2268 O O . ALA A 1 310 ? 8.105 29.207 11.581 1.00 59.31 310 ALA A O 1
ATOM 2269 N N . PRO A 1 311 ? 8.234 27.194 10.592 1.00 70.19 311 PRO A N 1
ATOM 2270 C CA . PRO A 1 311 ? 7.590 27.645 9.365 1.00 70.19 311 PRO A CA 1
ATOM 2271 C C . PRO A 1 311 ? 6.166 28.141 9.633 1.00 70.19 311 PRO A C 1
ATOM 2273 O O . PRO A 1 311 ? 5.425 27.554 10.430 1.00 70.19 311 PRO A O 1
ATOM 2276 N N . LEU A 1 312 ? 5.739 29.170 8.896 1.00 82.50 312 LEU A N 1
ATOM 2277 C CA . LEU A 1 312 ? 4.351 29.629 8.926 1.00 82.50 312 LEU A CA 1
ATOM 2278 C C . LEU A 1 312 ? 3.447 28.502 8.420 1.00 82.50 312 LEU A C 1
ATOM 2280 O O . LEU A 1 312 ? 3.549 28.106 7.258 1.00 82.50 312 LEU A O 1
ATOM 2284 N N . ARG A 1 313 ? 2.540 28.007 9.269 1.00 87.19 313 ARG A N 1
ATOM 2285 C CA . ARG A 1 313 ? 1.650 26.882 8.953 1.00 87.19 313 ARG A CA 1
ATOM 2286 C C . ARG A 1 313 ? 0.180 27.283 9.033 1.00 87.19 313 ARG A C 1
ATOM 2288 O O . ARG A 1 313 ? -0.285 27.764 10.060 1.00 87.19 313 ARG A O 1
ATOM 2295 N N . VAL A 1 314 ? -0.565 27.019 7.962 1.00 91.38 314 VAL A N 1
ATOM 2296 C CA . VAL A 1 314 ? -2.019 27.213 7.870 1.00 91.38 314 VAL A CA 1
ATOM 2297 C C . VAL A 1 314 ? -2.671 25.875 7.542 1.00 91.38 314 VAL A C 1
ATOM 2299 O O . VAL A 1 314 ? -2.343 25.258 6.531 1.00 91.38 314 VAL A O 1
ATOM 2302 N N . ILE A 1 315 ? -3.599 25.427 8.387 1.00 89.38 315 ILE A N 1
ATOM 2303 C CA . ILE A 1 315 ? -4.386 24.205 8.177 1.00 89.38 315 ILE A CA 1
ATOM 2304 C C . ILE A 1 315 ? -5.831 24.611 7.908 1.00 89.38 315 ILE A C 1
ATOM 2306 O O . ILE A 1 315 ? -6.414 25.374 8.674 1.00 89.38 315 ILE A O 1
ATOM 2310 N N . THR A 1 316 ? -6.415 24.115 6.821 1.00 91.88 316 THR A N 1
ATOM 2311 C CA . THR A 1 316 ? -7.766 24.500 6.394 1.00 91.88 316 THR A CA 1
ATOM 2312 C C . THR A 1 316 ? -8.488 23.348 5.694 1.00 91.88 316 THR A C 1
ATOM 2314 O O . THR A 1 316 ? -7.859 22.469 5.111 1.00 91.88 316 THR A O 1
ATOM 2317 N N . ALA A 1 317 ? -9.822 23.333 5.755 1.00 89.12 317 ALA A N 1
ATOM 2318 C CA . ALA A 1 317 ? -10.654 22.428 4.954 1.00 89.12 317 ALA A CA 1
ATOM 2319 C C . ALA A 1 317 ? -10.845 22.934 3.510 1.00 89.12 317 ALA A C 1
ATOM 2321 O O . ALA A 1 317 ? -11.240 22.175 2.626 1.00 89.12 317 ALA A O 1
ATOM 2322 N N . SER A 1 318 ? -10.557 24.215 3.260 1.00 91.81 318 SER A N 1
ATOM 2323 C CA . SER A 1 318 ? -10.568 24.802 1.921 1.00 91.81 318 SER A CA 1
ATOM 2324 C C . SER A 1 318 ? -9.256 24.488 1.201 1.00 91.81 318 SER A C 1
ATOM 2326 O O . SER A 1 318 ? -8.196 24.613 1.810 1.00 91.81 318 SER A O 1
ATOM 2328 N N . PRO A 1 319 ? -9.271 24.169 -0.105 1.00 93.69 319 PRO A N 1
ATOM 2329 C CA . PRO A 1 319 ? -8.061 23.896 -0.882 1.00 93.69 319 PRO A CA 1
ATOM 2330 C C . PRO A 1 319 ? -7.275 25.175 -1.210 1.00 93.69 319 PRO A C 1
ATOM 2332 O O . PRO A 1 319 ? -6.626 25.252 -2.245 1.00 93.69 319 PRO A O 1
ATOM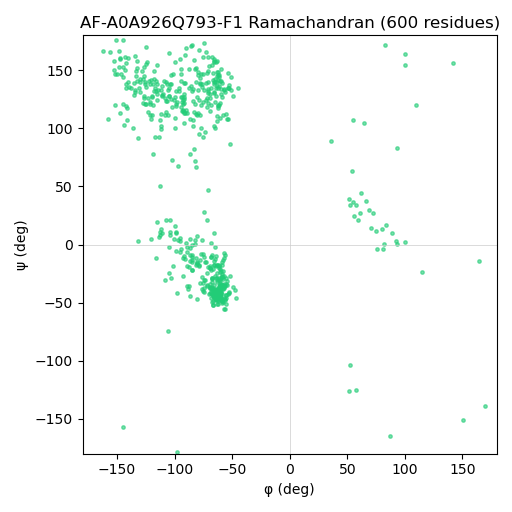 2335 N N . SER A 1 320 ? -7.365 26.215 -0.386 1.00 93.88 320 SER A N 1
ATOM 2336 C CA . SER A 1 320 ? -6.741 27.509 -0.632 1.00 93.88 320 SER A CA 1
ATOM 2337 C C . SER A 1 320 ? -6.383 28.217 0.666 1.00 93.88 320 SER A C 1
ATOM 2339 O O . SER A 1 320 ? -7.124 28.130 1.648 1.00 93.88 320 SER A O 1
ATOM 2341 N N . ALA A 1 321 ? -5.295 28.979 0.635 1.00 94.25 321 ALA A N 1
ATOM 2342 C CA . ALA A 1 321 ? -4.871 29.856 1.717 1.00 94.25 321 ALA A CA 1
ATOM 2343 C C . ALA A 1 321 ? -4.270 31.150 1.156 1.00 94.25 321 ALA A C 1
ATOM 2345 O O . ALA A 1 321 ? -3.669 31.160 0.085 1.00 94.25 321 ALA A O 1
ATOM 2346 N N . THR A 1 322 ? -4.407 32.249 1.897 1.00 92.88 322 THR A N 1
ATOM 2347 C CA . THR A 1 322 ? -3.761 33.524 1.565 1.00 92.88 322 THR A CA 1
ATOM 2348 C C . THR A 1 322 ? -2.515 33.701 2.422 1.00 92.88 322 THR A C 1
ATOM 2350 O O . THR A 1 322 ? -2.604 33.663 3.648 1.00 92.88 322 THR A O 1
ATOM 2353 N N . LEU A 1 323 ? -1.367 33.908 1.779 1.00 90.44 323 LEU A N 1
ATOM 2354 C CA . LEU A 1 323 ? -0.055 34.016 2.422 1.00 90.44 323 LEU A CA 1
ATOM 2355 C C . LEU A 1 323 ? 0.630 35.337 2.032 1.00 90.44 323 LEU A C 1
ATOM 2357 O O . LEU A 1 323 ? 0.332 35.918 0.985 1.00 90.44 323 LEU A O 1
ATOM 2361 N N . ARG A 1 324 ? 1.546 35.819 2.882 1.00 87.69 324 ARG A N 1
ATOM 2362 C CA . ARG A 1 324 ? 2.333 37.041 2.632 1.00 87.69 324 ARG A CA 1
ATOM 2363 C C . ARG A 1 324 ? 3.479 36.769 1.653 1.00 87.69 324 ARG A C 1
ATOM 2365 O O . ARG A 1 324 ? 4.135 35.738 1.765 1.00 87.69 324 ARG A O 1
ATOM 2372 N N . THR A 1 325 ? 3.743 37.682 0.721 1.00 84.38 325 THR A N 1
ATOM 2373 C CA . THR A 1 325 ? 4.766 37.535 -0.339 1.00 84.38 325 THR A CA 1
ATOM 2374 C C . THR A 1 325 ? 6.138 38.106 0.029 1.00 84.38 325 THR A C 1
ATOM 2376 O O . THR A 1 325 ? 7.112 37.829 -0.662 1.00 84.38 325 THR A O 1
ATOM 2379 N N . GLU A 1 326 ? 6.233 38.863 1.126 1.00 82.12 326 GLU A N 1
ATOM 2380 C CA . GLU A 1 326 ? 7.446 39.561 1.597 1.00 82.12 326 GLU A CA 1
ATOM 2381 C C . GLU A 1 326 ? 8.589 38.618 2.015 1.00 82.12 326 GLU A C 1
ATOM 2383 O O . GLU A 1 326 ? 9.719 39.056 2.212 1.00 82.12 326 GLU A O 1
ATOM 2388 N N . CYS A 1 327 ? 8.292 37.326 2.149 1.00 74.69 327 CYS A N 1
ATOM 2389 C CA . CYS A 1 327 ? 9.176 36.309 2.698 1.00 74.69 327 CYS A CA 1
ATOM 2390 C C . CYS A 1 327 ? 9.445 35.242 1.626 1.00 74.69 327 CYS A C 1
ATOM 2392 O O . CYS A 1 327 ? 8.774 34.206 1.621 1.00 74.69 327 CYS A O 1
ATOM 2394 N N . PRO A 1 328 ? 10.332 35.509 0.646 1.00 80.69 328 PRO A N 1
ATOM 2395 C CA . PRO A 1 328 ? 10.615 34.555 -0.415 1.00 80.69 328 PRO A CA 1
ATOM 2396 C C . PRO A 1 328 ? 11.208 33.272 0.167 1.00 80.69 328 PRO A C 1
ATOM 2398 O O . PRO A 1 328 ? 11.927 33.297 1.168 1.00 80.69 328 PRO A O 1
ATOM 2401 N N . GLY A 1 329 ? 10.879 32.141 -0.446 1.00 81.19 329 GLY A N 1
ATOM 2402 C CA . GLY A 1 329 ? 11.302 30.850 0.073 1.00 81.19 329 GLY A CA 1
ATOM 2403 C C . GLY A 1 329 ? 10.637 29.670 -0.607 1.00 81.19 329 GLY A C 1
ATOM 2404 O O . GLY A 1 329 ? 10.480 29.635 -1.832 1.00 81.19 329 GLY A O 1
ATOM 2405 N N . THR A 1 330 ? 10.263 28.680 0.197 1.00 79.31 330 THR A N 1
ATOM 2406 C CA . THR A 1 330 ? 9.640 27.438 -0.260 1.00 79.31 330 THR A CA 1
ATOM 2407 C C . THR A 1 330 ? 8.254 27.286 0.351 1.00 79.31 330 THR A C 1
ATOM 2409 O O . THR A 1 330 ? 8.103 27.198 1.569 1.00 79.31 330 THR A O 1
ATOM 2412 N N . LEU A 1 331 ? 7.240 27.206 -0.512 1.00 84.06 331 LEU A N 1
ATOM 2413 C CA . LEU A 1 331 ? 5.886 26.829 -0.134 1.00 84.06 331 LEU A CA 1
ATOM 2414 C C . LEU A 1 331 ? 5.718 25.318 -0.284 1.00 84.06 331 LEU A C 1
ATOM 2416 O O . LEU A 1 331 ? 5.924 24.754 -1.359 1.00 84.06 331 LEU A O 1
ATOM 2420 N N . LYS A 1 332 ? 5.266 24.684 0.790 1.00 83.44 332 LYS A N 1
ATOM 2421 C CA . LYS A 1 332 ? 4.824 23.295 0.838 1.00 83.44 332 LYS A CA 1
ATOM 2422 C C . LYS A 1 332 ? 3.317 23.260 1.040 1.00 83.44 332 LYS A C 1
ATOM 2424 O O . LYS A 1 332 ? 2.814 23.859 1.986 1.00 83.44 332 LYS A O 1
ATOM 2429 N N . VAL A 1 333 ? 2.602 22.510 0.212 1.00 88.81 333 VAL A N 1
ATOM 2430 C CA . VAL A 1 333 ? 1.165 22.268 0.389 1.00 88.81 333 VAL A CA 1
ATOM 2431 C C . VAL A 1 333 ? 0.937 20.774 0.517 1.00 88.81 333 VAL A C 1
ATOM 2433 O O . VAL A 1 333 ? 1.143 20.026 -0.436 1.00 88.81 333 VAL A O 1
ATOM 2436 N N . ALA A 1 334 ? 0.549 20.323 1.706 1.00 84.25 334 ALA A N 1
ATOM 2437 C CA . ALA A 1 334 ? 0.246 18.925 1.969 1.00 84.25 334 ALA A CA 1
ATOM 2438 C C . ALA A 1 334 ? -1.262 18.678 2.024 1.00 84.25 334 ALA A C 1
ATOM 2440 O O . ALA A 1 334 ? -2.008 19.438 2.637 1.00 84.25 334 ALA A O 1
ATOM 2441 N N . VAL A 1 335 ? -1.691 17.570 1.427 1.00 87.94 335 VAL A N 1
ATOM 2442 C CA . VAL A 1 335 ? -3.073 17.082 1.490 1.00 87.94 335 VAL A CA 1
ATOM 2443 C C . VAL A 1 335 ? -3.145 15.991 2.537 1.00 87.94 335 VAL A C 1
ATOM 2445 O O . VAL A 1 335 ? -2.363 15.037 2.477 1.00 87.94 335 VAL A O 1
ATOM 2448 N N . VAL A 1 336 ? -4.061 16.116 3.490 1.00 86.62 336 VAL A N 1
ATOM 2449 C CA . VAL A 1 336 ? -4.183 15.177 4.606 1.00 86.62 336 VAL A CA 1
ATOM 2450 C C . VAL A 1 336 ? -5.631 14.724 4.754 1.00 86.62 336 VAL A C 1
ATOM 2452 O O . VAL A 1 336 ? -6.537 15.554 4.748 1.00 86.62 336 VAL A O 1
ATOM 2455 N N . ASP A 1 337 ? -5.860 13.416 4.865 1.00 88.38 337 ASP A N 1
ATOM 2456 C CA . ASP A 1 337 ? -7.201 12.868 5.094 1.00 88.38 337 ASP A CA 1
ATOM 2457 C C . ASP A 1 337 ? -7.690 13.070 6.536 1.00 88.38 337 ASP A C 1
ATOM 2459 O O . ASP A 1 337 ? -6.950 13.515 7.422 1.00 88.38 337 ASP A O 1
ATOM 2463 N N . GLY A 1 338 ? -8.955 12.723 6.784 1.00 89.19 338 GLY A N 1
ATOM 2464 C CA . GLY A 1 338 ? -9.579 12.909 8.089 1.00 89.19 338 GLY A CA 1
ATOM 2465 C C . GLY A 1 338 ? -8.978 12.057 9.211 1.00 89.19 338 GLY A C 1
ATOM 2466 O O . GLY A 1 338 ? -9.172 12.397 10.372 1.00 89.19 338 GLY A O 1
ATOM 2467 N N . LEU A 1 339 ? -8.218 10.997 8.902 1.00 85.75 339 LEU A N 1
ATOM 2468 C CA . LEU A 1 339 ? -7.488 10.194 9.897 1.00 85.75 339 LEU A CA 1
ATOM 2469 C C . LEU A 1 339 ? -6.027 10.641 10.073 1.00 85.75 339 LEU A C 1
ATOM 2471 O O . LEU A 1 339 ? -5.264 9.998 10.794 1.00 85.75 339 LEU A O 1
ATOM 2475 N N . GLY A 1 340 ? -5.616 11.736 9.429 1.00 79.50 340 GLY A N 1
ATOM 2476 C CA . GLY A 1 340 ? -4.264 12.273 9.548 1.00 79.50 340 GLY A CA 1
ATOM 2477 C C . GLY A 1 340 ? -3.234 11.605 8.633 1.00 79.50 340 GLY A C 1
ATOM 2478 O O . GLY A 1 340 ? -2.035 11.750 8.873 1.00 79.50 340 GLY A O 1
ATOM 2479 N N . ASN A 1 341 ? -3.642 10.867 7.595 1.00 76.69 341 ASN A N 1
ATOM 2480 C CA . ASN A 1 341 ? -2.714 10.371 6.576 1.00 76.69 341 ASN A CA 1
ATOM 2481 C C . ASN A 1 341 ? -2.402 11.454 5.555 1.00 76.69 341 ASN A C 1
ATOM 2483 O O . ASN A 1 341 ? -3.298 12.004 4.917 1.00 76.69 341 ASN A O 1
ATOM 2487 N N . ARG A 1 342 ? -1.115 11.707 5.340 1.00 78.19 342 ARG A N 1
ATOM 2488 C CA . ARG A 1 342 ? -0.654 12.574 4.259 1.00 78.19 342 ARG A CA 1
ATOM 2489 C C . ARG A 1 342 ? -0.754 11.829 2.930 1.00 78.19 342 ARG A C 1
ATOM 2491 O O . ARG A 1 342 ? -0.188 10.750 2.799 1.00 78.19 342 ARG A O 1
ATOM 2498 N N . LEU A 1 343 ? -1.496 12.398 1.982 1.00 75.69 343 LEU A N 1
ATOM 2499 C CA . LEU A 1 343 ? -1.822 11.775 0.695 1.00 75.69 343 LEU A CA 1
ATOM 2500 C C . LEU A 1 343 ? -0.907 12.256 -0.437 1.00 75.69 343 LEU A C 1
ATOM 2502 O O . LEU A 1 343 ? -0.469 11.458 -1.256 1.00 75.69 343 LEU A O 1
ATOM 2506 N N . GLN A 1 344 ? -0.613 13.558 -0.478 1.00 74.19 344 GLN A N 1
ATOM 2507 C CA . GLN A 1 344 ? 0.299 14.170 -1.448 1.00 74.19 344 GLN A CA 1
ATOM 2508 C C . GLN A 1 344 ? 0.926 15.429 -0.845 1.00 74.19 344 GLN A C 1
ATOM 2510 O O . GLN A 1 344 ? 0.406 16.013 0.110 1.00 74.19 344 GLN A O 1
ATOM 2515 N N . THR A 1 345 ? 2.071 15.849 -1.376 1.00 78.00 345 THR A N 1
ATOM 2516 C CA . THR A 1 345 ? 2.680 17.144 -1.068 1.00 78.00 345 THR A CA 1
ATOM 2517 C C . THR A 1 345 ? 3.164 17.799 -2.354 1.00 78.00 345 THR A C 1
ATOM 2519 O O . THR A 1 345 ? 3.892 17.179 -3.124 1.00 78.00 345 THR A O 1
ATOM 2522 N N . LEU A 1 346 ? 2.762 19.048 -2.566 1.00 77.56 346 LEU A N 1
ATOM 2523 C CA . LEU A 1 346 ? 3.236 19.904 -3.646 1.00 77.56 346 LEU A CA 1
ATOM 2524 C C . LEU A 1 346 ? 4.236 20.909 -3.078 1.00 77.56 346 LEU A C 1
ATOM 2526 O O . LEU A 1 346 ? 4.088 21.365 -1.941 1.00 77.56 346 LEU A O 1
ATOM 2530 N N . TRP A 1 347 ? 5.233 21.260 -3.880 1.00 77.00 347 TRP A N 1
ATOM 2531 C CA . TRP A 1 347 ? 6.252 22.236 -3.523 1.00 77.00 347 TRP A CA 1
ATOM 2532 C C . TRP A 1 347 ? 6.341 23.288 -4.613 1.00 77.00 347 TRP A C 1
ATOM 2534 O O . TRP A 1 347 ? 6.255 22.960 -5.794 1.00 77.00 347 TRP A O 1
ATOM 2544 N N . SER A 1 348 ? 6.549 24.534 -4.212 1.00 76.56 348 SER A N 1
ATOM 2545 C CA . SER A 1 348 ? 6.830 25.628 -5.130 1.00 76.56 348 SER A CA 1
ATOM 2546 C C . SER A 1 348 ? 7.802 26.608 -4.494 1.00 76.56 348 SER A C 1
ATOM 2548 O O . SER A 1 348 ? 7.825 26.782 -3.272 1.00 76.56 348 SER A O 1
ATOM 2550 N N . ARG A 1 349 ? 8.565 27.310 -5.335 1.00 82.75 349 ARG A N 1
ATOM 2551 C CA . ARG A 1 349 ? 9.172 28.574 -4.915 1.00 82.75 349 ARG A CA 1
ATOM 2552 C C . ARG A 1 349 ? 8.073 29.571 -4.559 1.00 82.75 349 ARG A C 1
ATOM 2554 O O . ARG A 1 349 ? 6.999 29.562 -5.164 1.00 82.75 349 ARG A O 1
ATOM 2561 N N . TRP A 1 350 ? 8.345 30.388 -3.554 1.00 83.75 350 TRP A N 1
ATOM 2562 C CA . TRP A 1 350 ? 7.443 31.414 -3.062 1.00 83.75 350 TRP A CA 1
ATOM 2563 C C . TRP A 1 350 ? 8.111 32.792 -3.153 1.00 83.75 350 TRP A C 1
ATOM 2565 O O . TRP A 1 350 ? 9.286 32.890 -2.793 1.00 83.75 350 TRP A O 1
ATOM 2575 N N . PRO A 1 351 ? 7.398 33.848 -3.586 1.00 85.75 351 PRO A N 1
ATOM 2576 C CA . PRO A 1 351 ? 6.054 33.826 -4.177 1.00 85.75 351 PRO A CA 1
ATOM 2577 C C . PRO A 1 351 ? 6.023 33.108 -5.536 1.00 85.75 351 PRO A C 1
ATOM 2579 O O . PRO A 1 351 ? 7.054 32.939 -6.188 1.00 85.75 351 PRO A O 1
ATOM 2582 N N . ILE A 1 352 ? 4.843 32.657 -5.962 1.00 82.94 352 ILE A N 1
ATOM 2583 C CA . ILE A 1 352 ? 4.689 31.951 -7.240 1.00 82.94 352 ILE A CA 1
ATOM 2584 C C . ILE A 1 352 ? 4.645 33.005 -8.354 1.00 82.94 352 ILE A C 1
ATOM 2586 O O . ILE A 1 352 ? 3.710 33.803 -8.417 1.00 82.94 352 ILE A O 1
ATOM 2590 N N . ALA A 1 353 ? 5.694 33.046 -9.183 1.00 71.12 353 ALA A N 1
ATOM 2591 C CA . ALA A 1 353 ? 5.934 34.127 -10.145 1.00 71.12 353 ALA A CA 1
ATOM 2592 C C . ALA A 1 353 ? 5.005 34.104 -11.377 1.00 71.12 353 ALA A C 1
ATOM 2594 O O . ALA A 1 353 ? 4.676 35.168 -11.897 1.00 71.12 353 ALA A O 1
ATOM 2595 N N . ASP A 1 354 ? 4.553 32.921 -11.811 1.00 59.12 354 ASP A N 1
ATOM 2596 C CA . ASP A 1 354 ? 3.698 32.748 -12.991 1.00 59.12 354 ASP A CA 1
ATOM 2597 C C . ASP A 1 354 ? 2.257 32.398 -12.596 1.00 59.12 354 ASP A C 1
ATOM 2599 O O . ASP A 1 354 ? 2.021 31.555 -11.733 1.00 59.12 354 ASP A O 1
ATOM 2603 N N . SER A 1 355 ? 1.275 32.965 -13.302 1.00 50.53 355 SER A N 1
ATOM 2604 C CA . SER A 1 355 ? -0.158 32.609 -13.213 1.00 50.53 355 SER A CA 1
ATOM 2605 C C . SER A 1 355 ? -0.488 31.240 -13.846 1.00 50.53 355 SER A C 1
ATOM 2607 O O . SER A 1 355 ? -1.631 30.960 -14.206 1.00 50.53 355 SER A O 1
ATOM 2609 N N . GLY A 1 356 ? 0.517 30.373 -13.994 1.00 51.50 356 GLY A N 1
ATOM 2610 C CA . GLY A 1 356 ? 0.403 29.032 -14.554 1.00 51.50 356 GLY A CA 1
ATOM 2611 C C . GLY A 1 356 ? 0.451 27.966 -13.465 1.00 51.50 356 GLY A C 1
ATOM 2612 O O . GLY A 1 356 ? 1.264 28.039 -12.547 1.00 51.50 356 GLY A O 1
ATOM 2613 N N . ALA A 1 357 ? -0.407 26.953 -13.586 1.00 45.69 357 ALA A N 1
ATOM 2614 C CA . ALA A 1 357 ? -0.444 25.824 -12.667 1.00 45.69 357 ALA A CA 1
ATOM 2615 C C . ALA A 1 357 ? 0.922 25.109 -12.617 1.00 45.69 357 ALA A C 1
ATOM 2617 O O . ALA A 1 357 ? 1.317 24.447 -13.582 1.00 45.69 357 ALA A O 1
ATOM 2618 N N . GLN A 1 358 ? 1.633 25.190 -11.488 1.00 52.56 358 GLN A N 1
ATOM 2619 C CA . GLN A 1 358 ? 2.763 24.299 -11.233 1.00 52.56 358 GLN A CA 1
ATOM 2620 C C . GLN A 1 358 ? 2.199 22.942 -10.811 1.00 52.56 358 GLN A C 1
ATOM 2622 O O . GLN A 1 358 ? 1.758 22.735 -9.677 1.00 52.56 358 GLN A O 1
ATOM 2627 N N . ARG A 1 359 ? 2.162 22.007 -11.765 1.00 47.03 359 ARG A N 1
ATOM 2628 C CA . ARG A 1 359 ? 1.834 20.606 -11.494 1.00 47.03 359 ARG A CA 1
ATOM 2629 C C . ARG A 1 359 ? 3.000 19.970 -10.746 1.00 47.03 359 ARG A C 1
ATOM 2631 O O . ARG A 1 359 ? 4.121 19.963 -11.252 1.00 47.03 359 ARG A O 1
ATOM 2638 N N . SER A 1 360 ? 2.735 19.354 -9.592 1.00 45.19 360 SER A N 1
ATOM 2639 C CA . SER A 1 360 ? 3.591 18.235 -9.194 1.00 45.19 360 SER A CA 1
ATOM 2640 C C . SER A 1 360 ? 3.365 17.159 -10.229 1.00 45.19 360 SER A C 1
ATOM 2642 O O . SER A 1 360 ? 2.233 16.753 -10.492 1.00 45.19 360 SER A O 1
ATOM 2644 N N . LEU A 1 361 ? 4.446 16.737 -10.865 1.00 49.53 361 LEU A N 1
ATOM 2645 C CA . LEU A 1 361 ? 4.386 15.551 -11.683 1.00 49.53 361 LEU A CA 1
ATOM 2646 C C . LEU A 1 361 ? 4.007 14.398 -10.752 1.00 49.53 361 LEU A C 1
ATOM 2648 O O . LEU A 1 361 ? 4.709 14.140 -9.774 1.00 49.53 361 LEU A O 1
ATOM 2652 N N . ALA A 1 362 ? 2.876 13.753 -11.040 1.00 54.38 362 ALA A N 1
ATOM 2653 C CA . ALA A 1 362 ? 2.479 12.526 -10.371 1.00 54.38 362 ALA A CA 1
ATOM 2654 C C . ALA A 1 362 ? 3.685 11.577 -10.286 1.00 54.38 362 ALA A C 1
ATOM 2656 O O . ALA A 1 362 ? 4.383 11.437 -11.299 1.00 54.38 362 ALA A O 1
ATOM 2657 N N . PRO A 1 363 ? 3.938 10.948 -9.124 1.00 68.56 363 PRO A N 1
ATOM 2658 C CA . PRO A 1 363 ? 4.986 9.954 -9.026 1.00 68.56 363 PRO A CA 1
ATOM 2659 C C . PRO A 1 363 ? 4.664 8.802 -9.982 1.00 68.56 363 PRO A C 1
ATOM 2661 O O . PRO A 1 363 ? 3.589 8.205 -9.911 1.00 68.56 363 PRO A O 1
ATOM 2664 N N . VAL A 1 364 ? 5.576 8.531 -10.906 1.00 83.06 364 VAL A N 1
ATOM 2665 C CA . VAL A 1 364 ? 5.436 7.520 -11.953 1.00 83.06 364 VAL A CA 1
ATOM 2666 C C . VAL A 1 364 ? 6.329 6.333 -11.606 1.00 83.06 364 VAL A C 1
ATOM 2668 O O . VAL A 1 364 ? 7.466 6.511 -11.170 1.00 83.06 364 VAL A O 1
ATOM 2671 N N . VAL A 1 365 ? 5.833 5.113 -11.796 1.00 94.75 365 VAL A N 1
ATOM 2672 C CA . VAL A 1 365 ? 6.584 3.886 -11.507 1.00 94.75 365 VAL A CA 1
ATOM 2673 C C . VAL A 1 365 ? 7.072 3.237 -12.794 1.00 94.75 365 VAL A C 1
ATOM 2675 O O . VAL A 1 365 ? 6.295 3.071 -13.726 1.00 94.75 365 VAL A O 1
ATOM 2678 N N . PHE A 1 366 ? 8.328 2.805 -12.829 1.00 97.50 366 PHE A N 1
ATOM 2679 C CA . PHE A 1 366 ? 8.820 1.838 -13.808 1.00 97.50 366 PHE A CA 1
ATOM 2680 C C . PHE A 1 366 ? 8.777 0.448 -13.171 1.00 97.50 366 PHE A C 1
ATOM 2682 O O . PHE A 1 366 ? 9.228 0.283 -12.039 1.00 97.50 366 PHE A O 1
ATOM 2689 N N . VAL A 1 367 ? 8.242 -0.557 -13.865 1.00 98.50 367 VAL A N 1
ATOM 2690 C CA . VAL A 1 367 ? 8.283 -1.949 -13.389 1.00 98.50 367 VAL A CA 1
ATOM 2691 C C . VAL A 1 367 ? 9.275 -2.742 -14.224 1.00 98.50 367 VAL A C 1
ATOM 2693 O O . VAL A 1 367 ? 9.124 -2.844 -15.441 1.00 98.50 367 VAL A O 1
ATOM 2696 N N . TYR A 1 368 ? 10.256 -3.345 -13.560 1.00 98.56 368 TYR A N 1
ATOM 2697 C CA . TYR A 1 368 ? 11.123 -4.351 -14.159 1.00 98.56 368 TYR A CA 1
ATOM 2698 C C . TYR A 1 368 ? 10.968 -5.661 -13.389 1.00 98.56 368 TYR A C 1
ATOM 2700 O O . TYR A 1 368 ? 11.302 -5.749 -12.213 1.00 98.56 368 TYR A O 1
ATOM 2708 N N . GLY A 1 369 ? 10.382 -6.666 -14.027 1.00 95.94 369 GLY A N 1
ATOM 2709 C CA . GLY A 1 369 ? 10.042 -7.923 -13.373 1.00 95.94 369 GLY A CA 1
ATOM 2710 C C . GLY A 1 369 ? 8.829 -8.572 -14.014 1.00 95.94 369 GLY A C 1
ATOM 2711 O O . GLY A 1 369 ? 8.535 -8.393 -15.191 1.00 95.94 369 GLY A O 1
ATOM 2712 N N . SER A 1 370 ? 8.070 -9.327 -13.238 1.00 96.62 370 SER A N 1
ATOM 2713 C CA . SER A 1 370 ? 7.038 -10.207 -13.768 1.00 96.62 370 SER A CA 1
ATOM 2714 C C . SER A 1 370 ? 5.627 -9.604 -13.726 1.00 96.62 370 SER A C 1
ATOM 2716 O O . SER A 1 370 ? 5.370 -8.476 -13.293 1.00 96.62 370 SER A O 1
ATOM 2718 N N . CYS A 1 371 ? 4.649 -10.396 -14.176 1.00 93.75 371 CYS A N 1
ATOM 2719 C CA . CYS A 1 371 ? 3.234 -10.062 -14.030 1.00 93.75 371 CYS A CA 1
ATOM 2720 C C . CYS A 1 371 ? 2.797 -9.945 -12.561 1.00 93.75 371 CYS A C 1
ATOM 2722 O O . CYS A 1 371 ? 1.778 -9.310 -12.303 1.00 93.75 371 CYS A O 1
ATOM 2724 N N . VAL A 1 372 ? 3.571 -10.484 -11.610 1.00 96.19 372 VAL A N 1
ATOM 2725 C CA . VAL A 1 372 ? 3.299 -10.379 -10.168 1.00 96.19 372 VAL A CA 1
ATOM 2726 C C . VAL A 1 372 ? 3.289 -8.927 -9.705 1.00 96.19 372 VAL A C 1
ATOM 2728 O O . VAL A 1 372 ? 2.401 -8.522 -8.961 1.00 96.19 372 VAL A O 1
ATOM 2731 N N . THR A 1 373 ? 4.228 -8.112 -10.177 1.00 97.56 373 THR A N 1
ATOM 2732 C CA . THR A 1 373 ? 4.231 -6.685 -9.847 1.00 97.56 373 THR A CA 1
ATOM 2733 C C . THR A 1 373 ? 3.248 -5.922 -10.726 1.00 97.56 373 THR A C 1
ATOM 2735 O O . THR A 1 373 ? 2.437 -5.143 -10.224 1.00 97.56 373 THR A O 1
ATOM 2738 N N . ARG A 1 374 ? 3.265 -6.170 -12.043 1.00 96.38 374 ARG A N 1
ATOM 2739 C CA . ARG A 1 374 ? 2.447 -5.414 -13.002 1.00 96.38 374 ARG A CA 1
ATOM 2740 C C . ARG A 1 374 ? 0.948 -5.545 -12.751 1.00 96.38 374 ARG A C 1
ATOM 2742 O O . ARG A 1 374 ? 0.221 -4.579 -12.959 1.00 96.38 374 ARG A O 1
ATOM 2749 N N . ASP A 1 375 ? 0.456 -6.705 -12.319 1.00 95.69 375 ASP A N 1
ATOM 2750 C CA . ASP A 1 375 ? -0.984 -6.898 -12.117 1.00 95.69 375 ASP A CA 1
ATOM 2751 C C . ASP A 1 375 ? -1.557 -6.044 -10.976 1.00 95.69 375 ASP A C 1
ATOM 2753 O O . ASP A 1 375 ? -2.737 -5.694 -11.032 1.00 95.69 375 ASP A O 1
ATOM 2757 N N . ALA A 1 376 ? -0.724 -5.580 -10.035 1.00 94.88 376 ALA A N 1
ATOM 2758 C CA . ALA A 1 376 ? -1.135 -4.583 -9.047 1.00 94.88 376 ALA A CA 1
ATOM 2759 C C . ALA A 1 376 ? -1.561 -3.251 -9.688 1.00 94.88 376 ALA A C 1
ATOM 2761 O O . ALA A 1 376 ? -2.453 -2.579 -9.177 1.00 94.88 376 ALA A O 1
ATOM 2762 N N . PHE A 1 377 ? -1.001 -2.901 -10.850 1.00 92.81 377 PHE A N 1
ATOM 2763 C CA . PHE A 1 377 ? -1.327 -1.672 -11.580 1.00 92.81 377 PHE A CA 1
ATOM 2764 C C . PHE A 1 377 ? -2.655 -1.739 -12.341 1.00 92.81 377 PHE A C 1
ATOM 2766 O O . PHE A 1 377 ? -3.124 -0.725 -12.849 1.00 92.81 377 PHE A O 1
ATOM 2773 N N . ALA A 1 378 ? -3.286 -2.916 -12.410 1.00 89.25 378 ALA A N 1
ATOM 2774 C CA . ALA A 1 378 ? -4.646 -3.047 -12.927 1.00 89.25 378 ALA A CA 1
ATOM 2775 C C . ALA A 1 378 ? -5.715 -2.691 -11.876 1.00 89.25 378 ALA A C 1
ATOM 2777 O O . ALA A 1 378 ? -6.891 -2.569 -12.221 1.00 89.25 378 ALA A O 1
ATOM 2778 N N . LEU A 1 379 ? -5.331 -2.548 -10.601 1.00 84.00 379 LEU A N 1
ATOM 2779 C CA . LEU A 1 379 ? -6.241 -2.168 -9.526 1.00 84.00 379 LEU A CA 1
ATOM 2780 C C . LEU A 1 379 ? -6.467 -0.653 -9.493 1.00 84.00 379 LEU A C 1
ATOM 2782 O O . LEU A 1 379 ? -5.602 0.151 -9.843 1.00 84.00 379 LEU A O 1
ATOM 2786 N N . SER A 1 380 ? -7.638 -0.247 -9.004 1.00 75.69 380 SER A N 1
ATOM 2787 C CA . SER A 1 380 ? -7.933 1.163 -8.752 1.00 75.69 380 SER A CA 1
ATOM 2788 C C . SER A 1 380 ? -6.982 1.744 -7.703 1.00 75.69 380 SER A C 1
ATOM 2790 O O . SER A 1 380 ? -6.804 1.146 -6.643 1.00 75.69 380 SER A O 1
ATOM 2792 N N . GLY A 1 381 ? -6.445 2.936 -7.964 1.00 67.12 381 GLY A N 1
ATOM 2793 C CA . GLY A 1 381 ? -5.553 3.633 -7.031 1.00 67.12 381 GLY A CA 1
ATOM 2794 C C . GLY A 1 381 ? -4.063 3.367 -7.255 1.00 67.12 381 GLY A C 1
ATOM 2795 O O . GLY A 1 381 ? -3.245 3.926 -6.530 1.00 67.12 381 GLY A O 1
ATOM 2796 N N . ALA A 1 382 ? -3.700 2.560 -8.257 1.00 77.31 382 ALA A N 1
ATOM 2797 C CA . ALA A 1 382 ? -2.311 2.421 -8.676 1.00 77.31 382 ALA A CA 1
ATOM 2798 C C . ALA A 1 382 ? -1.753 3.743 -9.249 1.00 77.31 382 ALA A C 1
ATOM 2800 O O . ALA A 1 382 ? -2.483 4.457 -9.945 1.00 77.31 382 ALA A O 1
ATOM 2801 N N . PRO A 1 383 ? -0.474 4.076 -8.981 1.00 78.94 383 PRO A N 1
ATOM 2802 C CA . PRO A 1 383 ? 0.176 5.225 -9.603 1.00 78.94 383 PRO A CA 1
ATOM 2803 C C . PRO A 1 383 ? 0.379 4.991 -11.112 1.00 78.94 383 PRO A C 1
ATOM 2805 O O . PRO A 1 383 ? 0.356 3.842 -11.565 1.00 78.94 383 PRO A O 1
ATOM 2808 N N . PRO A 1 384 ? 0.610 6.053 -11.904 1.00 81.19 384 PRO A N 1
ATOM 2809 C CA . PRO A 1 384 ? 0.947 5.924 -13.315 1.00 81.19 384 PRO A CA 1
ATOM 2810 C C . PRO A 1 384 ? 2.141 4.997 -13.543 1.00 81.19 384 PRO A C 1
ATOM 2812 O O . PRO A 1 384 ? 3.166 5.104 -12.868 1.00 81.19 384 PRO A O 1
ATOM 2815 N N . LEU A 1 385 ? 2.009 4.112 -14.527 1.00 90.94 385 LEU A N 1
ATOM 2816 C CA . LEU A 1 385 ? 3.074 3.223 -14.971 1.00 90.94 385 LEU A CA 1
ATOM 2817 C C . LEU A 1 385 ? 3.829 3.898 -16.126 1.00 90.94 385 LEU A C 1
ATOM 2819 O O . LEU A 1 385 ? 3.232 4.162 -17.168 1.00 90.94 385 LEU A O 1
ATOM 2823 N N . ALA A 1 386 ? 5.112 4.202 -15.923 1.00 88.69 386 ALA A N 1
ATOM 2824 C CA . ALA A 1 386 ? 6.004 4.771 -16.933 1.00 88.69 386 ALA A CA 1
ATOM 2825 C C . ALA A 1 386 ? 6.250 3.751 -18.040 1.00 88.69 386 ALA A C 1
ATOM 2827 O O . ALA A 1 386 ? 6.076 4.038 -19.220 1.00 88.69 386 ALA A O 1
ATOM 2828 N N . ASP A 1 387 ? 6.651 2.553 -17.619 1.00 93.88 387 ASP A N 1
ATOM 2829 C CA . ASP A 1 387 ? 6.925 1.431 -18.493 1.00 93.88 387 ASP A CA 1
ATOM 2830 C C . ASP A 1 387 ? 6.938 0.116 -17.702 1.00 93.88 387 ASP A C 1
ATOM 2832 O O . ASP A 1 387 ? 6.969 0.102 -16.465 1.00 93.88 387 ASP A O 1
ATOM 2836 N N . TYR A 1 388 ? 6.906 -0.991 -18.436 1.00 97.69 388 TYR A N 1
ATOM 2837 C CA . TYR A 1 388 ? 6.953 -2.346 -17.918 1.00 97.69 388 TYR A CA 1
ATOM 2838 C C . TYR A 1 388 ? 7.803 -3.248 -18.813 1.00 97.69 388 TYR A C 1
ATOM 2840 O O . TYR A 1 388 ? 7.438 -3.501 -19.966 1.00 97.69 388 TYR A O 1
ATOM 2848 N N . ILE A 1 389 ? 8.892 -3.769 -18.243 1.00 98.06 389 ILE A N 1
ATOM 2849 C CA . ILE A 1 389 ? 9.772 -4.767 -18.859 1.00 98.06 389 ILE A CA 1
ATOM 2850 C C . ILE A 1 389 ? 9.742 -6.051 -18.029 1.00 98.06 389 ILE A C 1
ATOM 2852 O O . ILE A 1 389 ? 9.811 -6.012 -16.803 1.00 98.06 389 ILE A O 1
ATOM 2856 N N . ALA A 1 390 ? 9.620 -7.182 -18.715 1.00 96.88 390 ALA A N 1
ATOM 2857 C CA . ALA A 1 390 ? 9.479 -8.519 -18.154 1.00 96.88 390 ALA A CA 1
ATOM 2858 C C . ALA A 1 390 ? 10.191 -9.547 -19.025 1.00 96.88 390 ALA A C 1
ATOM 2860 O O . ALA A 1 390 ? 10.634 -9.233 -20.127 1.00 96.88 390 ALA A O 1
ATOM 2861 N N . ARG A 1 391 ? 10.210 -10.802 -18.567 1.00 95.19 391 ARG A N 1
ATOM 2862 C CA . ARG A 1 391 ? 10.773 -11.953 -19.296 1.00 95.19 391 ARG A CA 1
ATOM 2863 C C . ARG A 1 391 ? 12.247 -11.768 -19.654 1.00 95.19 391 ARG A C 1
ATOM 2865 O O . ARG A 1 391 ? 12.684 -12.243 -20.694 1.00 95.19 391 ARG A O 1
ATOM 2872 N N . SER A 1 392 ? 12.980 -11.090 -18.781 1.00 96.06 392 SER A N 1
ATOM 2873 C CA . SER A 1 392 ? 14.405 -10.821 -18.917 1.00 96.06 392 SER A CA 1
ATOM 2874 C C . SER A 1 392 ? 15.002 -10.891 -17.509 1.00 96.06 392 SER A C 1
ATOM 2876 O O . SER A 1 392 ? 14.723 -10.006 -16.703 1.00 96.06 392 SER A O 1
ATOM 2878 N N . PRO A 1 393 ? 15.687 -11.987 -17.136 1.00 97.75 393 PRO A N 1
ATOM 2879 C CA . PRO A 1 393 ? 16.484 -12.064 -15.921 1.00 97.75 393 PRO A CA 1
ATOM 2880 C C . PRO A 1 393 ? 17.619 -11.039 -15.967 1.00 97.75 393 PRO A C 1
ATOM 2882 O O . PRO A 1 393 ? 18.179 -10.768 -17.033 1.00 97.75 393 PRO A O 1
ATOM 2885 N N . LEU A 1 394 ? 18.023 -10.518 -14.808 1.00 97.94 394 LEU A N 1
ATOM 2886 C CA . LEU A 1 394 ? 19.091 -9.516 -14.682 1.00 97.94 394 LEU A CA 1
ATOM 2887 C C . LEU A 1 394 ? 20.386 -9.935 -15.378 1.00 97.94 394 LEU A C 1
ATOM 2889 O O . LEU A 1 394 ? 21.021 -9.118 -16.048 1.00 97.94 394 LEU A O 1
ATOM 2893 N N . GLY A 1 395 ? 20.740 -11.217 -15.255 1.00 96.44 395 GLY A N 1
ATOM 2894 C CA . GLY A 1 395 ? 21.930 -11.780 -15.884 1.00 96.44 395 GLY A CA 1
ATOM 2895 C C . GLY A 1 395 ? 21.925 -11.682 -17.409 1.00 96.44 395 GLY A C 1
ATOM 2896 O O . GLY A 1 395 ? 22.986 -11.510 -18.000 1.00 96.44 395 GLY A O 1
ATOM 2897 N N . SER A 1 396 ? 20.755 -11.727 -18.054 1.00 96.38 396 SER A N 1
ATOM 2898 C CA . SER A 1 396 ? 20.650 -11.533 -19.501 1.00 96.38 396 SER A CA 1
ATOM 2899 C C . SER A 1 396 ? 20.532 -10.061 -19.873 1.00 96.38 396 SER A C 1
ATOM 2901 O O . SER A 1 396 ? 21.249 -9.616 -20.776 1.00 96.38 396 SER A O 1
ATOM 2903 N N . ALA A 1 397 ? 19.706 -9.298 -19.154 1.00 97.06 397 ALA A N 1
ATOM 2904 C CA . ALA A 1 397 ? 19.399 -7.902 -19.461 1.00 97.06 397 ALA A CA 1
ATOM 2905 C C . ALA A 1 397 ? 20.637 -6.990 -19.523 1.00 97.06 397 ALA A C 1
ATOM 2907 O O . ALA A 1 397 ? 20.678 -6.068 -20.336 1.00 97.06 397 ALA A O 1
ATOM 2908 N N . PHE A 1 398 ? 21.640 -7.267 -18.683 1.00 95.62 398 PHE A N 1
ATOM 2909 C CA . PHE A 1 398 ? 22.887 -6.496 -18.573 1.00 95.62 398 PHE A CA 1
ATOM 2910 C C . PHE A 1 398 ? 24.128 -7.246 -19.083 1.00 95.62 398 PHE A C 1
ATOM 2912 O O . PHE A 1 398 ? 25.256 -6.797 -18.880 1.00 95.62 398 PHE A O 1
ATOM 2919 N N . SER A 1 399 ? 23.943 -8.388 -19.748 1.00 93.81 399 SER A N 1
ATOM 2920 C CA . SER A 1 399 ? 25.047 -9.068 -20.434 1.00 93.81 399 SER A CA 1
ATOM 2921 C C . SER A 1 399 ? 25.423 -8.356 -21.740 1.00 93.81 399 SER A C 1
ATOM 2923 O O . SER A 1 399 ? 24.612 -7.599 -22.282 1.00 93.81 399 SER A O 1
ATOM 2925 N N . PRO A 1 400 ? 26.625 -8.601 -22.292 1.00 89.69 400 PRO A N 1
ATOM 2926 C CA . PRO A 1 400 ? 26.961 -8.161 -23.641 1.00 89.69 400 PRO A CA 1
ATOM 2927 C C . PRO A 1 400 ? 25.923 -8.631 -24.676 1.00 89.69 400 PRO A C 1
ATOM 2929 O O . PRO A 1 400 ? 25.343 -9.712 -24.515 1.00 89.69 400 PRO A O 1
ATOM 2932 N N . PRO A 1 401 ? 25.671 -7.843 -25.738 1.00 83.88 401 PRO A N 1
ATOM 2933 C CA . PRO A 1 401 ? 24.749 -8.245 -26.789 1.00 83.88 401 PRO A CA 1
ATOM 2934 C C . PRO A 1 401 ? 25.229 -9.549 -27.449 1.00 83.88 401 PRO A C 1
ATOM 2936 O O . PRO A 1 401 ? 26.432 -9.728 -27.653 1.00 83.88 401 PRO A O 1
ATOM 2939 N N . PRO A 1 402 ? 24.310 -10.470 -27.781 1.00 78.81 402 PRO A N 1
ATOM 2940 C CA . PRO A 1 402 ? 24.663 -11.718 -28.438 1.00 78.81 402 PRO A CA 1
ATOM 2941 C C . PRO A 1 402 ? 25.184 -11.455 -29.859 1.00 78.81 402 PRO A C 1
ATOM 2943 O O . PRO A 1 402 ? 24.652 -10.605 -30.571 1.00 78.81 402 PRO A O 1
ATOM 2946 N N . ASP A 1 403 ? 26.117 -12.282 -30.339 1.00 68.38 403 ASP A N 1
ATOM 2947 C CA . ASP A 1 403 ? 26.554 -12.293 -31.754 1.00 68.38 403 ASP A CA 1
ATOM 2948 C C . ASP A 1 403 ? 25.457 -12.807 -32.719 1.00 68.38 403 ASP A C 1
ATOM 2950 O O . ASP A 1 403 ? 25.655 -12.938 -33.924 1.00 68.38 403 ASP A O 1
ATOM 2954 N N . ALA A 1 404 ? 24.282 -13.131 -32.181 1.00 56.16 404 ALA A N 1
ATOM 2955 C CA . ALA A 1 404 ? 23.266 -13.984 -32.772 1.00 56.16 404 ALA A CA 1
ATOM 2956 C C . ALA A 1 404 ? 21.978 -13.224 -33.142 1.00 56.16 404 ALA A C 1
ATOM 2958 O O . ALA A 1 404 ? 20.868 -13.652 -32.818 1.00 56.16 404 ALA A O 1
ATOM 2959 N N . GLN A 1 405 ? 22.110 -12.110 -33.867 1.00 56.09 405 GLN A N 1
ATOM 2960 C CA . GLN A 1 405 ? 20.951 -11.402 -34.435 1.00 56.09 405 GLN A CA 1
ATOM 2961 C C . GLN A 1 405 ? 20.160 -12.270 -35.441 1.00 56.09 405 GLN A C 1
ATOM 2963 O O . GLN A 1 405 ? 18.981 -12.020 -35.667 1.00 56.09 405 GLN A O 1
ATOM 2968 N N . ASP A 1 406 ? 20.766 -13.344 -35.964 1.0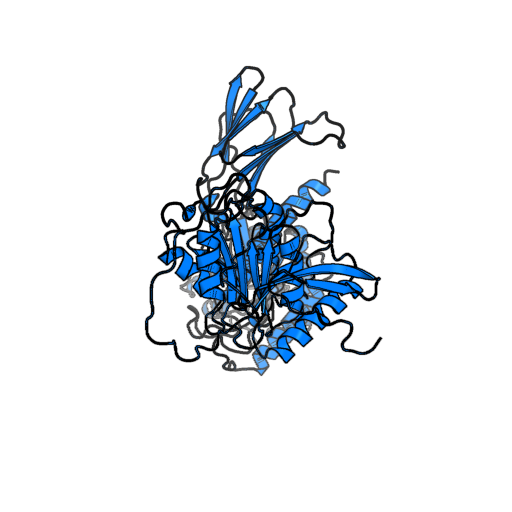0 59.00 406 ASP A N 1
ATOM 2969 C CA . ASP A 1 406 ? 20.161 -14.252 -36.951 1.00 59.00 406 ASP A CA 1
ATOM 2970 C C . ASP A 1 406 ? 19.362 -15.435 -36.350 1.00 59.00 406 ASP A C 1
ATOM 2972 O O . ASP A 1 406 ? 18.792 -16.231 -37.099 1.00 59.00 406 ASP A O 1
ATOM 2976 N N . LEU A 1 407 ? 19.306 -15.599 -35.018 1.00 64.56 407 LEU A N 1
ATOM 2977 C CA . LEU A 1 407 ? 18.679 -16.779 -34.386 1.00 64.56 407 LEU A CA 1
ATOM 2978 C C . LEU A 1 407 ? 17.158 -16.679 -34.200 1.00 64.56 407 LEU A C 1
ATOM 2980 O O . LEU A 1 407 ? 16.520 -17.676 -33.856 1.00 64.56 407 LEU A O 1
ATOM 2984 N N . ILE A 1 408 ? 16.574 -15.490 -34.353 1.00 81.81 408 ILE A N 1
ATOM 2985 C CA . ILE A 1 408 ? 15.212 -15.207 -33.899 1.00 81.81 408 ILE A CA 1
ATOM 2986 C C . ILE A 1 408 ? 14.471 -14.343 -34.925 1.00 81.81 408 ILE A C 1
ATOM 2988 O O . ILE A 1 408 ? 14.999 -13.355 -35.423 1.00 81.81 408 ILE A O 1
ATOM 2992 N N . ARG A 1 409 ? 13.216 -14.698 -35.205 1.00 87.75 409 ARG A N 1
ATOM 2993 C CA . ARG A 1 409 ? 12.263 -13.956 -36.038 1.00 87.75 409 ARG A CA 1
ATOM 2994 C C . ARG A 1 409 ? 11.145 -13.430 -35.158 1.00 87.75 409 ARG A C 1
ATOM 2996 O O . ARG A 1 409 ? 10.233 -14.166 -34.778 1.00 87.75 409 ARG A O 1
ATOM 3003 N N . LEU A 1 410 ? 11.228 -12.157 -34.780 1.00 88.69 410 LEU A N 1
ATOM 3004 C CA . LEU A 1 410 ? 10.247 -11.545 -33.880 1.00 88.69 410 LEU A CA 1
ATOM 3005 C C . LEU A 1 410 ? 8.831 -11.615 -34.466 1.00 88.69 410 LEU A C 1
ATOM 3007 O O . LEU A 1 410 ? 7.868 -11.808 -33.729 1.00 88.69 410 LEU A O 1
ATOM 3011 N N . GLU A 1 411 ? 8.701 -11.493 -35.785 1.00 90.50 411 GLU A N 1
ATOM 3012 C CA . GLU A 1 411 ? 7.447 -11.553 -36.533 1.00 90.50 411 GLU A CA 1
ATOM 3013 C C . GLU A 1 411 ? 6.657 -12.858 -36.346 1.00 90.50 411 GLU A C 1
ATOM 3015 O O . GLU A 1 411 ? 5.431 -12.833 -36.479 1.00 90.50 411 GLU A O 1
ATOM 3020 N N . ASP A 1 412 ? 7.314 -13.957 -35.960 1.00 90.56 412 ASP A N 1
ATOM 3021 C CA . ASP A 1 412 ? 6.659 -15.249 -35.718 1.00 90.56 412 ASP A CA 1
ATOM 3022 C C . ASP A 1 412 ? 5.801 -15.233 -34.439 1.00 90.56 412 ASP A C 1
ATOM 3024 O O . ASP A 1 412 ? 4.881 -16.040 -34.276 1.00 90.56 412 ASP A O 1
ATOM 3028 N N . ASN A 1 413 ? 6.040 -14.280 -33.531 1.00 91.94 413 ASN A N 1
ATOM 3029 C CA . ASN A 1 413 ? 5.207 -14.087 -32.355 1.00 91.94 413 ASN A CA 1
ATOM 3030 C C . ASN A 1 413 ? 4.118 -13.027 -32.622 1.00 91.94 413 ASN A C 1
ATOM 3032 O O . ASN A 1 413 ? 4.430 -11.841 -32.760 1.00 91.94 413 ASN A O 1
ATOM 3036 N N . PRO A 1 414 ? 2.817 -13.385 -32.623 1.00 90.69 414 PRO A N 1
ATOM 3037 C CA . PRO A 1 414 ? 1.742 -12.447 -32.954 1.00 90.69 414 PRO A CA 1
ATOM 3038 C C . PRO A 1 414 ? 1.534 -11.355 -31.891 1.00 90.69 414 PRO A C 1
ATOM 3040 O O . PRO A 1 414 ? 0.985 -10.292 -32.197 1.00 90.69 414 PRO A O 1
ATOM 3043 N N . SER A 1 415 ? 1.999 -11.559 -30.655 1.00 93.25 415 SER A N 1
ATOM 3044 C CA . SER A 1 415 ? 1.823 -10.601 -29.563 1.00 93.25 415 SER A CA 1
ATOM 3045 C C . SER A 1 415 ? 2.880 -9.498 -29.599 1.00 93.25 415 SER A C 1
ATOM 3047 O O . SER A 1 415 ? 4.055 -9.737 -29.333 1.00 93.25 415 SER A O 1
ATOM 3049 N N . ALA A 1 416 ? 2.451 -8.257 -29.851 1.00 91.62 416 ALA A N 1
ATOM 3050 C CA . ALA A 1 416 ? 3.336 -7.087 -29.854 1.00 91.62 416 ALA A CA 1
ATOM 3051 C C . ALA A 1 416 ? 4.079 -6.899 -28.524 1.00 91.62 416 ALA A C 1
ATOM 3053 O O . ALA A 1 416 ? 5.258 -6.559 -28.518 1.00 91.62 416 ALA A O 1
ATOM 3054 N N . PHE A 1 417 ? 3.404 -7.176 -27.406 1.00 92.94 417 PHE A N 1
ATOM 3055 C CA . PHE A 1 417 ? 4.025 -7.138 -26.088 1.00 92.94 417 PHE A CA 1
ATOM 3056 C C . PHE A 1 417 ? 5.125 -8.198 -25.953 1.00 92.94 417 PHE A C 1
ATOM 3058 O O . PHE A 1 417 ? 6.229 -7.872 -25.534 1.00 92.94 417 PHE A O 1
ATOM 3065 N N . GLN A 1 418 ? 4.855 -9.448 -26.341 1.00 94.50 418 GLN A N 1
ATOM 3066 C CA . GLN A 1 418 ? 5.850 -10.521 -26.235 1.00 94.50 418 GLN A CA 1
ATOM 3067 C C . GLN A 1 418 ? 7.054 -10.270 -27.148 1.00 94.50 418 GLN A C 1
ATOM 3069 O O . GLN A 1 418 ? 8.184 -10.430 -26.697 1.00 94.50 418 GLN A O 1
ATOM 3074 N N . ARG A 1 419 ? 6.825 -9.797 -28.384 1.00 95.00 419 ARG A N 1
ATOM 3075 C CA . ARG A 1 419 ? 7.904 -9.371 -29.290 1.00 95.00 419 ARG A CA 1
ATOM 3076 C C . ARG A 1 419 ? 8.791 -8.318 -28.648 1.00 95.00 419 ARG A C 1
ATOM 3078 O O . ARG A 1 419 ? 10.002 -8.458 -28.681 1.00 95.00 419 ARG A O 1
ATOM 3085 N N . ARG A 1 420 ? 8.184 -7.304 -28.024 1.00 95.12 420 ARG A N 1
ATOM 3086 C CA . ARG A 1 420 ? 8.914 -6.241 -27.330 1.00 95.12 420 ARG A CA 1
ATOM 3087 C C . ARG A 1 420 ? 9.799 -6.784 -26.206 1.00 95.12 420 ARG A C 1
ATOM 3089 O O . ARG A 1 420 ? 10.918 -6.317 -26.069 1.00 95.12 420 ARG A O 1
ATOM 3096 N N . MET A 1 421 ? 9.322 -7.742 -25.406 1.00 96.44 421 MET A N 1
ATOM 3097 C CA . MET A 1 421 ? 10.137 -8.316 -24.322 1.00 96.44 421 MET A CA 1
ATOM 3098 C C . MET A 1 421 ? 11.367 -9.044 -24.871 1.00 96.44 421 MET A C 1
ATOM 3100 O O . MET A 1 421 ? 12.471 -8.830 -24.382 1.00 96.44 421 MET A O 1
ATOM 3104 N N . VAL A 1 422 ? 11.181 -9.848 -25.923 1.00 94.94 422 VAL A N 1
ATOM 3105 C CA . VAL A 1 422 ? 12.281 -10.558 -26.593 1.00 94.94 422 VAL A CA 1
ATOM 3106 C C . VAL A 1 422 ? 13.258 -9.567 -27.231 1.00 94.94 422 VAL A C 1
ATOM 3108 O O . VAL A 1 422 ? 14.461 -9.698 -27.058 1.00 94.94 422 VAL A O 1
ATOM 3111 N N . ASP A 1 423 ? 12.751 -8.546 -27.919 1.00 93.25 423 ASP A N 1
ATOM 3112 C CA . ASP A 1 423 ? 13.558 -7.515 -28.578 1.00 93.25 423 ASP A CA 1
ATOM 3113 C C . ASP A 1 423 ? 14.419 -6.711 -27.590 1.00 93.25 423 ASP A C 1
ATOM 3115 O O . ASP A 1 423 ? 15.612 -6.513 -27.818 1.00 93.25 423 ASP A O 1
ATOM 3119 N N . VAL A 1 424 ? 13.837 -6.295 -26.459 1.00 94.06 424 VAL A N 1
ATOM 3120 C CA . VAL A 1 424 ? 14.560 -5.569 -25.403 1.00 94.06 424 VAL A CA 1
ATOM 3121 C C . VAL A 1 424 ? 15.659 -6.435 -24.787 1.00 94.06 424 VAL A C 1
ATOM 3123 O O . VAL A 1 424 ? 16.760 -5.933 -24.565 1.00 94.06 424 VAL A O 1
ATOM 3126 N N . ASP A 1 425 ? 15.388 -7.717 -24.532 1.00 95.12 425 ASP A N 1
ATOM 3127 C CA . ASP A 1 425 ? 16.373 -8.651 -23.979 1.00 95.12 425 ASP A CA 1
ATOM 3128 C C . ASP A 1 425 ? 17.512 -8.948 -24.966 1.00 95.12 425 ASP A C 1
ATOM 3130 O O . ASP A 1 425 ? 18.683 -8.930 -24.589 1.00 95.12 425 ASP A O 1
ATOM 3134 N N . LEU A 1 426 ? 17.193 -9.157 -26.247 1.00 91.06 426 LEU A N 1
ATOM 3135 C CA . LEU A 1 426 ? 18.186 -9.409 -27.294 1.00 91.06 426 LEU A CA 1
ATOM 3136 C C . LEU A 1 426 ? 19.101 -8.210 -27.519 1.00 91.06 426 LEU A C 1
ATOM 3138 O O . LEU A 1 426 ? 20.320 -8.365 -27.559 1.00 91.06 426 LEU A O 1
ATOM 3142 N N . ASN A 1 427 ? 18.522 -7.015 -27.621 1.00 90.31 427 ASN A N 1
ATOM 3143 C CA . ASN A 1 427 ? 19.263 -5.789 -27.904 1.00 90.31 427 ASN A CA 1
ATOM 3144 C C . ASN A 1 427 ? 19.825 -5.108 -26.651 1.00 90.31 427 ASN A C 1
ATOM 3146 O O . ASN A 1 427 ? 20.386 -4.018 -26.756 1.00 90.31 427 ASN A O 1
ATOM 3150 N N . LYS A 1 428 ? 19.673 -5.719 -25.467 1.00 92.69 428 LYS A N 1
ATOM 3151 C CA . LYS A 1 428 ? 20.133 -5.165 -24.178 1.00 92.69 428 LYS A CA 1
ATOM 3152 C C . LYS A 1 428 ? 19.581 -3.761 -23.912 1.00 92.69 428 LYS A C 1
ATOM 3154 O O . LYS A 1 428 ? 20.237 -2.897 -23.339 1.00 92.69 428 LYS A O 1
ATOM 3159 N N . GLY A 1 429 ? 18.333 -3.537 -24.324 1.00 91.00 429 GLY A N 1
ATOM 3160 C CA . GLY A 1 429 ? 17.687 -2.226 -24.318 1.00 91.00 429 GLY A CA 1
ATOM 3161 C C . GLY A 1 429 ? 17.244 -1.734 -22.938 1.00 91.00 429 GLY A C 1
ATOM 3162 O O . GLY A 1 429 ? 16.827 -0.583 -22.820 1.00 91.00 429 GLY A O 1
ATOM 3163 N N . LEU A 1 430 ? 17.312 -2.569 -21.892 1.00 96.62 430 LEU A N 1
ATOM 3164 C CA . LEU A 1 430 ? 16.823 -2.211 -20.557 1.00 96.62 430 LEU A CA 1
ATOM 3165 C C . LEU A 1 430 ? 17.536 -0.974 -19.993 1.00 96.62 430 LEU A C 1
ATOM 3167 O O . LEU A 1 430 ? 16.859 -0.067 -19.518 1.00 96.62 430 LEU A O 1
ATOM 3171 N N . ALA A 1 431 ? 18.869 -0.907 -20.079 1.00 84.62 431 ALA A N 1
ATOM 3172 C CA . ALA A 1 431 ? 19.632 0.240 -19.584 1.00 84.62 431 ALA A CA 1
ATOM 3173 C C . ALA A 1 431 ? 19.192 1.541 -20.276 1.00 84.62 431 ALA A C 1
ATOM 3175 O O . ALA A 1 431 ? 18.821 2.505 -19.612 1.00 84.62 431 ALA A O 1
ATOM 3176 N N . THR A 1 432 ? 19.098 1.527 -21.609 1.00 80.56 432 THR A N 1
ATOM 3177 C CA . THR A 1 432 ? 18.624 2.675 -22.393 1.00 80.56 432 THR A CA 1
ATOM 3178 C C . THR A 1 432 ? 17.196 3.078 -22.027 1.00 80.56 432 THR A C 1
ATOM 3180 O O . THR A 1 432 ? 16.895 4.269 -21.942 1.00 80.56 432 THR A O 1
ATOM 3183 N N . LEU A 1 433 ? 16.297 2.119 -21.792 1.00 83.88 433 LEU A N 1
ATOM 3184 C CA . LEU A 1 433 ? 14.928 2.409 -21.359 1.00 83.88 433 LEU A CA 1
ATOM 3185 C C . LEU A 1 433 ? 14.896 3.048 -19.969 1.00 83.88 433 LEU A C 1
ATOM 3187 O O . LEU A 1 433 ? 14.162 4.014 -19.776 1.00 83.88 433 LEU A O 1
ATOM 3191 N N . LEU A 1 434 ? 15.701 2.558 -19.026 1.00 83.50 434 LEU A N 1
ATOM 3192 C CA . LEU A 1 434 ? 15.807 3.126 -17.680 1.00 83.50 434 LEU A CA 1
ATOM 3193 C C . LEU A 1 434 ? 16.407 4.543 -17.692 1.00 83.50 434 LEU A C 1
ATOM 3195 O O . LEU A 1 434 ? 15.984 5.390 -16.913 1.00 83.50 434 LEU A O 1
ATOM 3199 N N . GLU A 1 435 ? 17.347 4.835 -18.590 1.00 75.69 435 GLU A N 1
ATOM 3200 C CA . GLU A 1 435 ? 17.947 6.172 -18.716 1.00 75.69 435 GLU A CA 1
ATOM 3201 C C . GLU A 1 435 ? 17.027 7.174 -19.429 1.00 75.69 435 GLU A C 1
ATOM 3203 O O . GLU A 1 435 ? 16.973 8.350 -19.066 1.00 75.69 435 GLU A O 1
ATOM 3208 N N . SER A 1 436 ? 16.301 6.722 -20.455 1.00 67.00 436 SER A N 1
ATOM 3209 C CA . SER A 1 436 ? 15.475 7.592 -21.308 1.00 67.00 436 SER A CA 1
ATOM 3210 C C . SER A 1 436 ? 14.039 7.776 -20.812 1.00 67.00 436 SER A C 1
ATOM 3212 O O . SER A 1 436 ? 13.368 8.733 -21.208 1.00 67.00 436 SER A O 1
ATOM 3214 N N . THR A 1 437 ? 13.554 6.896 -19.935 1.00 73.25 437 THR A N 1
ATOM 3215 C CA . THR A 1 437 ? 12.187 6.954 -19.407 1.00 73.25 437 THR A CA 1
ATOM 3216 C C . THR A 1 437 ? 12.148 7.729 -18.099 1.00 73.25 437 THR A C 1
ATOM 3218 O O . THR A 1 437 ? 12.824 7.392 -17.130 1.00 73.25 437 THR A O 1
ATOM 3221 N N . ARG A 1 438 ? 11.282 8.743 -18.011 1.00 76.50 438 ARG A N 1
ATOM 3222 C CA . ARG A 1 438 ? 11.022 9.417 -16.735 1.00 76.50 438 ARG A CA 1
ATOM 3223 C C . ARG A 1 438 ? 10.223 8.499 -15.802 1.00 76.50 438 ARG A C 1
ATOM 3225 O O . ARG A 1 438 ? 9.075 8.173 -16.093 1.00 76.50 438 ARG A O 1
ATOM 3232 N N . PHE A 1 439 ? 10.776 8.210 -14.629 1.00 82.12 439 PHE A N 1
ATOM 3233 C CA . PHE A 1 439 ? 10.069 7.590 -13.507 1.00 82.12 439 PHE A CA 1
ATOM 3234 C C . PHE A 1 439 ? 10.622 8.091 -12.172 1.00 82.12 439 PHE A C 1
ATOM 3236 O O . PHE A 1 439 ? 11.740 8.593 -12.102 1.00 82.12 439 PHE A O 1
ATOM 3243 N N . ASP A 1 440 ? 9.859 7.936 -11.100 1.00 81.12 440 ASP A N 1
ATOM 3244 C CA . ASP A 1 440 ? 10.236 8.356 -9.750 1.00 81.12 440 ASP A CA 1
ATOM 3245 C C . ASP A 1 440 ? 10.672 7.153 -8.892 1.00 81.12 440 ASP A C 1
ATOM 3247 O O . ASP A 1 440 ? 11.545 7.290 -8.038 1.00 81.12 440 ASP A O 1
ATOM 3251 N N . LEU A 1 441 ? 10.135 5.960 -9.179 1.00 92.50 441 LEU A N 1
ATOM 3252 C CA . LEU A 1 441 ? 10.476 4.702 -8.509 1.00 92.50 441 LEU A CA 1
ATOM 3253 C C . LEU A 1 441 ? 10.594 3.553 -9.520 1.00 92.50 441 LEU A C 1
ATOM 3255 O O . LEU A 1 441 ? 9.715 3.391 -10.367 1.00 92.50 441 LEU A O 1
ATOM 3259 N N . LEU A 1 442 ? 11.644 2.741 -9.403 1.00 97.44 442 LEU A N 1
ATOM 3260 C CA . LEU A 1 442 ? 11.751 1.436 -10.052 1.00 97.44 442 LEU A CA 1
ATOM 3261 C C . LEU A 1 442 ? 11.251 0.363 -9.082 1.00 97.44 442 LEU A C 1
ATOM 3263 O O . LEU A 1 442 ? 11.788 0.234 -7.985 1.00 97.44 442 LEU A O 1
ATOM 3267 N N . VAL A 1 443 ? 10.250 -0.420 -9.480 1.00 98.50 443 VAL A N 1
ATOM 3268 C CA . VAL A 1 443 ? 9.829 -1.609 -8.729 1.00 98.50 443 VAL A CA 1
ATOM 3269 C C . VAL A 1 443 ? 10.374 -2.850 -9.423 1.00 98.50 443 VAL A C 1
ATOM 3271 O O . VAL A 1 443 ? 10.043 -3.111 -10.582 1.00 98.50 443 VAL A O 1
ATOM 3274 N N . LEU A 1 444 ? 11.209 -3.588 -8.695 1.00 98.56 444 LEU A N 1
ATOM 3275 C CA . LEU A 1 444 ? 11.951 -4.755 -9.161 1.00 98.56 444 LEU A CA 1
ATOM 3276 C C . LEU A 1 444 ? 11.416 -6.033 -8.510 1.00 98.56 444 LEU A C 1
ATOM 3278 O O . LEU A 1 444 ? 11.349 -6.088 -7.289 1.00 98.56 444 LEU A O 1
ATOM 3282 N N . ASP A 1 445 ? 11.086 -7.076 -9.271 1.00 98.31 445 ASP A N 1
ATOM 3283 C CA . ASP A 1 445 ? 10.848 -8.417 -8.709 1.00 98.31 445 ASP A CA 1
ATOM 3284 C C . ASP A 1 445 ? 11.698 -9.488 -9.389 1.00 98.31 445 ASP A C 1
ATOM 3286 O O . ASP A 1 445 ? 12.069 -9.358 -10.551 1.00 98.31 445 ASP A O 1
ATOM 3290 N N . PHE A 1 446 ? 11.997 -10.561 -8.655 1.00 98.50 446 PHE A N 1
ATOM 3291 C CA . PHE A 1 446 ? 12.886 -11.635 -9.110 1.00 98.50 446 PHE A CA 1
ATOM 3292 C C . PHE A 1 446 ? 12.134 -12.854 -9.652 1.00 98.50 446 PHE A C 1
ATOM 3294 O O . PHE A 1 446 ? 12.729 -13.897 -9.892 1.00 98.50 446 PHE A O 1
ATOM 3301 N N . ILE A 1 447 ? 10.821 -12.768 -9.879 1.00 98.00 447 ILE A N 1
ATOM 3302 C CA . ILE A 1 447 ? 10.037 -13.938 -10.307 1.00 98.00 447 ILE A CA 1
ATOM 3303 C C . ILE A 1 447 ? 10.433 -14.393 -11.715 1.00 98.00 447 ILE A C 1
ATOM 3305 O O . ILE A 1 447 ? 10.322 -15.581 -12.023 1.00 98.00 447 ILE A O 1
ATOM 3309 N N . ASP A 1 448 ? 10.887 -13.485 -12.583 1.00 97.62 448 ASP A N 1
ATOM 3310 C CA . ASP A 1 448 ? 11.398 -13.832 -13.916 1.00 97.62 448 ASP A CA 1
ATOM 3311 C C . ASP A 1 448 ? 12.793 -14.485 -13.894 1.00 97.62 448 ASP A C 1
ATOM 3313 O O . ASP A 1 448 ? 13.136 -15.135 -14.875 1.00 97.62 448 ASP A O 1
ATOM 3317 N N . GLU A 1 449 ? 13.514 -14.489 -12.764 1.00 98.19 449 GLU A N 1
ATOM 3318 C CA . GLU A 1 449 ? 14.759 -15.268 -12.585 1.00 98.19 449 GLU A CA 1
ATOM 3319 C C . GLU A 1 449 ? 14.531 -16.789 -12.652 1.00 98.19 449 GLU A C 1
ATOM 3321 O O . GLU A 1 449 ? 15.476 -17.565 -12.755 1.00 98.19 449 GLU A O 1
ATOM 3326 N N . ARG A 1 450 ? 13.264 -17.230 -12.655 1.00 96.62 450 ARG A N 1
ATOM 3327 C CA . ARG A 1 450 ? 12.868 -18.615 -12.958 1.00 96.62 450 ARG A CA 1
ATOM 3328 C C . ARG A 1 450 ? 13.156 -19.040 -14.403 1.00 96.62 450 ARG A C 1
ATOM 3330 O O . ARG A 1 450 ? 12.969 -20.208 -14.733 1.00 96.62 450 ARG A O 1
ATOM 3337 N N . LEU A 1 451 ? 13.445 -18.093 -15.297 1.00 97.31 451 LEU A N 1
ATOM 3338 C CA . LEU A 1 451 ? 13.677 -18.364 -16.713 1.00 97.31 451 LEU A CA 1
ATOM 3339 C C . LEU A 1 451 ? 15.133 -18.772 -16.925 1.00 97.31 451 LEU A C 1
ATOM 3341 O O . LEU A 1 451 ? 16.049 -18.119 -16.430 1.00 97.31 451 LEU A O 1
ATOM 3345 N N . SER A 1 452 ? 15.344 -19.836 -17.696 1.00 97.19 452 SER A N 1
ATOM 3346 C CA . SER A 1 452 ? 16.685 -20.211 -18.136 1.00 97.19 452 SER A CA 1
ATOM 3347 C C . SER A 1 452 ? 17.265 -19.145 -19.065 1.00 97.19 452 SER A C 1
ATOM 3349 O O . SER A 1 452 ? 16.536 -18.412 -19.736 1.00 97.19 452 SER A O 1
ATOM 3351 N N . MET A 1 453 ? 18.589 -19.102 -19.155 1.00 96.31 453 MET A N 1
ATOM 3352 C CA . MET A 1 453 ? 19.302 -18.288 -20.140 1.00 96.31 453 MET A CA 1
ATOM 3353 C C . MET A 1 453 ? 20.063 -19.193 -21.108 1.00 96.31 453 MET A C 1
ATOM 3355 O O . MET A 1 453 ? 20.421 -20.317 -20.768 1.00 96.31 453 MET A O 1
ATOM 3359 N N . VAL A 1 454 ? 20.315 -18.703 -22.314 1.00 94.69 454 VAL A N 1
ATOM 3360 C CA . VAL A 1 454 ? 21.162 -19.329 -23.329 1.00 94.69 454 VAL A CA 1
ATOM 3361 C C . VAL A 1 454 ? 22.475 -18.569 -23.374 1.00 94.69 454 VAL A C 1
ATOM 3363 O O . VAL A 1 454 ? 22.467 -17.345 -23.517 1.00 94.69 454 VAL A O 1
ATOM 3366 N N . ARG A 1 455 ? 23.598 -19.274 -23.274 1.00 92.62 455 ARG A N 1
ATOM 3367 C CA . ARG A 1 455 ? 24.925 -18.697 -23.489 1.00 92.62 455 ARG A CA 1
ATOM 3368 C C . ARG A 1 455 ? 25.106 -18.356 -24.967 1.00 92.62 455 ARG A C 1
ATOM 3370 O O . ARG A 1 455 ? 24.882 -19.192 -25.835 1.00 92.62 455 ARG A O 1
ATOM 3377 N N . THR A 1 456 ? 25.534 -17.134 -25.257 1.00 86.00 456 THR A N 1
ATOM 3378 C CA . THR A 1 456 ? 25.722 -16.645 -26.629 1.00 86.00 456 THR A CA 1
ATOM 3379 C C . THR A 1 456 ? 27.039 -15.891 -26.732 1.00 86.00 456 THR A C 1
ATOM 3381 O O . THR A 1 456 ? 27.106 -14.728 -26.337 1.00 86.00 456 THR A O 1
ATOM 3384 N N . GLY A 1 457 ? 28.090 -16.531 -27.253 1.00 81.31 457 GLY A N 1
ATOM 3385 C CA . GLY A 1 457 ? 29.405 -15.897 -27.397 1.00 81.31 457 GLY A CA 1
ATOM 3386 C C . GLY A 1 457 ? 29.894 -15.283 -26.077 1.00 81.31 457 GLY A C 1
ATOM 3387 O O . GLY A 1 457 ? 30.320 -16.006 -25.179 1.00 81.31 457 GLY A O 1
ATOM 3388 N N . SER A 1 458 ? 29.810 -13.953 -25.966 1.00 79.75 458 SER A N 1
ATOM 3389 C CA . SER A 1 458 ? 30.233 -13.166 -24.796 1.00 79.75 458 SER A CA 1
ATOM 3390 C C . SER A 1 458 ? 29.137 -12.838 -23.763 1.00 79.75 458 SER A C 1
ATOM 3392 O O . SER A 1 458 ? 29.452 -12.249 -22.729 1.00 79.75 458 SER A O 1
ATOM 3394 N N . GLY A 1 459 ? 27.875 -13.206 -24.000 1.00 90.25 459 GLY A N 1
ATOM 3395 C CA . GLY A 1 459 ? 26.746 -12.838 -23.138 1.00 90.25 459 GLY A CA 1
ATOM 3396 C C . GLY A 1 459 ? 25.662 -13.908 -23.031 1.00 90.25 459 GLY A C 1
ATOM 3397 O O . GLY A 1 459 ? 25.912 -15.096 -23.254 1.00 90.25 459 GLY A O 1
ATOM 3398 N N . PHE A 1 460 ? 24.449 -13.475 -22.684 1.00 93.75 460 PHE A N 1
ATOM 3399 C CA . PHE A 1 460 ? 23.303 -14.356 -22.473 1.00 93.75 460 PHE A CA 1
ATOM 3400 C C . PHE A 1 460 ? 22.050 -13.839 -23.172 1.00 93.75 460 PHE A C 1
ATOM 3402 O O . PHE A 1 460 ? 21.810 -12.636 -23.217 1.00 93.75 460 PHE A O 1
ATOM 3409 N N . VAL A 1 461 ? 21.175 -14.741 -23.602 1.00 94.31 461 VAL A N 1
ATOM 3410 C CA . VAL A 1 461 ? 19.811 -14.431 -24.067 1.00 94.31 461 VAL A CA 1
ATOM 3411 C C . VAL A 1 461 ? 18.807 -15.196 -23.222 1.00 94.31 461 VAL A C 1
ATOM 3413 O O . VAL A 1 461 ? 19.035 -16.356 -22.890 1.00 94.31 461 VAL A O 1
ATOM 3416 N N . THR A 1 462 ? 17.680 -14.589 -22.879 1.00 96.00 462 THR A N 1
ATOM 3417 C CA . THR A 1 462 ? 16.648 -15.267 -22.098 1.00 96.00 462 THR A CA 1
ATOM 3418 C C . THR A 1 462 ? 15.956 -16.364 -22.907 1.00 96.00 462 THR A C 1
ATOM 3420 O O . THR A 1 462 ? 15.371 -16.114 -23.963 1.00 96.00 462 THR A O 1
ATOM 3423 N N . TYR A 1 463 ? 15.928 -17.584 -22.366 1.00 95.88 463 TYR A N 1
ATOM 3424 C CA . TYR A 1 463 ? 15.143 -18.692 -22.904 1.00 95.88 463 TYR A CA 1
ATOM 3425 C C . TYR A 1 463 ? 13.715 -18.655 -22.346 1.00 95.88 463 TYR A C 1
ATOM 3427 O O . TYR A 1 463 ? 13.358 -19.362 -21.403 1.00 95.88 463 TYR A O 1
ATOM 3435 N N . SER A 1 464 ? 12.900 -17.762 -22.907 1.00 95.62 464 SER A N 1
ATOM 3436 C CA . SER A 1 464 ? 11.484 -17.616 -22.561 1.00 95.62 464 SER A CA 1
ATOM 3437 C C . SER A 1 464 ? 10.574 -18.323 -23.576 1.00 95.62 464 SER A C 1
ATOM 3439 O O . SER A 1 464 ? 10.947 -18.445 -24.747 1.00 95.62 464 SER A O 1
ATOM 3441 N N . PRO A 1 465 ? 9.335 -18.704 -23.200 1.00 94.69 465 PRO A N 1
ATOM 3442 C CA . PRO A 1 465 ? 8.345 -19.197 -24.162 1.00 94.69 465 PRO A CA 1
ATOM 3443 C C . PRO A 1 465 ? 8.090 -18.214 -25.314 1.00 94.69 465 PRO A C 1
ATOM 3445 O O . PRO A 1 465 ? 7.700 -18.601 -26.413 1.00 94.69 465 PRO A O 1
ATOM 3448 N N . GLU A 1 466 ? 8.259 -16.918 -25.062 1.00 94.81 466 GLU A N 1
ATOM 3449 C CA . GLU A 1 466 ? 8.185 -15.863 -26.061 1.00 94.81 466 GLU A CA 1
ATOM 3450 C C . GLU A 1 466 ? 9.347 -15.932 -27.061 1.00 94.81 466 GLU A C 1
ATOM 3452 O O . GLU A 1 466 ? 9.091 -15.875 -28.263 1.00 94.81 466 GLU A O 1
ATOM 3457 N N . ALA A 1 467 ? 10.585 -16.117 -26.592 1.00 93.75 467 ALA A N 1
ATOM 3458 C CA . ALA A 1 467 ? 11.760 -16.288 -27.448 1.00 93.75 467 ALA A CA 1
ATOM 3459 C C . ALA A 1 467 ? 11.714 -17.613 -28.232 1.00 93.75 467 ALA A C 1
ATOM 3461 O O . ALA A 1 467 ? 12.045 -17.645 -29.417 1.00 93.75 467 ALA A O 1
ATOM 3462 N N . GLU A 1 468 ? 11.215 -18.691 -27.617 1.00 94.31 468 GLU A N 1
ATOM 3463 C CA . GLU A 1 468 ? 10.950 -19.963 -28.300 1.00 94.31 468 GLU A CA 1
ATOM 3464 C C . GLU A 1 468 ? 9.955 -19.796 -29.455 1.00 94.31 468 GLU A C 1
ATOM 3466 O O . GLU A 1 468 ? 10.159 -20.338 -30.546 1.00 94.31 468 GLU A O 1
ATOM 3471 N N . ARG A 1 469 ? 8.880 -19.024 -29.257 1.00 94.25 469 ARG A N 1
ATOM 3472 C CA . ARG A 1 469 ? 7.927 -18.725 -30.339 1.00 94.25 469 ARG A CA 1
ATOM 3473 C C . ARG A 1 469 ? 8.567 -17.943 -31.477 1.00 94.25 469 ARG A C 1
ATOM 3475 O O . ARG A 1 469 ? 8.194 -18.167 -32.619 1.00 94.25 469 ARG A O 1
ATOM 3482 N N . CYS A 1 470 ? 9.539 -17.092 -31.170 1.00 91.44 470 CYS A N 1
ATOM 3483 C CA . CYS A 1 470 ? 10.318 -16.370 -32.167 1.00 91.44 470 CYS A CA 1
ATOM 3484 C C . CYS A 1 470 ? 11.455 -17.219 -32.784 1.00 91.44 470 CYS A C 1
ATOM 3486 O O . CYS A 1 470 ? 12.273 -16.693 -33.528 1.00 91.44 470 CYS A O 1
ATOM 3488 N N . GLY A 1 471 ? 11.546 -18.521 -32.487 1.00 91.25 471 GLY A N 1
ATOM 3489 C CA . GLY A 1 471 ? 12.484 -19.435 -33.149 1.00 91.25 471 GLY A CA 1
ATOM 3490 C C . GLY A 1 471 ? 13.770 -19.756 -32.383 1.00 91.25 471 GLY A C 1
ATOM 3491 O O . GLY A 1 471 ? 14.556 -20.557 -32.882 1.00 91.25 471 GLY A O 1
ATOM 3492 N N . LEU A 1 472 ? 13.967 -19.240 -31.162 1.00 90.88 472 LEU A N 1
ATOM 3493 C CA . LEU A 1 472 ? 15.140 -19.586 -30.350 1.00 90.88 472 LEU A CA 1
ATOM 3494 C C . LEU A 1 472 ? 15.152 -21.090 -30.031 1.00 90.88 472 LEU A C 1
ATOM 3496 O O . LEU A 1 472 ? 14.224 -21.610 -29.405 1.00 90.88 472 LEU A O 1
ATOM 3500 N N . ARG A 1 473 ? 16.190 -21.802 -30.473 1.00 90.44 473 ARG A N 1
ATOM 3501 C CA . ARG A 1 473 ? 16.385 -23.242 -30.241 1.00 90.44 473 ARG A CA 1
ATOM 3502 C C . ARG A 1 473 ? 17.814 -23.482 -29.742 1.00 90.44 473 ARG A C 1
ATOM 3504 O O . ARG A 1 473 ? 18.709 -23.612 -30.570 1.00 90.44 473 ARG A O 1
ATOM 3511 N N . PRO A 1 474 ? 18.045 -23.479 -28.420 1.00 89.69 474 PRO A N 1
ATOM 3512 C CA . PRO A 1 474 ? 19.377 -23.677 -27.867 1.00 89.69 474 PRO A CA 1
ATOM 3513 C C . PRO A 1 474 ? 19.745 -25.159 -27.784 1.00 89.69 474 PRO A C 1
ATOM 3515 O O . PRO A 1 474 ? 18.882 -26.012 -27.551 1.00 89.69 474 PRO A O 1
ATOM 3518 N N . ASP A 1 475 ? 21.039 -25.451 -27.881 1.00 90.62 475 ASP A N 1
ATOM 3519 C CA . ASP A 1 475 ? 21.569 -26.744 -27.467 1.00 90.62 475 ASP A CA 1
ATOM 3520 C C . ASP A 1 475 ? 21.560 -26.846 -25.936 1.00 90.62 475 ASP A C 1
ATOM 3522 O O . ASP A 1 475 ? 21.759 -25.868 -25.213 1.00 90.62 475 ASP A O 1
ATOM 3526 N N . THR A 1 476 ? 21.362 -28.055 -25.404 1.00 90.38 476 THR A N 1
ATOM 3527 C CA . THR A 1 476 ? 21.300 -28.272 -23.946 1.00 90.38 476 THR A CA 1
ATOM 3528 C C . THR A 1 476 ? 22.580 -27.835 -23.224 1.00 90.38 476 THR A C 1
ATOM 3530 O O . THR A 1 476 ? 22.515 -27.436 -22.066 1.00 90.38 476 THR A O 1
ATOM 3533 N N . ALA A 1 477 ? 23.733 -27.877 -23.900 1.00 91.56 477 ALA A N 1
ATOM 3534 C CA . ALA A 1 477 ? 25.022 -27.454 -23.346 1.00 91.56 477 ALA A CA 1
ATOM 3535 C C . ALA A 1 477 ? 25.134 -25.930 -23.123 1.00 91.56 477 ALA A C 1
ATOM 3537 O O . ALA A 1 477 ? 25.953 -25.483 -22.313 1.00 91.56 477 ALA A O 1
ATOM 3538 N N . ASP A 1 478 ? 24.300 -25.144 -23.806 1.00 92.75 478 ASP A N 1
ATOM 3539 C CA . ASP A 1 478 ? 24.289 -23.682 -23.715 1.00 92.75 478 ASP A CA 1
ATOM 3540 C C . ASP A 1 478 ? 23.250 -23.158 -22.721 1.00 92.75 478 ASP A C 1
ATOM 3542 O O . ASP A 1 478 ? 23.211 -21.960 -22.441 1.00 92.75 478 ASP A O 1
ATOM 3546 N N . LEU A 1 479 ? 22.414 -24.039 -22.162 1.00 96.12 479 LEU A N 1
ATOM 3547 C CA . LEU A 1 479 ? 21.401 -23.663 -21.185 1.00 96.12 479 LEU A CA 1
ATOM 3548 C C . LEU A 1 479 ? 22.014 -23.435 -19.802 1.00 96.12 479 LEU A C 1
ATOM 3550 O O . LEU A 1 479 ? 22.531 -24.346 -19.155 1.00 96.12 479 LEU A O 1
ATOM 3554 N N . VAL A 1 480 ? 21.845 -22.217 -19.303 1.00 97.06 480 VAL A N 1
ATOM 3555 C CA . VAL A 1 480 ? 22.095 -21.848 -17.914 1.00 97.06 480 VAL A CA 1
ATOM 3556 C C . VAL A 1 480 ? 20.791 -22.007 -17.146 1.00 97.06 480 VAL A C 1
ATOM 3558 O O . VAL A 1 480 ? 19.809 -21.302 -17.390 1.00 97.06 480 VAL A O 1
ATOM 3561 N N . SER A 1 481 ? 20.776 -22.970 -16.226 1.00 96.69 481 SER A N 1
ATOM 3562 C CA . SER A 1 481 ? 19.596 -23.272 -15.415 1.00 96.69 481 SER A CA 1
ATOM 3563 C C . SER A 1 481 ? 19.427 -22.259 -14.272 1.00 96.69 481 SER A C 1
ATOM 3565 O O . SER A 1 481 ? 20.436 -21.873 -13.666 1.00 96.69 481 SER A O 1
ATOM 3567 N N . PRO A 1 482 ? 18.185 -21.875 -13.922 1.00 96.56 482 PRO A N 1
ATOM 3568 C CA . PRO A 1 482 ? 17.898 -21.061 -12.742 1.00 96.56 482 PRO A CA 1
ATOM 3569 C C . PRO A 1 482 ? 18.502 -21.667 -11.471 1.00 96.56 482 PRO A C 1
ATOM 3571 O O . PRO A 1 482 ? 18.457 -22.883 -11.276 1.00 96.56 482 PRO A O 1
ATOM 3574 N N . GLY A 1 483 ? 19.092 -20.831 -10.621 1.00 96.44 483 GLY A N 1
ATOM 3575 C CA . GLY A 1 483 ? 19.731 -21.236 -9.366 1.00 96.44 483 GLY A CA 1
ATOM 3576 C C . GLY A 1 483 ? 21.106 -21.900 -9.516 1.00 96.44 483 GLY A C 1
ATOM 3577 O O . GLY A 1 483 ? 21.755 -22.186 -8.512 1.00 96.44 483 GLY A O 1
ATOM 3578 N N . SER A 1 484 ? 21.592 -22.132 -10.740 1.00 97.75 484 SER A N 1
ATOM 3579 C CA . SER A 1 484 ? 22.973 -22.582 -10.954 1.00 97.75 484 SER A CA 1
ATOM 3580 C C . SER A 1 484 ? 23.989 -21.510 -10.537 1.00 97.75 484 SER A C 1
ATOM 3582 O O . SER A 1 484 ? 23.688 -20.318 -10.524 1.00 97.75 484 SER A O 1
ATOM 3584 N N . ALA A 1 485 ? 25.228 -21.915 -10.242 1.00 97.75 485 ALA A N 1
ATOM 3585 C CA . ALA A 1 485 ? 26.290 -20.975 -9.869 1.00 97.75 485 ALA A CA 1
ATOM 3586 C C . ALA A 1 485 ? 26.538 -19.896 -10.945 1.00 97.75 485 ALA A C 1
ATOM 3588 O O . ALA A 1 485 ? 26.794 -18.742 -10.610 1.00 97.75 485 ALA A O 1
ATOM 3589 N N . GLU A 1 486 ? 26.416 -20.254 -12.228 1.00 97.25 486 GLU A N 1
ATOM 3590 C CA . GLU A 1 486 ? 26.537 -19.312 -13.348 1.00 97.25 486 GLU A CA 1
ATOM 3591 C C . GLU A 1 486 ? 25.353 -18.336 -13.397 1.00 97.25 486 GLU A C 1
ATOM 3593 O O . GLU A 1 486 ? 25.569 -17.139 -13.567 1.00 97.25 486 GLU A O 1
ATOM 3598 N N . HIS A 1 487 ? 24.120 -18.809 -13.164 1.00 98.19 487 HIS A N 1
ATOM 3599 C CA . HIS A 1 487 ? 22.943 -17.936 -13.047 1.00 98.19 487 HIS A CA 1
ATOM 3600 C C . HIS A 1 487 ? 23.093 -16.933 -11.899 1.00 98.19 487 HIS A C 1
ATOM 3602 O O . HIS A 1 487 ? 22.907 -15.739 -12.111 1.00 98.19 487 HIS A O 1
ATOM 3608 N N . VAL A 1 488 ? 23.503 -17.389 -10.714 1.00 98.06 488 VAL A N 1
ATOM 3609 C CA . VAL A 1 488 ? 23.695 -16.528 -9.535 1.00 98.06 488 VAL A CA 1
ATOM 3610 C C . VAL A 1 488 ? 24.802 -15.487 -9.762 1.00 98.06 488 VAL A C 1
ATOM 3612 O O . VAL A 1 488 ? 24.655 -14.321 -9.380 1.00 98.06 488 VAL A O 1
ATOM 3615 N N . ALA A 1 489 ? 25.904 -15.879 -10.410 1.00 96.94 489 ALA A N 1
ATOM 3616 C CA . ALA A 1 489 ? 26.980 -14.958 -10.772 1.00 96.94 489 ALA A CA 1
ATOM 3617 C C . ALA A 1 489 ? 26.512 -13.906 -11.791 1.00 96.94 489 ALA A C 1
ATOM 3619 O O . ALA A 1 489 ? 26.761 -12.713 -11.603 1.00 96.94 489 ALA A O 1
ATOM 3620 N N . ALA A 1 490 ? 25.783 -14.329 -12.830 1.00 97.25 490 ALA A N 1
ATOM 3621 C CA . ALA A 1 490 ? 25.216 -13.429 -13.830 1.00 97.25 490 ALA A CA 1
ATOM 3622 C C . ALA A 1 490 ? 24.186 -12.469 -13.213 1.00 97.25 490 ALA A C 1
ATOM 3624 O O . ALA A 1 490 ? 24.237 -11.271 -13.480 1.00 97.25 490 ALA A O 1
ATOM 3625 N N . PHE A 1 491 ? 23.308 -12.961 -12.333 1.00 98.50 491 PHE A N 1
ATOM 3626 C CA . PHE A 1 491 ? 22.370 -12.136 -11.571 1.00 98.50 491 PHE A CA 1
ATOM 3627 C C . PHE A 1 491 ? 23.098 -11.060 -10.767 1.00 98.50 491 PHE A C 1
ATOM 3629 O O . PHE A 1 491 ? 22.720 -9.895 -10.824 1.00 98.50 491 PHE A O 1
ATOM 3636 N N . THR A 1 492 ? 24.161 -11.433 -10.050 1.00 97.19 492 THR A N 1
ATOM 3637 C CA . THR A 1 492 ? 24.909 -10.501 -9.195 1.00 97.19 492 THR A CA 1
ATOM 3638 C C . THR A 1 492 ? 25.545 -9.395 -10.036 1.00 97.19 492 THR A C 1
ATOM 3640 O O . THR A 1 492 ? 25.359 -8.218 -9.739 1.00 97.19 492 THR A O 1
ATOM 3643 N N . SER A 1 493 ? 26.207 -9.761 -11.140 1.00 95.88 493 SER A N 1
ATOM 3644 C CA . SER A 1 493 ? 26.764 -8.785 -12.083 1.00 95.88 493 SER A CA 1
ATOM 3645 C C . SER A 1 493 ? 25.684 -7.896 -12.708 1.00 95.88 493 SER A C 1
ATOM 3647 O O . SER A 1 493 ? 25.907 -6.702 -12.898 1.00 95.88 493 SER A O 1
ATOM 3649 N N . GLY A 1 494 ? 24.522 -8.460 -13.044 1.00 97.31 494 GLY A N 1
ATOM 3650 C CA . GLY A 1 494 ? 23.407 -7.712 -13.619 1.00 97.31 494 GLY A CA 1
ATOM 3651 C C . GLY A 1 494 ? 22.758 -6.756 -12.621 1.00 97.31 494 GLY A C 1
ATOM 3652 O O . GLY A 1 494 ? 22.406 -5.639 -12.987 1.00 97.31 494 GLY A O 1
ATOM 3653 N N . LEU A 1 495 ? 22.643 -7.150 -11.351 1.00 97.81 495 LEU A N 1
ATOM 3654 C CA . LEU A 1 495 ? 22.147 -6.287 -10.281 1.00 97.81 495 LEU A CA 1
ATOM 3655 C C . LEU A 1 495 ? 23.098 -5.111 -10.028 1.00 97.81 495 LEU A C 1
ATOM 3657 O O . LEU A 1 495 ? 22.639 -3.979 -9.890 1.00 97.81 495 LEU A O 1
ATOM 3661 N N . ASP A 1 496 ? 24.409 -5.361 -10.020 1.00 92.44 496 ASP A N 1
ATOM 3662 C CA . ASP A 1 496 ? 25.418 -4.304 -9.890 1.00 92.44 496 ASP A CA 1
ATOM 3663 C C . ASP A 1 496 ? 25.338 -3.311 -11.059 1.00 92.44 496 ASP A C 1
ATOM 3665 O O . ASP A 1 496 ? 25.368 -2.096 -10.852 1.00 92.44 496 ASP A O 1
ATOM 3669 N N . ALA A 1 497 ? 25.150 -3.812 -12.284 1.00 93.69 497 ALA A N 1
ATOM 3670 C CA . ALA A 1 497 ? 24.937 -2.973 -13.459 1.00 93.69 497 ALA A CA 1
ATOM 3671 C C . ALA A 1 497 ? 23.618 -2.182 -13.386 1.00 93.69 497 ALA A C 1
ATOM 3673 O O . ALA A 1 497 ? 23.595 -1.001 -13.733 1.00 93.69 497 ALA A O 1
ATOM 3674 N N . LEU A 1 498 ? 22.534 -2.782 -12.880 1.00 97.06 498 LEU A N 1
ATOM 3675 C CA . LEU A 1 498 ? 21.266 -2.082 -12.669 1.00 97.06 498 LEU A CA 1
ATOM 3676 C C . LEU A 1 498 ? 21.426 -0.913 -11.691 1.00 97.06 498 LEU A C 1
ATOM 3678 O O . LEU A 1 498 ? 20.941 0.180 -11.975 1.00 97.06 498 LEU A O 1
ATOM 3682 N N . ILE A 1 499 ? 22.108 -1.126 -10.565 1.00 90.06 499 ILE A N 1
ATOM 3683 C CA . ILE A 1 499 ? 22.335 -0.092 -9.542 1.00 90.06 499 ILE A CA 1
ATOM 3684 C C . ILE A 1 499 ? 23.256 1.021 -10.066 1.00 90.06 499 ILE A C 1
ATOM 3686 O O . ILE A 1 499 ? 23.129 2.177 -9.667 1.00 90.06 499 ILE A O 1
ATOM 3690 N N . ALA A 1 500 ? 24.157 0.704 -10.999 1.00 82.81 500 ALA A N 1
ATOM 3691 C CA . ALA A 1 500 ? 24.957 1.718 -11.680 1.00 82.81 500 ALA A CA 1
ATOM 3692 C C . ALA A 1 500 ? 24.115 2.623 -12.604 1.00 82.81 500 ALA A C 1
ATOM 3694 O O . ALA A 1 500 ? 24.469 3.784 -12.800 1.00 82.81 500 ALA A O 1
ATOM 3695 N N . VAL A 1 501 ? 23.003 2.114 -13.150 1.00 80.69 501 VAL A N 1
ATOM 3696 C CA . VAL A 1 501 ? 22.078 2.868 -14.019 1.00 80.69 501 VAL A CA 1
ATOM 3697 C C . VAL A 1 501 ? 20.996 3.595 -13.213 1.00 80.69 501 VAL A C 1
ATOM 3699 O O . VAL A 1 501 ? 20.620 4.722 -13.537 1.00 80.69 501 VAL A O 1
ATOM 3702 N N . VAL A 1 502 ? 20.482 2.970 -12.151 1.00 82.44 502 VAL A N 1
ATOM 3703 C CA . VAL A 1 502 ? 19.410 3.510 -11.309 1.00 82.44 502 VAL A CA 1
ATOM 3704 C C . VAL A 1 502 ? 19.902 3.612 -9.865 1.00 82.44 502 VAL A C 1
ATOM 3706 O O . VAL A 1 502 ? 20.222 2.584 -9.275 1.00 82.44 502 VAL A O 1
ATOM 3709 N N . PRO A 1 503 ? 19.904 4.816 -9.258 1.00 77.62 503 PRO A N 1
ATOM 3710 C CA . PRO A 1 503 ? 20.265 4.987 -7.852 1.00 77.62 503 PRO A CA 1
ATOM 3711 C C . PRO A 1 503 ? 19.494 4.026 -6.938 1.00 77.62 503 PRO A C 1
ATOM 3713 O O . PRO A 1 503 ? 18.275 3.896 -7.074 1.00 77.62 503 PRO A O 1
ATOM 3716 N N . SER A 1 504 ? 20.194 3.364 -6.012 1.00 80.94 504 SER A N 1
ATOM 3717 C CA . SER A 1 504 ? 19.637 2.315 -5.140 1.00 80.94 504 SER A CA 1
ATOM 3718 C C . SER A 1 504 ? 18.433 2.792 -4.319 1.00 80.94 504 SER A C 1
ATOM 3720 O O . SER A 1 504 ? 17.454 2.062 -4.166 1.00 80.94 504 SER A O 1
ATOM 3722 N N . ASP A 1 505 ? 18.439 4.054 -3.883 1.00 81.62 505 ASP A N 1
ATOM 3723 C CA . ASP A 1 505 ? 17.342 4.689 -3.150 1.00 81.62 505 ASP A CA 1
ATOM 3724 C C . ASP A 1 505 ? 16.049 4.792 -3.977 1.00 81.62 505 ASP A C 1
ATOM 3726 O O . ASP A 1 505 ? 14.949 4.790 -3.419 1.00 81.62 505 ASP A O 1
ATOM 3730 N N . ARG A 1 506 ? 16.140 4.800 -5.310 1.00 84.75 506 ARG A N 1
ATOM 3731 C CA . ARG A 1 506 ? 14.999 4.783 -6.241 1.00 84.75 506 ARG A CA 1
ATOM 3732 C C . ARG A 1 506 ? 14.551 3.377 -6.632 1.00 84.75 506 ARG A C 1
ATOM 3734 O O . ARG A 1 506 ? 13.589 3.256 -7.392 1.00 84.75 506 ARG A O 1
ATOM 3741 N N . ILE A 1 507 ? 15.179 2.331 -6.101 1.00 95.62 507 ILE A N 1
ATOM 3742 C CA . ILE A 1 507 ? 14.810 0.938 -6.352 1.00 95.62 507 ILE A CA 1
ATOM 3743 C C . ILE A 1 507 ? 14.047 0.383 -5.145 1.00 95.62 507 ILE A C 1
ATOM 3745 O O . ILE A 1 507 ? 14.514 0.413 -4.006 1.00 95.62 507 ILE A O 1
ATOM 3749 N N . LEU A 1 508 ? 12.853 -0.145 -5.404 1.00 97.75 508 LEU A N 1
ATOM 3750 C CA . LEU A 1 508 ? 12.074 -0.936 -4.459 1.00 97.75 508 LEU A CA 1
ATOM 3751 C C . LEU A 1 508 ? 12.010 -2.378 -4.955 1.00 97.75 508 LEU A C 1
ATOM 3753 O O . LEU A 1 508 ? 11.348 -2.677 -5.949 1.00 97.75 508 LEU A O 1
ATOM 3757 N N . VAL A 1 509 ? 12.655 -3.285 -4.232 1.00 98.56 509 VAL A N 1
ATOM 3758 C CA . VAL A 1 509 ? 12.576 -4.718 -4.491 1.00 98.56 509 VAL A CA 1
ATOM 3759 C C . VAL A 1 509 ? 11.278 -5.259 -3.904 1.00 98.56 509 VAL A C 1
ATOM 3761 O O . VAL A 1 509 ? 11.071 -5.302 -2.690 1.00 98.56 509 VAL A O 1
ATOM 3764 N N . ASN A 1 510 ? 10.390 -5.697 -4.780 1.00 98.38 510 ASN A N 1
ATOM 3765 C CA . ASN A 1 510 ? 9.201 -6.440 -4.440 1.00 98.38 510 ASN A CA 1
ATOM 3766 C C . ASN A 1 510 ? 9.582 -7.884 -4.048 1.00 98.38 510 ASN A C 1
ATOM 3768 O O . ASN A 1 510 ? 9.804 -8.741 -4.910 1.00 98.38 510 ASN A O 1
ATOM 3772 N N . LYS A 1 511 ? 9.715 -8.143 -2.737 1.00 98.00 511 LYS A N 1
ATOM 3773 C CA . LYS A 1 511 ? 10.193 -9.422 -2.189 1.00 98.00 511 LYS A CA 1
ATOM 3774 C C . LYS A 1 511 ? 9.057 -10.446 -2.106 1.00 98.00 511 LYS A C 1
ATOM 3776 O O . LYS A 1 511 ? 8.445 -10.631 -1.056 1.00 98.00 511 LYS A O 1
ATOM 3781 N N . VAL A 1 512 ? 8.768 -11.096 -3.229 1.00 97.44 512 VAL A N 1
ATOM 3782 C CA . VAL A 1 512 ? 7.675 -12.064 -3.391 1.00 97.44 512 VAL A CA 1
ATOM 3783 C C . VAL A 1 512 ? 8.198 -13.490 -3.540 1.00 97.44 512 VAL A C 1
ATOM 3785 O O . VAL A 1 512 ? 9.171 -13.733 -4.246 1.00 97.44 512 VAL A O 1
ATOM 3788 N N . TYR A 1 513 ? 7.505 -14.441 -2.916 1.00 97.88 513 TYR A N 1
ATOM 3789 C CA . TYR A 1 513 ? 7.777 -15.875 -3.024 1.00 97.88 513 TYR A CA 1
ATOM 3790 C C . TYR A 1 513 ? 6.575 -16.588 -3.624 1.00 97.88 513 TYR A C 1
ATOM 3792 O O . TYR A 1 513 ? 5.437 -16.181 -3.395 1.00 97.88 513 TYR A O 1
ATOM 3800 N N . TRP A 1 514 ? 6.834 -17.669 -4.354 1.00 98.06 514 TRP A N 1
ATOM 3801 C CA . TRP A 1 514 ? 5.806 -18.517 -4.941 1.00 98.06 514 TRP A CA 1
ATOM 3802 C C . TRP A 1 514 ? 4.902 -19.092 -3.854 1.00 98.06 514 TRP A C 1
ATOM 3804 O O . TRP A 1 514 ? 5.380 -19.624 -2.848 1.00 98.06 514 TRP A O 1
ATOM 3814 N N . ALA A 1 515 ? 3.596 -19.021 -4.097 1.00 97.69 515 ALA A N 1
ATOM 3815 C CA . ALA A 1 515 ? 2.590 -19.658 -3.272 1.00 97.69 515 ALA A CA 1
ATOM 3816 C C . ALA A 1 515 ? 2.777 -21.180 -3.272 1.00 97.69 515 ALA A C 1
ATOM 3818 O O . ALA A 1 515 ? 3.154 -21.783 -4.280 1.00 97.69 515 ALA A O 1
ATOM 3819 N N . THR A 1 516 ? 2.472 -21.804 -2.138 1.00 97.31 516 THR A N 1
ATOM 3820 C CA . THR A 1 516 ? 2.431 -23.268 -1.982 1.00 97.31 516 THR A CA 1
ATOM 3821 C C . THR A 1 516 ? 1.002 -23.807 -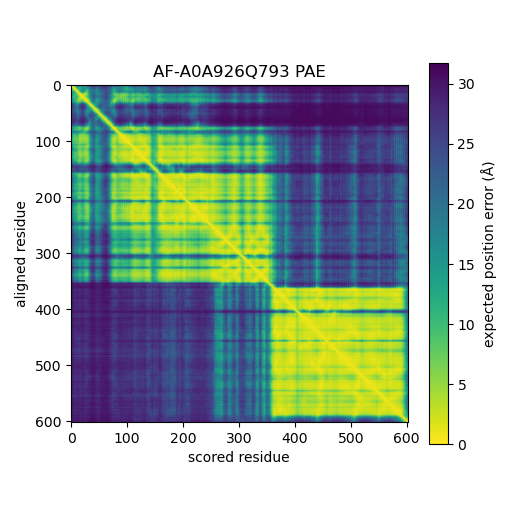2.012 1.00 97.31 516 THR A C 1
ATOM 3823 O O . THR A 1 516 ? 0.796 -24.990 -2.289 1.00 97.31 516 THR A O 1
ATOM 3826 N N . THR A 1 517 ? 0.015 -22.939 -1.782 1.00 97.38 517 THR A N 1
ATOM 3827 C CA . THR A 1 517 ? -1.410 -23.268 -1.750 1.00 97.38 517 THR A CA 1
ATOM 3828 C C . THR A 1 517 ? -2.251 -22.257 -2.532 1.00 97.38 517 THR A C 1
ATOM 3830 O O . THR A 1 517 ? -1.820 -21.141 -2.843 1.00 97.38 517 THR A O 1
ATOM 3833 N N . THR A 1 518 ? -3.475 -22.649 -2.871 1.00 96.56 518 THR A N 1
ATOM 3834 C CA . THR A 1 518 ? -4.510 -21.754 -3.390 1.00 96.56 518 THR A CA 1
ATOM 3835 C C . THR A 1 518 ? -5.163 -20.952 -2.263 1.00 96.56 518 THR A C 1
ATOM 3837 O O . THR A 1 518 ? -5.027 -21.273 -1.081 1.00 96.56 518 THR A O 1
ATOM 3840 N N . ALA A 1 519 ? -5.926 -19.920 -2.626 1.00 92.06 519 ALA A N 1
ATOM 3841 C CA . ALA A 1 519 ? -6.726 -19.128 -1.692 1.00 92.06 519 ALA A CA 1
ATOM 3842 C C . ALA A 1 519 ? -7.776 -19.959 -0.927 1.00 92.06 519 ALA A C 1
ATOM 3844 O O . ALA A 1 519 ? -8.172 -19.565 0.169 1.00 92.06 519 ALA A O 1
ATOM 3845 N N . ASP A 1 520 ? -8.173 -21.113 -1.470 1.00 91.94 520 ASP A N 1
ATOM 3846 C CA . ASP A 1 520 ? -9.096 -22.061 -0.835 1.00 91.94 520 ASP A CA 1
ATOM 3847 C C . ASP A 1 520 ? -8.378 -23.055 0.101 1.00 91.94 520 ASP A C 1
ATOM 3849 O O . ASP A 1 520 ? -9.026 -23.859 0.767 1.00 91.94 520 ASP A O 1
ATOM 3853 N N . GLY A 1 521 ? -7.043 -22.994 0.181 1.00 93.62 521 GLY A N 1
ATOM 3854 C CA . GLY A 1 521 ? -6.216 -23.845 1.041 1.00 93.62 521 GLY A CA 1
ATOM 3855 C C . GLY A 1 521 ? -5.702 -25.127 0.381 1.00 93.62 521 GLY A C 1
ATOM 3856 O O . GLY A 1 521 ? -5.017 -25.907 1.040 1.00 93.62 521 GLY A O 1
ATOM 3857 N N . GLU A 1 522 ? -5.975 -25.338 -0.908 1.00 95.38 522 GLU A N 1
ATOM 3858 C CA . GLU A 1 522 ? -5.534 -26.536 -1.630 1.00 95.38 522 GLU A CA 1
ATOM 3859 C C . GLU A 1 522 ? -4.050 -26.445 -2.016 1.00 95.38 522 GLU A C 1
ATOM 3861 O O . GLU A 1 522 ? -3.604 -25.391 -2.477 1.00 95.38 522 GLU A O 1
ATOM 3866 N N . PRO A 1 523 ? -3.258 -27.521 -1.877 1.00 95.88 523 PRO A N 1
ATOM 3867 C CA . PRO A 1 523 ? -1.859 -27.521 -2.286 1.00 95.88 523 PRO A CA 1
ATOM 3868 C C . PRO A 1 523 ? -1.720 -27.388 -3.805 1.00 95.88 523 PRO A C 1
ATOM 3870 O O . PRO A 1 523 ? -2.469 -27.982 -4.582 1.00 95.88 523 PRO A O 1
ATOM 3873 N N . LEU A 1 524 ? -0.716 -26.631 -4.242 1.00 94.88 524 LEU A N 1
ATOM 3874 C CA . LEU A 1 524 ? -0.406 -26.485 -5.660 1.00 94.88 524 LEU A CA 1
ATOM 3875 C C . LEU A 1 524 ? 0.384 -27.685 -6.194 1.00 94.88 524 LEU A C 1
ATOM 3877 O O . LEU A 1 524 ? 1.197 -28.297 -5.498 1.00 94.88 524 LEU A O 1
ATOM 3881 N N . ALA A 1 525 ? 0.166 -28.002 -7.470 1.00 93.19 525 ALA A N 1
ATOM 3882 C CA . ALA A 1 525 ? 0.941 -29.021 -8.170 1.00 93.19 525 ALA A CA 1
ATOM 3883 C C . ALA A 1 525 ? 2.430 -28.629 -8.273 1.00 93.19 525 ALA A C 1
ATOM 3885 O O . ALA A 1 525 ? 2.782 -27.453 -8.239 1.00 93.19 525 ALA A O 1
ATOM 3886 N N . HIS A 1 526 ? 3.303 -29.625 -8.462 1.00 93.69 526 HIS A N 1
ATOM 3887 C CA . HIS A 1 526 ? 4.755 -29.442 -8.629 1.00 93.69 526 HIS A CA 1
ATOM 3888 C C . HIS A 1 526 ? 5.469 -28.800 -7.422 1.00 93.69 526 HIS A C 1
ATOM 3890 O O . HIS A 1 526 ? 6.351 -27.958 -7.592 1.00 93.69 526 HIS A O 1
ATOM 3896 N N . ALA A 1 527 ? 5.139 -29.246 -6.205 1.00 94.50 527 ALA A N 1
ATOM 3897 C CA . ALA A 1 527 ? 5.716 -28.751 -4.949 1.00 94.50 527 ALA A CA 1
ATOM 3898 C C . ALA A 1 527 ? 7.258 -28.681 -4.934 1.00 94.50 527 ALA A C 1
ATOM 3900 O O . ALA A 1 527 ? 7.818 -27.732 -4.392 1.00 94.50 527 ALA A O 1
ATOM 3901 N N . ASP A 1 528 ? 7.952 -29.633 -5.568 1.00 95.75 528 ASP A N 1
ATOM 3902 C CA . ASP A 1 528 ? 9.419 -29.609 -5.665 1.00 95.75 528 ASP A CA 1
ATOM 3903 C C . ASP A 1 528 ? 9.940 -28.428 -6.493 1.00 95.75 528 ASP A C 1
ATOM 3905 O O . ASP A 1 528 ? 10.910 -27.782 -6.106 1.00 95.75 528 ASP A O 1
ATOM 3909 N N . SER A 1 529 ? 9.267 -28.099 -7.600 1.00 95.38 529 SER A N 1
ATOM 3910 C CA . SER A 1 529 ? 9.616 -26.939 -8.426 1.00 95.38 529 SER A CA 1
ATOM 3911 C C . SER A 1 529 ? 9.337 -25.632 -7.686 1.00 95.38 529 SER A C 1
ATOM 3913 O O . SER A 1 529 ? 10.162 -24.721 -7.728 1.00 95.38 529 SER A O 1
ATOM 3915 N N . ILE A 1 530 ? 8.215 -25.554 -6.961 1.00 97.56 530 ILE A N 1
ATOM 3916 C CA . ILE A 1 530 ? 7.875 -24.399 -6.116 1.00 97.56 530 ILE A CA 1
ATOM 3917 C C . ILE A 1 530 ? 8.960 -24.185 -5.058 1.00 97.56 530 ILE A C 1
ATOM 3919 O O . ILE A 1 530 ? 9.476 -23.077 -4.918 1.00 97.56 530 ILE A O 1
ATOM 3923 N N . ARG A 1 531 ? 9.351 -25.255 -4.355 1.00 97.50 531 ARG A N 1
ATOM 3924 C CA . ARG A 1 531 ? 10.408 -25.212 -3.341 1.00 97.50 531 ARG A CA 1
ATOM 3925 C C . ARG A 1 531 ? 11.735 -24.735 -3.933 1.00 97.50 531 ARG A C 1
ATOM 3927 O O . ARG A 1 531 ? 12.300 -23.782 -3.413 1.00 97.50 531 ARG A O 1
ATOM 3934 N N . GLN A 1 532 ? 12.179 -25.318 -5.048 1.00 97.00 532 GLN A N 1
ATOM 3935 C CA . GLN A 1 532 ? 13.444 -24.946 -5.694 1.00 97.00 532 GLN A CA 1
ATOM 3936 C C . GLN A 1 532 ? 13.472 -23.477 -6.148 1.00 97.00 532 GLN A C 1
ATOM 3938 O O . GLN A 1 532 ? 14.495 -22.799 -6.020 1.00 97.00 532 GLN A O 1
ATOM 3943 N N . ASN A 1 533 ? 12.352 -22.965 -6.669 1.00 97.44 533 ASN A N 1
ATOM 3944 C CA . ASN A 1 533 ? 12.241 -21.554 -7.043 1.00 97.44 533 ASN A CA 1
ATOM 3945 C C . ASN A 1 533 ? 12.288 -20.647 -5.810 1.00 97.44 533 ASN A C 1
ATOM 3947 O O . ASN A 1 533 ? 12.991 -19.642 -5.832 1.00 97.44 533 ASN A O 1
ATOM 3951 N N . ASN A 1 534 ? 11.605 -21.009 -4.721 1.00 98.19 534 ASN A N 1
ATOM 3952 C CA . ASN A 1 534 ? 11.650 -20.237 -3.479 1.00 98.19 534 ASN A CA 1
ATOM 3953 C C . ASN A 1 534 ? 13.034 -20.252 -2.817 1.00 98.19 534 ASN A C 1
ATOM 3955 O O . ASN A 1 534 ? 13.468 -19.211 -2.336 1.00 98.19 534 ASN A O 1
ATOM 3959 N N . GLU A 1 535 ? 13.753 -21.376 -2.847 1.00 98.12 535 GLU A N 1
ATOM 3960 C CA . GLU A 1 535 ? 15.152 -21.461 -2.398 1.00 98.12 535 GLU A CA 1
ATOM 3961 C C . GLU A 1 535 ? 16.068 -20.562 -3.240 1.00 98.12 535 GLU A C 1
ATOM 3963 O O . GLU A 1 535 ? 16.911 -19.846 -2.703 1.00 98.12 535 GLU A O 1
ATOM 3968 N N . THR A 1 536 ? 15.864 -20.545 -4.562 1.00 98.25 536 THR A N 1
ATOM 3969 C CA . THR A 1 536 ? 16.606 -19.655 -5.466 1.00 98.25 536 THR A CA 1
ATOM 3970 C C . THR A 1 536 ? 16.316 -18.193 -5.137 1.00 98.25 536 THR A C 1
ATOM 3972 O O . THR A 1 536 ? 17.245 -17.422 -4.917 1.00 98.25 536 THR A O 1
ATOM 3975 N N . LEU A 1 537 ? 15.039 -17.811 -5.039 1.00 98.44 537 LEU A N 1
ATOM 3976 C CA . LEU A 1 537 ? 14.625 -16.455 -4.673 1.00 98.44 537 LEU A CA 1
ATOM 3977 C C . LEU A 1 537 ? 15.233 -16.022 -3.338 1.00 98.44 537 LEU A C 1
ATOM 3979 O O . LEU A 1 537 ? 15.734 -14.906 -3.236 1.00 98.44 537 LEU A O 1
ATOM 3983 N N . ASP A 1 538 ? 15.236 -16.898 -2.334 1.00 98.06 538 ASP A N 1
ATOM 3984 C CA . ASP A 1 538 ? 15.814 -16.596 -1.027 1.00 98.06 538 ASP A CA 1
ATOM 3985 C C . ASP A 1 538 ? 17.320 -16.307 -1.102 1.00 98.06 538 ASP A C 1
ATOM 3987 O O . ASP A 1 538 ? 17.796 -15.321 -0.529 1.00 98.06 538 ASP A O 1
ATOM 3991 N N . ALA A 1 539 ? 18.059 -17.097 -1.889 1.00 97.88 539 ALA A N 1
ATOM 3992 C CA . ALA A 1 539 ? 19.475 -16.860 -2.148 1.00 97.88 539 ALA A CA 1
ATOM 3993 C C . ALA A 1 539 ? 19.712 -15.518 -2.865 1.00 97.88 539 ALA A C 1
ATOM 3995 O O . ALA A 1 539 ? 20.572 -14.742 -2.447 1.00 97.88 539 ALA A O 1
ATOM 3996 N N . LEU A 1 540 ? 18.921 -15.199 -3.896 1.00 98.44 540 LEU A N 1
ATOM 3997 C CA . LEU A 1 540 ? 19.033 -13.930 -4.626 1.00 98.44 540 LEU A CA 1
ATOM 3998 C C . LEU A 1 540 ? 18.686 -12.722 -3.744 1.00 98.44 540 LEU A C 1
ATOM 4000 O O . LEU A 1 540 ? 19.390 -11.710 -3.771 1.00 98.44 540 LEU A O 1
ATOM 4004 N N . TYR A 1 541 ? 17.640 -12.820 -2.918 1.00 98.31 541 TYR A N 1
ATOM 4005 C CA . TYR A 1 541 ? 17.287 -11.769 -1.963 1.00 98.31 541 TYR A CA 1
ATOM 4006 C C . TYR A 1 541 ? 18.374 -11.567 -0.910 1.00 98.31 541 TYR A C 1
ATOM 4008 O O . TYR A 1 541 ? 18.681 -10.424 -0.580 1.00 98.31 541 TYR A O 1
ATOM 4016 N N . THR A 1 542 ? 18.978 -12.651 -0.421 1.00 96.94 542 THR A N 1
ATOM 4017 C CA . THR A 1 542 ? 20.102 -12.588 0.521 1.00 96.94 542 THR A CA 1
ATOM 4018 C C . THR A 1 542 ? 21.305 -11.880 -0.105 1.00 96.94 542 THR A C 1
ATOM 4020 O O . THR A 1 542 ? 21.841 -10.955 0.495 1.00 96.94 542 THR A O 1
ATOM 4023 N N . LEU A 1 543 ? 21.676 -12.222 -1.343 1.00 95.19 543 LEU A N 1
ATOM 4024 C CA . LEU A 1 543 ? 22.763 -11.551 -2.075 1.00 95.19 543 LEU A CA 1
ATOM 4025 C C . LEU A 1 543 ? 22.480 -10.067 -2.354 1.00 95.19 543 LEU A C 1
ATOM 4027 O O . LEU A 1 543 ? 23.398 -9.253 -2.462 1.00 95.19 543 LEU A O 1
ATOM 4031 N N . SER A 1 544 ? 21.206 -9.709 -2.481 1.00 96.12 544 SER A N 1
ATOM 4032 C CA . SER A 1 544 ? 20.777 -8.337 -2.756 1.00 96.12 544 SER A CA 1
ATOM 4033 C C . SER A 1 544 ? 20.739 -7.456 -1.502 1.00 96.12 544 SER A C 1
ATOM 4035 O O . SER A 1 544 ? 20.697 -6.235 -1.630 1.00 96.12 544 SER A O 1
ATOM 4037 N N . ALA A 1 545 ? 20.733 -8.041 -0.299 1.00 91.12 545 ALA A N 1
ATOM 4038 C CA . ALA A 1 545 ? 20.525 -7.312 0.953 1.00 91.12 545 ALA A CA 1
ATOM 4039 C C . ALA A 1 545 ? 21.640 -6.294 1.263 1.00 91.12 545 ALA A C 1
ATOM 4041 O O . ALA A 1 545 ? 21.362 -5.251 1.849 1.00 91.12 545 ALA A O 1
ATOM 4042 N N . ASP A 1 546 ? 22.869 -6.547 0.804 1.00 85.12 546 ASP A N 1
ATOM 4043 C CA . ASP A 1 546 ? 24.043 -5.702 1.081 1.00 85.12 546 ASP A CA 1
ATOM 4044 C C . ASP A 1 546 ? 24.169 -4.474 0.150 1.00 85.12 546 ASP A C 1
ATOM 4046 O O . ASP A 1 546 ? 25.151 -3.736 0.218 1.00 85.12 546 ASP A O 1
ATOM 4050 N N . ARG A 1 547 ? 23.198 -4.241 -0.745 1.00 82.94 547 ARG A N 1
ATOM 4051 C CA . ARG A 1 547 ? 23.269 -3.241 -1.833 1.00 82.94 547 ARG A CA 1
ATOM 4052 C C . ARG A 1 547 ? 22.463 -1.958 -1.592 1.00 82.94 547 ARG A C 1
ATOM 4054 O O . ARG A 1 547 ? 22.125 -1.260 -2.544 1.00 82.94 547 ARG A O 1
ATOM 4061 N N . ASP A 1 548 ? 22.145 -1.659 -0.332 1.00 88.31 548 ASP A N 1
ATOM 4062 C CA . ASP A 1 548 ? 21.348 -0.486 0.079 1.00 88.31 548 ASP A CA 1
ATOM 4063 C C . ASP A 1 548 ? 20.016 -0.354 -0.692 1.00 88.31 548 ASP A C 1
ATOM 4065 O O . ASP A 1 548 ? 19.587 0.722 -1.108 1.00 88.31 548 ASP A O 1
ATOM 4069 N N . LEU A 1 549 ? 19.370 -1.497 -0.938 1.00 90.81 549 LEU A N 1
ATOM 4070 C CA . LEU A 1 549 ? 18.080 -1.581 -1.617 1.00 90.81 549 LEU A CA 1
ATOM 4071 C C . LEU A 1 549 ? 16.941 -1.609 -0.600 1.00 90.81 549 LEU A C 1
ATOM 4073 O O . LEU A 1 549 ? 17.042 -2.218 0.467 1.00 90.81 549 LEU A O 1
ATOM 4077 N N . ARG A 1 550 ? 15.801 -1.017 -0.963 1.00 94.19 550 ARG A N 1
ATOM 4078 C CA . ARG A 1 550 ? 14.573 -1.120 -0.165 1.00 94.19 550 ARG A CA 1
ATOM 4079 C C . ARG A 1 550 ? 13.811 -2.382 -0.540 1.00 94.19 550 ARG A C 1
ATOM 4081 O O . ARG A 1 550 ? 13.624 -2.654 -1.721 1.00 94.19 550 ARG A O 1
ATOM 4088 N N . PHE A 1 551 ? 13.303 -3.107 0.455 1.00 96.75 551 PHE A N 1
ATOM 4089 C CA . PHE A 1 551 ? 12.539 -4.338 0.246 1.00 96.75 551 PHE A CA 1
ATOM 4090 C C . PHE A 1 551 ? 11.102 -4.192 0.739 1.00 96.75 551 PHE A C 1
ATOM 4092 O O . PHE A 1 551 ? 10.838 -3.747 1.856 1.00 96.75 551 PHE A O 1
ATOM 4099 N N . LEU A 1 552 ? 10.155 -4.610 -0.096 1.00 96.12 552 LEU A N 1
ATOM 4100 C CA . LEU A 1 552 ? 8.754 -4.721 0.273 1.00 96.12 552 LEU A CA 1
ATOM 4101 C C . LEU A 1 552 ? 8.501 -6.113 0.854 1.00 96.12 552 LEU A C 1
ATOM 4103 O O . LEU A 1 552 ? 8.588 -7.112 0.146 1.00 96.12 552 LEU A O 1
ATOM 4107 N N . HIS A 1 553 ? 8.192 -6.166 2.148 1.00 94.62 553 HIS A N 1
ATOM 4108 C CA . HIS A 1 553 ? 7.935 -7.407 2.877 1.00 94.62 553 HIS A CA 1
ATOM 4109 C C . HIS A 1 553 ? 6.447 -7.729 2.935 1.00 94.62 553 HIS A C 1
ATOM 4111 O O . HIS A 1 553 ? 5.612 -6.830 2.982 1.00 94.62 553 HIS A O 1
ATOM 4117 N N . TYR A 1 554 ? 6.126 -9.016 3.006 1.00 94.50 554 TYR A N 1
ATOM 4118 C CA . TYR A 1 554 ? 4.757 -9.512 3.037 1.00 94.50 554 TYR A CA 1
ATOM 4119 C C . TYR A 1 554 ? 4.537 -10.442 4.231 1.00 94.50 554 TYR A C 1
ATOM 4121 O O . TYR A 1 554 ? 5.436 -11.211 4.578 1.00 94.50 554 TYR A O 1
ATOM 4129 N N . PRO A 1 555 ? 3.341 -10.436 4.842 1.00 91.62 555 PRO A N 1
ATOM 4130 C CA . PRO A 1 555 ? 2.956 -11.497 5.760 1.00 91.62 555 PRO A CA 1
ATOM 4131 C C . PRO A 1 555 ? 2.702 -12.788 4.975 1.00 91.62 555 PRO A C 1
ATOM 4133 O O . PRO A 1 555 ? 1.970 -12.762 3.991 1.00 91.62 555 PRO A O 1
ATOM 4136 N N . GLU A 1 556 ? 3.232 -13.916 5.447 1.00 88.44 556 GLU A N 1
ATOM 4137 C CA . GLU A 1 556 ? 3.227 -15.213 4.743 1.00 88.44 556 GLU A CA 1
ATOM 4138 C C . GLU A 1 556 ? 1.857 -15.607 4.160 1.00 88.44 556 GLU A C 1
ATOM 4140 O O . GLU A 1 556 ? 1.757 -16.044 3.018 1.00 88.44 556 GLU A O 1
ATOM 4145 N N . ARG A 1 557 ? 0.775 -15.329 4.898 1.00 90.38 557 ARG A N 1
ATOM 4146 C CA . ARG A 1 557 ? -0.618 -15.615 4.509 1.00 90.38 557 ARG A CA 1
ATOM 4147 C C . ARG A 1 557 ? -1.099 -14.995 3.188 1.00 90.38 557 ARG A C 1
ATOM 4149 O O . ARG A 1 557 ? -2.210 -15.292 2.766 1.00 90.38 557 ARG A O 1
ATOM 4156 N N . VAL A 1 558 ? -0.357 -14.060 2.591 1.00 93.31 558 VAL A N 1
ATOM 4157 C CA . VAL A 1 558 ? -0.746 -13.431 1.312 1.00 93.31 558 VAL A CA 1
ATOM 4158 C C . VAL A 1 558 ? -0.188 -14.166 0.097 1.00 93.31 558 VAL A C 1
ATOM 4160 O O . VAL A 1 558 ? -0.643 -13.904 -1.013 1.00 93.31 558 VAL A O 1
ATOM 4163 N N . PHE A 1 559 ? 0.752 -15.095 0.292 1.00 96.25 559 PHE A N 1
ATOM 4164 C CA . PHE A 1 559 ? 1.296 -15.938 -0.770 1.00 96.25 559 PHE A CA 1
ATOM 4165 C C . PHE A 1 559 ? 0.363 -17.117 -1.056 1.00 96.25 559 PHE A C 1
ATOM 4167 O O . PHE A 1 559 ? 0.693 -18.274 -0.808 1.00 96.25 559 PHE A O 1
ATOM 4174 N N . VAL A 1 560 ? -0.824 -16.803 -1.575 1.00 97.12 560 VAL A N 1
ATOM 4175 C CA . VAL A 1 560 ? -1.8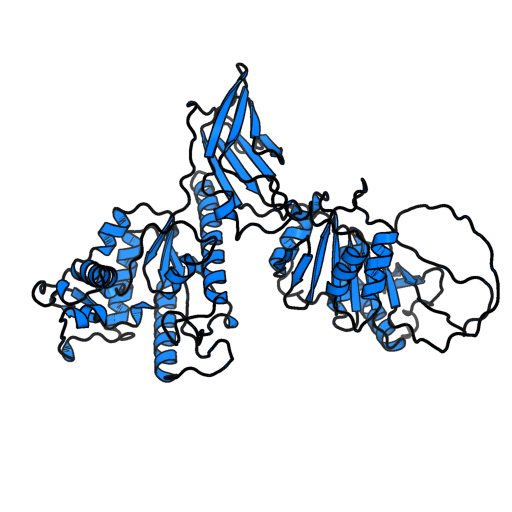21 -17.787 -2.010 1.00 97.12 560 VAL A CA 1
ATOM 4176 C C . VAL A 1 560 ? -2.218 -17.533 -3.457 1.00 97.12 560 VAL A C 1
ATOM 4178 O O . VAL A 1 560 ? -2.445 -16.384 -3.854 1.00 97.12 560 VAL A O 1
ATOM 4181 N N . SER A 1 561 ? -2.302 -18.599 -4.249 1.00 96.25 561 SER A N 1
ATOM 4182 C CA . SER A 1 561 ? -2.697 -18.512 -5.655 1.00 96.25 561 SER A CA 1
ATOM 4183 C C . SER A 1 561 ? -4.205 -18.394 -5.824 1.00 96.25 561 SER A C 1
ATOM 4185 O O . SER A 1 561 ? -4.969 -19.007 -5.084 1.00 96.25 561 SER A O 1
ATOM 4187 N N . ASP A 1 562 ? -4.643 -17.657 -6.838 1.00 96.00 562 ASP A N 1
ATOM 4188 C CA . ASP A 1 562 ? -6.054 -17.553 -7.208 1.00 96.00 562 ASP A CA 1
ATOM 4189 C C . ASP A 1 562 ? -6.410 -18.611 -8.276 1.00 96.00 562 ASP A C 1
ATOM 4191 O O . ASP A 1 562 ? -5.901 -18.541 -9.401 1.00 96.00 562 ASP A O 1
ATOM 4195 N N . PRO A 1 563 ? -7.285 -19.593 -7.976 1.00 94.44 563 PRO A N 1
ATOM 4196 C CA . PRO A 1 563 ? -7.765 -20.565 -8.963 1.00 94.44 563 PRO A CA 1
ATOM 4197 C C . PRO A 1 563 ? -8.465 -19.933 -10.169 1.00 94.44 563 PRO A C 1
ATOM 4199 O O . PRO A 1 563 ? -8.446 -20.509 -11.257 1.00 94.44 563 PRO A O 1
ATOM 4202 N N . ALA A 1 564 ? -9.061 -18.752 -9.994 1.00 94.06 564 ALA A N 1
ATOM 4203 C CA . ALA A 1 564 ? -9.765 -18.004 -11.028 1.00 94.06 564 ALA A CA 1
ATOM 4204 C C . ALA A 1 564 ? -8.908 -16.880 -11.638 1.00 94.06 564 ALA A C 1
ATOM 4206 O O . ALA A 1 564 ? -9.441 -15.991 -12.310 1.00 94.06 564 ALA A O 1
ATOM 4207 N N . HIS A 1 565 ? -7.584 -16.906 -11.436 1.00 93.44 565 HIS A N 1
ATOM 4208 C CA . HIS A 1 565 ? -6.713 -15.859 -11.952 1.00 93.44 565 HIS A CA 1
ATOM 4209 C C . HIS A 1 565 ? -6.817 -15.745 -13.479 1.00 93.44 565 HIS A C 1
ATOM 4211 O O . HIS A 1 565 ? -6.800 -16.738 -14.207 1.00 93.44 565 HIS A O 1
ATOM 4217 N N . LYS A 1 566 ? -6.827 -14.512 -13.995 1.00 90.88 566 LYS A N 1
ATOM 4218 C CA . LYS A 1 566 ? -6.983 -14.212 -15.434 1.00 90.88 566 LYS A CA 1
ATOM 4219 C C . LYS A 1 566 ? -5.915 -14.837 -16.349 1.00 90.88 566 LYS A C 1
ATOM 4221 O O . LYS A 1 566 ? -6.114 -14.914 -17.556 1.00 90.88 566 LYS A O 1
ATOM 4226 N N . TRP A 1 567 ? -4.785 -15.262 -15.781 1.00 89.50 567 TRP A N 1
ATOM 4227 C CA . TRP A 1 567 ? -3.680 -15.931 -16.486 1.00 89.50 567 TRP A CA 1
ATOM 4228 C C . TRP A 1 567 ? -3.627 -17.448 -16.234 1.00 89.50 567 TRP A C 1
ATOM 4230 O O . TRP A 1 567 ? -2.636 -18.089 -16.580 1.00 89.50 567 TRP A O 1
ATOM 4240 N N . GLY A 1 568 ? -4.669 -18.017 -15.623 1.00 94.06 568 GLY A N 1
ATOM 4241 C CA . GLY A 1 568 ? -4.722 -19.411 -15.187 1.00 94.06 568 GLY A CA 1
ATOM 4242 C C . GLY A 1 568 ? -4.054 -19.643 -13.832 1.00 94.06 568 GLY A C 1
ATOM 4243 O O . GLY A 1 568 ? -3.397 -18.759 -13.284 1.00 94.06 568 GLY A O 1
ATOM 4244 N N . LEU A 1 569 ? -4.211 -20.848 -13.286 1.00 95.25 569 LEU A N 1
ATOM 4245 C CA . LEU A 1 569 ? -3.633 -21.222 -11.998 1.00 95.25 569 LEU A CA 1
ATOM 4246 C C . LEU A 1 569 ? -2.112 -21.403 -12.109 1.00 95.25 569 LEU A C 1
ATOM 4248 O O . LEU A 1 569 ? -1.626 -22.198 -12.910 1.00 95.25 569 LEU A O 1
ATOM 4252 N N . SER A 1 570 ? -1.367 -20.671 -11.284 1.00 95.56 570 SER A N 1
ATOM 4253 C CA . SER A 1 570 ? 0.088 -20.776 -11.156 1.00 95.56 570 SER A CA 1
ATOM 4254 C C . SER A 1 570 ? 0.522 -20.348 -9.749 1.00 95.56 570 SER A C 1
ATOM 4256 O O . SER A 1 570 ? -0.124 -19.463 -9.180 1.00 95.56 570 SER A O 1
ATOM 4258 N N . PRO A 1 571 ? 1.625 -20.885 -9.195 1.00 96.81 571 PRO A N 1
ATOM 4259 C CA . PRO A 1 571 ? 2.193 -20.452 -7.910 1.00 96.81 571 PRO A CA 1
ATOM 4260 C C . PRO A 1 571 ? 2.576 -18.966 -7.822 1.00 96.81 571 PRO A C 1
ATOM 4262 O O . PRO A 1 571 ? 2.799 -18.452 -6.734 1.00 96.81 571 PRO A O 1
ATOM 4265 N N . PHE A 1 572 ? 2.636 -18.252 -8.945 1.00 95.75 572 PHE A N 1
ATOM 4266 C CA . PHE A 1 572 ? 2.904 -16.810 -8.997 1.00 95.75 572 PHE A CA 1
ATOM 4267 C C . PHE A 1 572 ? 1.718 -15.996 -9.547 1.00 95.75 572 PHE A C 1
ATOM 4269 O O . PHE A 1 572 ? 1.881 -14.868 -10.005 1.00 95.75 572 PHE A O 1
ATOM 4276 N N . HIS A 1 573 ? 0.510 -16.558 -9.535 1.00 96.69 573 HIS A N 1
ATOM 4277 C CA . HIS A 1 573 ? -0.736 -15.871 -9.880 1.00 96.69 573 HIS A CA 1
ATOM 4278 C C . HIS A 1 573 ? -1.603 -15.770 -8.625 1.00 96.69 573 HIS A C 1
ATOM 4280 O O . HIS A 1 573 ? -2.315 -16.710 -8.278 1.00 96.69 573 HIS A O 1
ATOM 4286 N N . TYR A 1 574 ? -1.472 -14.656 -7.908 1.00 96.69 574 TYR A N 1
ATOM 4287 C CA . TYR A 1 574 ? -1.926 -14.534 -6.524 1.00 96.69 574 TYR A CA 1
ATOM 4288 C C . TYR A 1 574 ? -3.361 -14.030 -6.400 1.00 96.69 574 TYR A C 1
ATOM 4290 O O . TYR A 1 574 ? -3.910 -13.407 -7.308 1.00 96.69 574 TYR A O 1
ATOM 4298 N N . ALA A 1 575 ? -3.944 -14.232 -5.222 1.00 94.69 575 ALA A N 1
ATOM 4299 C CA . ALA A 1 575 ? -5.170 -13.552 -4.830 1.00 94.69 575 ALA A CA 1
ATOM 4300 C C . ALA A 1 575 ? -4.978 -12.027 -4.714 1.00 94.69 575 ALA A C 1
ATOM 4302 O O . ALA A 1 575 ? -3.884 -11.518 -4.453 1.00 94.69 575 ALA A O 1
ATOM 4303 N N . GLY A 1 576 ? -6.088 -11.287 -4.828 1.00 90.75 576 GLY A N 1
ATOM 4304 C CA . GLY A 1 576 ? -6.118 -9.816 -4.799 1.00 90.75 576 GLY A CA 1
ATOM 4305 C C . GLY A 1 576 ? -5.410 -9.168 -3.601 1.00 90.75 576 GLY A C 1
ATOM 4306 O O . GLY A 1 576 ? -4.896 -8.056 -3.709 1.00 90.75 576 GLY A O 1
ATOM 4307 N N . THR A 1 577 ? -5.337 -9.870 -2.469 1.00 91.75 577 THR A N 1
ATOM 4308 C CA . THR A 1 577 ? -4.698 -9.405 -1.230 1.00 91.75 577 THR A CA 1
ATOM 4309 C C . THR A 1 577 ? -3.210 -9.100 -1.390 1.00 91.75 577 THR A C 1
ATOM 4311 O O . THR A 1 577 ? -2.733 -8.149 -0.761 1.00 91.75 577 THR A O 1
ATOM 4314 N N . LEU A 1 578 ? -2.488 -9.853 -2.229 1.00 95.50 578 LEU A N 1
ATOM 4315 C CA . LEU A 1 578 ? -1.072 -9.608 -2.505 1.00 95.50 578 LEU A CA 1
ATOM 4316 C C . LEU A 1 578 ? -0.892 -8.290 -3.261 1.00 95.50 578 LEU A C 1
ATOM 4318 O O . LEU A 1 578 ? -0.126 -7.435 -2.827 1.00 95.50 578 LEU A O 1
ATOM 4322 N N . TYR A 1 579 ? -1.657 -8.084 -4.333 1.00 95.00 579 TYR A N 1
ATOM 4323 C CA . TYR A 1 579 ? -1.601 -6.869 -5.149 1.00 95.00 579 TYR A CA 1
ATOM 4324 C C . TYR A 1 579 ? -1.980 -5.610 -4.350 1.00 95.00 579 TYR A C 1
ATOM 4326 O O . TYR A 1 579 ? -1.322 -4.573 -4.455 1.00 95.00 579 TYR A O 1
ATOM 4334 N N . ASP A 1 580 ? -2.974 -5.729 -3.467 1.00 87.69 580 ASP A N 1
ATOM 4335 C CA . ASP A 1 580 ? -3.356 -4.705 -2.489 1.00 87.69 580 ASP A CA 1
ATOM 4336 C C . ASP A 1 580 ? -2.188 -4.324 -1.558 1.00 87.69 580 ASP A C 1
ATOM 4338 O O . ASP A 1 580 ? -2.045 -3.168 -1.148 1.00 87.69 580 ASP A O 1
ATOM 4342 N N . HIS A 1 581 ? -1.371 -5.306 -1.171 1.00 92.38 581 HIS A N 1
ATOM 4343 C CA . HIS A 1 581 ? -0.197 -5.106 -0.327 1.00 92.38 581 HIS A CA 1
ATOM 4344 C C . HIS A 1 581 ? 0.959 -4.468 -1.110 1.00 92.38 581 HIS A C 1
ATOM 4346 O O . HIS A 1 581 ? 1.595 -3.545 -0.599 1.00 92.38 581 HIS A O 1
ATOM 4352 N N . THR A 1 582 ? 1.165 -4.880 -2.365 1.00 94.81 582 THR A N 1
ATOM 4353 C CA . THR A 1 582 ? 2.132 -4.271 -3.291 1.00 94.81 582 THR A CA 1
ATOM 4354 C C . THR A 1 582 ? 1.875 -2.771 -3.443 1.00 94.81 582 THR A C 1
ATOM 4356 O O . THR A 1 582 ? 2.778 -1.968 -3.210 1.00 94.81 582 THR A O 1
ATOM 4359 N N . LEU A 1 583 ? 0.632 -2.360 -3.735 1.00 88.44 583 LEU A N 1
ATOM 4360 C CA . LEU A 1 583 ? 0.296 -0.937 -3.891 1.00 88.44 583 LEU A CA 1
ATOM 4361 C C . LEU A 1 583 ? 0.516 -0.127 -2.608 1.00 88.44 583 LEU A C 1
ATOM 4363 O O . LEU A 1 583 ? 1.006 1.000 -2.670 1.00 88.44 583 LEU A O 1
ATOM 4367 N N . ARG A 1 584 ? 0.199 -0.695 -1.436 1.00 83.25 584 ARG A N 1
ATOM 4368 C CA . ARG A 1 584 ? 0.457 -0.025 -0.151 1.00 83.25 584 ARG A CA 1
ATOM 4369 C C . ARG A 1 584 ? 1.944 0.215 0.083 1.00 83.25 584 ARG A C 1
ATOM 4371 O O . ARG A 1 584 ? 2.304 1.298 0.538 1.00 83.25 584 ARG A O 1
ATOM 4378 N N . GLY A 1 585 ? 2.795 -0.765 -0.214 1.00 85.44 585 GLY A N 1
ATOM 4379 C CA . GLY A 1 585 ? 4.233 -0.595 -0.028 1.00 85.44 585 GLY A CA 1
ATOM 4380 C C . GLY A 1 585 ? 4.857 0.354 -1.056 1.00 85.44 585 GLY A C 1
ATOM 4381 O O . GLY A 1 585 ? 5.698 1.161 -0.676 1.00 85.44 585 GLY A O 1
ATOM 4382 N N . ILE A 1 586 ? 4.374 0.369 -2.305 1.00 88.19 586 ILE A N 1
ATOM 4383 C CA . ILE A 1 586 ? 4.762 1.387 -3.302 1.00 88.19 586 ILE A CA 1
ATOM 4384 C C . ILE A 1 586 ? 4.403 2.800 -2.808 1.00 88.19 586 ILE A C 1
ATOM 4386 O O . ILE A 1 586 ? 5.234 3.705 -2.850 1.00 88.19 586 ILE A O 1
ATOM 4390 N N . ALA A 1 587 ? 3.191 2.996 -2.278 1.00 78.19 587 ALA A N 1
ATOM 4391 C CA . ALA A 1 587 ? 2.778 4.283 -1.710 1.00 78.19 587 ALA A CA 1
ATOM 4392 C C . ALA A 1 587 ? 3.631 4.698 -0.491 1.00 78.19 587 ALA A C 1
ATOM 4394 O O . ALA A 1 587 ? 3.974 5.874 -0.336 1.00 78.19 587 ALA A O 1
ATOM 4395 N N . GLY A 1 588 ? 4.010 3.734 0.357 1.00 71.81 588 GLY A N 1
ATOM 4396 C CA . GLY A 1 588 ? 4.960 3.949 1.452 1.00 71.81 588 GLY A CA 1
ATOM 4397 C C . GLY A 1 588 ? 6.327 4.417 0.946 1.00 71.81 588 GLY A C 1
ATOM 4398 O O . GLY A 1 588 ? 6.834 5.436 1.406 1.00 71.81 588 GLY A O 1
ATOM 4399 N N . ALA A 1 589 ? 6.861 3.764 -0.089 1.00 76.94 589 ALA A N 1
ATOM 4400 C CA . ALA A 1 589 ? 8.162 4.099 -0.664 1.00 76.94 589 ALA A CA 1
ATOM 4401 C C . ALA A 1 589 ? 8.236 5.537 -1.215 1.00 76.94 589 ALA A C 1
ATOM 4403 O O . ALA A 1 589 ? 9.288 6.175 -1.111 1.00 76.94 589 ALA A O 1
ATOM 4404 N N . PHE A 1 590 ? 7.137 6.078 -1.753 1.00 70.19 590 PHE A N 1
ATOM 4405 C CA . PHE A 1 590 ? 7.061 7.490 -2.154 1.00 70.19 590 PHE A CA 1
ATOM 4406 C C . PHE A 1 590 ? 7.061 8.455 -0.966 1.00 70.19 590 PHE A C 1
ATOM 4408 O O . PHE A 1 590 ? 7.633 9.547 -1.046 1.00 70.19 590 PHE A O 1
ATOM 4415 N N . SER A 1 591 ? 6.451 8.055 0.149 1.00 61.12 591 SER A N 1
ATOM 4416 C CA . SER A 1 591 ? 6.453 8.853 1.377 1.00 61.12 591 SER A CA 1
ATOM 4417 C C . SER A 1 591 ? 7.873 8.991 1.937 1.00 61.12 591 SER A C 1
ATOM 4419 O O . SER A 1 591 ? 8.252 10.085 2.349 1.00 61.12 591 SER A O 1
ATOM 4421 N N . ASP A 1 592 ? 8.686 7.935 1.855 1.00 56.00 592 ASP A N 1
ATOM 4422 C CA . ASP A 1 592 ? 10.072 7.925 2.349 1.00 56.00 592 ASP A CA 1
ATOM 4423 C C . ASP A 1 592 ? 11.046 8.705 1.450 1.00 56.00 592 ASP A C 1
ATOM 4425 O O . ASP A 1 592 ? 11.917 9.425 1.952 1.00 56.00 592 ASP A O 1
ATOM 4429 N N . LEU A 1 593 ? 10.866 8.629 0.123 1.00 52.94 593 LEU A N 1
ATOM 4430 C CA . LEU A 1 593 ? 11.618 9.442 -0.851 1.00 52.94 593 LEU A CA 1
ATOM 4431 C C . LEU A 1 593 ? 11.410 10.944 -0.604 1.00 52.94 593 LEU A C 1
ATOM 4433 O O . LEU A 1 593 ? 12.333 11.750 -0.722 1.00 52.94 593 LEU A O 1
ATOM 4437 N N . SER A 1 594 ? 10.201 11.314 -0.179 1.00 43.16 594 SER A N 1
ATOM 4438 C CA . SER A 1 594 ? 9.843 12.693 0.160 1.00 43.16 594 SER A CA 1
ATOM 4439 C C . SER A 1 594 ? 10.546 13.210 1.425 1.00 43.16 594 SER A C 1
ATOM 4441 O O . SER A 1 594 ? 10.640 14.422 1.609 1.00 43.16 594 SER A O 1
ATOM 4443 N N . VAL A 1 595 ? 11.018 12.316 2.306 1.00 33.22 595 VAL A N 1
ATOM 4444 C CA . VAL A 1 595 ? 11.710 12.651 3.565 1.00 33.22 595 VAL A CA 1
ATOM 4445 C C . VAL A 1 595 ? 13.225 12.778 3.358 1.00 33.22 595 VAL A C 1
ATOM 4447 O O . VAL A 1 595 ? 13.844 13.674 3.938 1.00 33.22 595 VAL A O 1
ATOM 4450 N N . HIS A 1 596 ? 13.827 11.959 2.490 1.00 30.91 596 HIS A N 1
ATOM 4451 C CA . HIS A 1 596 ? 15.274 11.994 2.223 1.00 30.91 596 HIS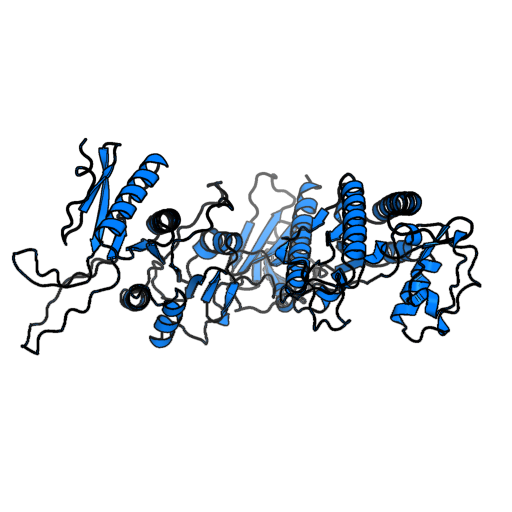 A CA 1
ATOM 4452 C C . HIS A 1 596 ? 15.712 13.228 1.422 1.00 30.91 596 HIS A C 1
ATOM 4454 O O . HIS A 1 596 ? 16.736 13.828 1.743 1.00 30.91 596 HIS A O 1
ATOM 4460 N N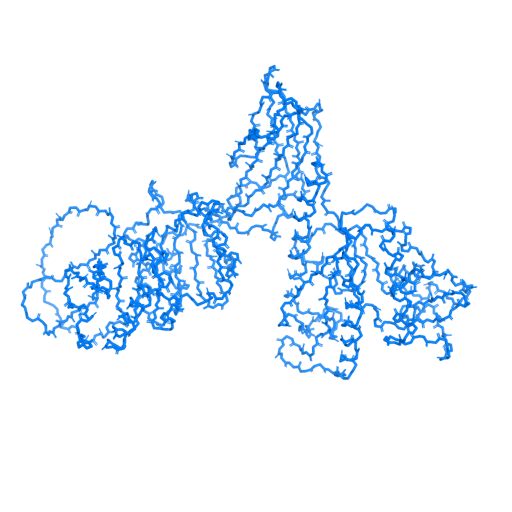 . ALA A 1 597 ? 14.890 13.711 0.482 1.00 31.75 597 ALA A N 1
ATOM 4461 C CA . ALA A 1 597 ? 15.164 14.958 -0.244 1.00 31.75 597 ALA A CA 1
ATOM 4462 C C . ALA A 1 597 ? 15.296 16.193 0.680 1.00 31.75 597 ALA A C 1
ATOM 4464 O O . ALA A 1 597 ? 15.972 17.164 0.334 1.00 31.75 597 ALA A O 1
ATOM 4465 N N . THR A 1 598 ? 14.679 16.151 1.868 1.00 28.33 598 THR A N 1
ATOM 4466 C CA . THR A 1 598 ? 14.818 17.167 2.926 1.00 28.33 598 THR A CA 1
ATOM 4467 C C . THR A 1 598 ? 16.026 16.958 3.846 1.00 28.33 598 THR A C 1
ATOM 4469 O O . THR A 1 598 ? 16.468 17.921 4.468 1.00 28.33 598 THR A O 1
ATOM 4472 N N . ALA A 1 599 ? 16.570 15.741 3.944 1.00 27.28 599 ALA A N 1
ATOM 4473 C CA . ALA A 1 599 ? 17.723 15.426 4.792 1.00 27.28 599 ALA A CA 1
ATOM 4474 C C . ALA A 1 599 ? 19.062 15.669 4.075 1.00 27.28 599 ALA A C 1
ATOM 4476 O O . ALA A 1 599 ? 19.990 16.185 4.685 1.00 27.28 599 ALA A O 1
ATOM 4477 N N . SER A 1 600 ? 19.142 15.405 2.767 1.00 27.88 600 SER A N 1
ATOM 4478 C CA . SER A 1 600 ? 20.349 15.633 1.949 1.00 27.88 600 SER A CA 1
ATOM 4479 C C . SER A 1 600 ? 20.601 17.107 1.584 1.00 27.88 600 SER A C 1
ATOM 4481 O O . SER A 1 600 ? 21.519 17.406 0.825 1.00 27.88 600 SER A O 1
ATOM 4483 N N . ARG A 1 601 ? 19.774 18.033 2.091 1.00 29.84 601 ARG A N 1
ATOM 4484 C CA . ARG A 1 601 ? 19.931 19.493 1.949 1.00 29.84 601 ARG A CA 1
ATOM 4485 C C . ARG A 1 601 ? 20.276 20.197 3.271 1.00 29.84 601 ARG A C 1
ATOM 4487 O O . ARG A 1 601 ? 20.147 21.417 3.335 1.00 29.84 601 ARG A O 1
ATOM 4494 N N . ARG A 1 602 ? 20.657 19.449 4.311 1.00 26.72 602 ARG A N 1
ATOM 4495 C CA . ARG A 1 602 ? 21.183 20.006 5.565 1.00 26.72 602 ARG A CA 1
ATOM 4496 C C . ARG A 1 602 ? 22.698 20.081 5.557 1.00 26.72 602 ARG A C 1
ATOM 4498 O O . ARG A 1 602 ? 23.317 19.135 5.024 1.00 26.72 602 ARG A O 1
#

Secondary structure (DSSP, 8-state):
--TTTTS----TT-EEEE-TTSPEEEEEEE--S--TTS-----------SS--------------PPPP-----EEEEEE-S----SHHHHHHHHHHHHHHHHHHTSEEEEEEETHHHHHHHHHHHHHGGGEEEEEESPPPPPTT------TT-----S-EEEEEETT-GGGTTTHHHHHHHTT-EEEETTEEE-TT--EEEEE----TT-PPPHHHHHHHHHHHT-TTS-THHHHHHHHHTT---TTTGGGS----TTTHHHHHTT-EEEEEEEETTEEEEEEES---SSTT-EEEEEEEETTS-TTSPPEEEEESSSEEEEESSS-EEEEEEEE-TTS-EEEEEEEEES--SSS-EEPP---EEEES-HHHHGGGGSTTPPPEEEEE-S--HHHHTSPPPS-TTS--GGG---HHHHHHHHHHHTTTHHHHHHHS--SEEEEE-GGGGSEEEEETTEEEEE-HHHHHTT----GGGEE-TTSHHHHHHHHHHHHHHHHHS-GGGEEEE-----SEETTSPBPS-HHHHHHHHHHHHHHHHHHTTS--EEE---GGG-EE-TT-TT-S-TTSB-HHHHHHHHHHHHHHHHHHHHHHHHTT-